Protein 7S5O (pdb70)

Nearest PDB structures (foldseek):
  7s5o-assembly2_B  TM=9.992E-01  e=2.955E-33  Nitrosomonas europaea ATCC 19718
  6hiu-assembly1_A  TM=7.368E-01  e=1.254E-07  Methylococcus capsulatus str. Bath
  2je2-assembly1_A  TM=6.734E-01  e=4.954E-07  Nitrosomonas europaea
  8gar-assembly1_A  TM=6.824E-01  e=4.691E-06  Nitrosomonas europaea
  6e0z-assembly1_A  TM=6.246E-01  e=1.356E-05  Nitrosomonas sp. AL212

Foldseek 3Di:
DQFDCVQFAQDPPQVVAWAFQDWAQDPVNFWIKIKTKHPQQLVQLLVHQAGDAFIKMKIFIFGADADPVGHFDADPVRGTHGPGTFKMKMWHFHPCGDPVPDPQSAQRRIGIFMAGPVRHGDDDDDSQNVVQNVVVVRNSDPCSVSSSVRSNVDDD/DQFDCVQFADPPPQVPAWDFQDWAQDPVNFWIKIKTKHPQQLVQLLVHQEGDAFIKMKIFIFGADADPVRHFDADPVGHTHGDGTFKMKMWGFHPCGDPVPDCQLAQHRIGIFMAGPVRHGDDDDDSQNVQQNVVVVRHSDPCSVSSSVRSNVDPD/DAFDCVQVAQPPPCVVAWDFQDWAQDPVNFWIKTKTKAPQQLVQLLVPHQRDAFIKMKIFIFGADAPPVRHFDDDPVGTTHGDGTFKIKMWGFHPPSDVVQPCQLAQVRIGIFMGGPVRHGDDDDDSQNVVQNVVVVLSSDPCSVSSSVRSNVDPCVVND

Radius of gyration: 25.95 Å; Cα contacts (8 Å, |Δi|>4): 1020; chains: 3; bounding box: 49×55×79 Å

InterPro domains:
  IPR032033 Cytochrome P460 [PF16694] (31-163)
  IPR038142 Cytochrome P460 superfamily [G3DSA:3.50.70.20] (24-170)

Organism: Nitrosomonas europaea (strain ATCC 19718 / CIP 103999 / KCTC 2705 / NBRC 14298) (NCBI:txid228410)

Solvent-accessible surface area: 24292 Å² total; per-residue (Å²): 112,9,16,25,34,132,46,0,121,40,19,127,132,13,58,152,121,30,50,75,9,27,40,31,37,73,60,74,77,73,48,3,0,54,28,16,0,19,150,79,0,18,43,8,6,70,181,33,90,131,5,42,70,27,0,30,9,0,38,7,13,25,31,10,98,125,83,121,97,40,57,53,93,57,28,193,112,42,58,22,44,54,80,137,41,30,5,3,23,3,16,18,23,92,104,109,28,42,123,86,4,53,73,112,61,33,0,60,66,1,0,9,3,20,11,29,48,134,19,146,40,75,122,24,143,117,58,28,2,78,47,36,53,48,0,94,63,1,11,11,4,62,16,4,56,117,0,34,75,62,20,86,77,98,106,154,121,9,17,16,43,98,53,0,127,48,16,126,112,3,111,136,120,30,48,78,9,28,40,32,40,71,58,74,76,68,49,2,0,52,28,26,0,17,86,2,0,10,30,6,5,96,23,7,51,53,0,2,0,4,0,30,11,0,38,11,14,29,32,9,111,122,60,111,158,40,50,38,75,66,29,196,114,47,58,19,52,58,77,136,47,33,6,2,22,3,19,16,0,86,52,98,29,42,121,92,4,50,69,129,59,31,0,57,44,1,0,9,3,26,11,28,67,139,22,129,55,74,136,29,128,110,74,30,8,50,50,35,62,46,0,98,69,0,12,11,4,66,17,4,57,120,0,33,74,60,9,74,79,85,105,113,107,9,10,16,43,103,57,0,123,17,14,64,82,1,22,68,106,32,21,78,11,29,40,32,44,71,107,71,109,72,48,3,0,51,28,15,0,16,63,73,0,0,26,5,2,75,155,62,98,119,6,32,70,24,0,28,10,0,39,0,13,2,28,5,106,114,56,117,168,42,148,34,75,63,28,195,110,43,58,20,52,55,77,82,10,32,6,1,23,3,17,16,18,88,110,104,19,41,119,89,0,50,72,92,43,31,0,53,65,1,0,9,4,24,10,29,12,42,2,40,57,77,105,37,138,111,69,27,7,129,82,35,67,111,35,78,104,65,8,18,5,119,16,48,99,112,0,19,79,58,0,109,77,79,178,23,70,112,36,100

Secondary structure (DSSP, 8-state):
--S-TTTS---TTHHHHSEEEEEEE-TTSS-EEEEEE-HHHHHHHHH-SSPPTT-EEEEEEEEEPB-TT-PBPB-TTSPBPEEEEEEEEEEEE-SS--TTS-GGGSBTTEEEEEE-TTSSBPP----HHHHHGGGGGGTT-TTHHHHHHHHHHS--/--S-TTTS---TTHHHHSEEEEEEE-TTSS-EEEEEE-HHHHHHHHHSSSPPTT-EEEEEEEEEPB-TTSPBPB-TTSSBPEEEEEEEEEEEE-SS--TTS-GGGSBTTEEEEEE-TTSPBPP----HHHHHGGGGGGTT-TTHHHHHHHHHHS--/----TTTS---TTHHHHSEEEEEEE-TTSS-EEEEEE-HHHHHHHHTT-SPPTT-EEEEEEEEEPB-TTSPBPB-TTSSBPEEEEEEEEEEEE-S---TTS-GGGSBTTEEEEEE-TTSPBPP----HHHHHTT-GGGTT-TTHHHHHHHHHHS--TTT-

CATH classification: 3.50.70.20

Sequence (472 aa):
MGGNPEFVKFPEKYEQIFTHYDTANRANQQTQLAKFYANEIAAESYKKGEEAAPGSIVIMEIYAPKKDAEGKIQSSGEDGLFVIDKLAAIAVMEKRNDWGSAFKADDRRSGNWGFALYDPEGKAKDNDDLTCAQCHNPLQKQDNLFSFQKLVDYVKAHKLMGGNPEFVKFPPEKYEQIFTHYDTANRANQTQLLAKFYANEIIAAESYKKGEEAAPGSIVIMEIYAPKKDAEGKIQQSGEDGLFVIDKLAAIAVMEKRNDWGSAFKADDRSGNWGFALYDPEGKAKDNDLTCAQCHNPLQKQDNLFSFQKLVDYVKAHKLMGGNPEFVKFPEKYEQIFTHYDTANRANQTQLAKFYANEIAAESYKKGEEAAPPGSIVIMEIYAPKKDAEGKIQSGEDGLFVIDKLAAIAVMEKRNDWGSAFKADDRSGNWGFALYDPEGKAKDNDLTCAQCHNPLQKQDNLFSFQKLVDYVKAHKLAAAL

Structure (mmCIF, N/CA/C/O backbone):
data_7S5O
#
_entry.id   7S5O
#
_cell.length_a   41.790
_cell.length_b   88.170
_cell.length_c   75.850
_cell.angle_alpha   90.000
_cell.angle_beta   101.620
_cell.angle_gamma   90.000
#
_symmetry.space_group_name_H-M   'P 1 21 1'
#
loop_
_entity.id
_entity.type
_entity.pdbx_description
1 polymer 'Cytochrome_P460 domain-containing protein'
2 non-polymer 'HEME C'
3 non-polymer 'SULFATE ION'
4 non-polymer 'ACETATE ION'
5 water water
#
loop_
_atom_site.group_PDB
_atom_site.id
_atom_site.type_symbol
_atom_site.label_atom_id
_atom_site.label_alt_id
_atom_site.label_comp_id
_atom_site.label_asym_id
_atom_site.label_entity_id
_atom_site.label_seq_id
_atom_site.pdbx_PDB_ins_code
_atom_site.Cartn_x
_atom_site.Cartn_y
_atom_site.Cartn_z
_atom_site.occupancy
_atom_site.B_iso_or_equiv
_atom_site.auth_seq_id
_atom_site.auth_comp_id
_atom_site.auth_asym_id
_atom_site.auth_atom_id
_atom_site.pdbx_PDB_model_num
ATOM 1 N N . MET A 1 1 ? 10.683 12.409 49.641 1.00 26.30 0 MET A N 1
ATOM 2 C CA . MET A 1 1 ? 9.421 11.706 49.861 1.00 26.05 0 MET A CA 1
ATOM 3 C C . MET A 1 1 ? 9.444 10.963 51.197 1.00 27.51 0 MET A C 1
ATOM 4 O O . MET A 1 1 ? 10.309 10.119 51.438 1.00 31.01 0 MET A O 1
ATOM 9 N N . GLY A 1 2 ? 8.508 11.301 52.080 1.00 26.39 22 GLY A N 1
ATOM 10 C CA . GLY A 1 2 ? 8.379 10.565 53.324 1.00 20.16 22 GLY A CA 1
ATOM 11 C C . GLY A 1 2 ? 7.838 9.169 53.066 1.00 21.76 22 GLY A C 1
ATOM 12 O O . GLY A 1 2 ? 7.009 8.954 52.182 1.00 18.99 22 GLY A O 1
ATOM 13 N N . GLY A 1 3 ? 8.331 8.207 53.836 1.00 14.97 23 GLY A N 1
ATOM 14 C CA . GLY A 1 3 ? 7.997 6.815 53.588 1.00 14.82 23 GLY A CA 1
ATOM 15 C C . GLY A 1 3 ? 8.874 6.208 52.506 1.00 15.28 23 GLY A C 1
ATOM 16 O O . GLY A 1 3 ? 9.734 6.862 51.917 1.00 17.26 23 GLY A O 1
ATOM 17 N N . ASN A 1 4 ? 8.634 4.922 52.225 1.00 13.31 24 ASN A N 1
ATOM 18 C CA . ASN A 1 4 ? 9.538 4.117 51.397 1.00 16.12 24 ASN A CA 1
ATOM 19 C C . ASN A 1 4 ? 8.740 3.203 50.479 1.00 14.35 24 ASN A C 1
ATOM 20 O O . ASN A 1 4 ? 8.697 1.976 50.667 1.00 14.50 24 ASN A O 1
ATOM 25 N N . PRO A 1 5 ? 8.099 3.768 49.457 1.00 14.84 25 PRO A N 1
ATOM 26 C CA . PRO A 1 5 ? 7.331 2.919 48.539 1.00 15.96 25 PRO A CA 1
ATOM 27 C C . PRO A 1 5 ? 8.196 1.953 47.744 1.00 17.40 25 PRO A C 1
ATOM 28 O O . PRO A 1 5 ? 7.649 1.023 47.139 1.00 21.68 25 PRO A O 1
ATOM 32 N N . GLU A 1 6 ? 9.523 2.117 47.729 1.00 18.35 26 GLU A N 1
ATOM 33 C CA . GLU A 1 6 ? 10.367 1.123 47.069 1.00 20.50 26 GLU A CA 1
ATOM 34 C C . GLU A 1 6 ? 10.289 -0.223 47.777 1.00 20.35 26 GLU A C 1
ATOM 35 O O . GLU A 1 6 ? 10.486 -1.271 47.151 1.00 22.37 26 GLU A O 1
ATOM 41 N N . PHE A 1 7 ? 9.988 -0.215 49.066 1.00 18.46 27 PHE A N 1
ATOM 42 C CA . PHE A 1 7 ? 9.951 -1.428 49.872 1.00 18.81 27 PHE A CA 1
ATOM 43 C C . PHE A 1 7 ? 8.564 -1.791 50.357 1.00 17.38 27 PHE A C 1
ATOM 44 O O . PHE A 1 7 ? 8.258 -2.982 50.478 1.00 18.87 27 PHE A O 1
ATOM 52 N N . VAL A 1 8 ? 7.726 -0.800 50.616 1.00 15.59 28 VAL A N 1
ATOM 53 C CA . VAL A 1 8 ? 6.381 -0.981 51.145 1.00 14.51 28 VAL A CA 1
ATOM 54 C C . VAL A 1 8 ? 5.429 -0.712 49.991 1.00 14.85 28 VAL A C 1
ATOM 55 O O . VAL A 1 8 ? 5.138 0.445 49.665 1.00 14.27 28 VAL A O 1
ATOM 59 N N . LYS A 1 9 ? 4.961 -1.785 49.354 1.00 16.28 29 LYS A N 1
ATOM 60 C CA . LYS A 1 9 ? 4.210 -1.631 48.125 1.00 17.38 29 LYS A CA 1
ATOM 61 C C . LYS A 1 9 ? 2.747 -1.319 48.423 1.00 16.51 29 LYS A C 1
ATOM 62 O O . LYS A 1 9 ? 2.257 -1.490 49.544 1.00 17.68 29 LYS A O 1
ATOM 68 N N . PHE A 1 10 ? 2.052 -0.869 47.397 1.00 17.43 30 PHE A N 1
ATOM 69 C CA . PHE A 1 10 ? 0.637 -0.582 47.535 1.00 17.14 30 PHE A CA 1
ATOM 70 C C . PHE A 1 10 ? -0.115 -1.899 47.647 1.00 18.45 30 PHE A C 1
ATOM 71 O O . PHE A 1 10 ? 0.030 -2.757 46.769 1.00 20.59 30 PHE A O 1
ATOM 79 N N . PRO A 1 11 ? -0.889 -2.113 48.697 1.00 18.20 31 PRO A N 1
ATOM 80 C CA . PRO A 1 11 ? -1.611 -3.378 48.850 1.00 19.21 31 PRO A CA 1
ATOM 81 C C . PRO A 1 11 ? -2.898 -3.372 48.046 1.00 21.92 31 PRO A C 1
ATOM 82 O O . PRO A 1 11 ? -3.914 -2.815 48.464 1.00 20.31 31 PRO A O 1
ATOM 86 N N . GLU A 1 12 ? -2.847 -3.969 46.862 1.00 22.51 32 GLU A N 1
ATOM 87 C CA . GLU A 1 12 ? -3.984 -3.922 45.960 1.00 25.69 32 GLU A CA 1
ATOM 88 C C . GLU A 1 12 ? -5.210 -4.582 46.577 1.00 27.34 32 GLU A C 1
ATOM 89 O O . GLU A 1 12 ? -5.125 -5.660 47.172 1.00 28.26 32 GLU A O 1
ATOM 95 N N . LYS A 1 13 ? -6.360 -3.922 46.412 1.00 25.68 33 LYS A N 1
ATOM 96 C CA . LYS A 1 13 ? -7.669 -4.419 46.845 1.00 26.86 33 LYS A CA 1
ATOM 97 C C . LYS A 1 13 ? -7.777 -4.586 48.364 1.00 25.40 33 LYS A C 1
ATOM 98 O O . LYS A 1 13 ? -8.604 -5.374 48.845 1.00 26.30 33 LYS A O 1
ATOM 104 N N . TYR A 1 14 ? -6.976 -3.849 49.137 1.00 25.15 34 TYR A N 1
ATOM 105 C CA . TYR A 1 14 ? -7.055 -3.952 50.595 1.00 24.82 34 TYR A CA 1
ATOM 106 C C . TYR A 1 14 ? -8.473 -3.696 51.099 1.00 25.29 34 TYR A C 1
ATOM 107 O O . TYR A 1 14 ? -8.928 -4.340 52.050 1.00 24.04 34 TYR A O 1
ATOM 116 N N . GLU A 1 15 ? -9.187 -2.746 50.483 1.00 26.75 35 GLU A N 1
ATOM 117 C CA . GLU A 1 15 ? -10.484 -2.363 51.031 1.00 28.72 35 GLU A CA 1
ATOM 118 C C . GLU A 1 15 ? -11.506 -3.476 50.879 1.00 29.76 35 GLU A C 1
ATOM 119 O O . GLU A 1 15 ? -12.475 -3.521 51.644 1.00 35.06 35 GLU A O 1
ATOM 121 N N . GLN A 1 16 ? -11.296 -4.390 49.935 1.00 31.78 36 GLN A N 1
ATOM 122 C CA . GLN A 1 16 ? -12.177 -5.532 49.768 1.00 32.17 36 GLN A CA 1
ATOM 123 C C . GLN A 1 16 ? -11.709 -6.758 50.543 1.00 31.53 36 GLN A C 1
ATOM 124 O O . GLN A 1 16 ? -12.493 -7.698 50.707 1.00 42.74 36 GLN A O 1
ATOM 130 N N . ILE A 1 17 ? -10.469 -6.769 51.030 1.00 30.67 37 ILE A N 1
ATOM 131 C CA . ILE A 1 17 ? -9.858 -7.948 51.638 1.00 26.13 37 ILE A CA 1
ATOM 132 C C . ILE A 1 17 ? -9.607 -7.751 53.133 1.00 31.32 37 ILE A C 1
ATOM 133 O O . ILE A 1 17 ? -9.934 -8.618 53.946 1.00 24.93 37 ILE A O 1
ATOM 138 N N . PHE A 1 18 ? -8.993 -6.631 53.505 1.00 23.00 38 PHE A N 1
ATOM 139 C CA . PHE A 1 18 ? -8.590 -6.403 54.885 1.00 21.37 38 PHE A CA 1
ATOM 140 C C . PHE A 1 18 ? -9.803 -6.224 55.794 1.00 22.47 38 PHE A C 1
ATOM 141 O O . PHE A 1 18 ? -10.920 -5.943 55.348 1.00 22.88 38 PHE A O 1
ATOM 149 N N . THR A 1 19 ? -9.563 -6.367 57.092 1.00 18.97 39 THR A N 1
ATOM 150 C CA . THR A 1 19 ? -10.587 -6.088 58.089 1.00 20.93 39 THR A CA 1
ATOM 151 C C . THR A 1 19 ? -10.624 -4.600 58.408 1.00 18.54 39 THR A C 1
ATOM 152 O O . THR A 1 19 ? -9.602 -4.008 58.760 1.00 15.88 39 THR A O 1
ATOM 156 N N . HIS A 1 20 ? -11.809 -4.000 58.307 1.00 17.98 40 HIS A N 1
ATOM 157 C CA . HIS A 1 20 ? -12.008 -2.587 58.644 1.00 18.76 40 HIS A CA 1
ATOM 158 C C . HIS A 1 20 ? -12.339 -2.510 60.128 1.00 18.21 40 HIS A C 1
ATOM 159 O O . HIS A 1 20 ? -13.459 -2.822 60.536 1.00 21.26 40 HIS A O 1
ATOM 166 N N . TYR A 1 21 ? -11.376 -2.085 60.949 1.00 17.07 41 TYR A N 1
ATOM 167 C CA . TYR A 1 21 ? -11.562 -2.193 62.391 1.00 18.38 41 TYR A CA 1
ATOM 168 C C . TYR A 1 21 ? -11.933 -0.884 63.081 1.00 17.97 41 TYR A C 1
ATOM 169 O O . TYR A 1 21 ? -12.324 -0.922 64.252 1.00 14.77 41 TYR A O 1
ATOM 178 N N . ASP A 1 22 ? -11.859 0.256 62.400 1.00 16.33 42 ASP A N 1
ATOM 179 C CA . ASP A 1 22 ? -12.271 1.484 63.065 1.00 16.69 42 ASP A CA 1
ATOM 180 C C . ASP A 1 22 ? -12.462 2.592 62.041 1.00 16.48 42 ASP A C 1
ATOM 181 O O . ASP A 1 22 ? -11.912 2.549 60.941 1.00 15.70 42 ASP A O 1
ATOM 186 N N . THR A 1 23 ? -13.271 3.577 62.428 1.00 17.25 43 THR A N 1
ATOM 187 C CA . THR A 1 23 ? -13.448 4.837 61.722 1.00 16.03 43 THR A CA 1
ATOM 188 C C . THR A 1 23 ? -13.424 5.927 62.778 1.00 15.41 43 THR A C 1
ATOM 189 O O . THR A 1 23 ? -14.112 5.799 63.790 1.00 16.87 43 THR A O 1
ATOM 193 N N . ALA A 1 24 ? -12.635 6.977 62.561 1.00 14.69 44 ALA A N 1
ATOM 194 C CA . ALA A 1 24 ? -12.520 8.036 63.558 1.00 15.52 44 ALA A CA 1
ATOM 195 C C . ALA A 1 24 ? -11.993 9.309 62.909 1.00 13.19 44 ALA A C 1
ATOM 196 O O . ALA A 1 24 ? -11.249 9.255 61.927 1.00 13.91 44 ALA A O 1
ATOM 198 N N . ASN A 1 25 ? -12.377 10.458 63.466 1.00 13.89 45 ASN A N 1
ATOM 199 C CA . ASN A 1 25 ? -11.684 11.685 63.095 1.00 14.28 45 ASN A CA 1
ATOM 200 C C . ASN A 1 25 ? -10.216 11.547 63.471 1.00 15.75 45 ASN A C 1
ATOM 201 O O . ASN A 1 25 ? -9.886 10.983 64.514 1.00 12.82 45 ASN A O 1
ATOM 206 N N . ARG A 1 26 ? -9.330 12.056 62.624 1.00 11.82 46 ARG A N 1
ATOM 207 C CA . ARG A 1 26 ? -7.926 12.081 63.010 1.00 11.89 46 ARG A CA 1
ATOM 208 C C . ARG A 1 26 ? -7.721 13.105 64.123 1.00 13.93 46 ARG A C 1
ATOM 209 O O . ARG A 1 26 ? -8.483 14.063 64.265 1.00 14.58 46 ARG A O 1
ATOM 217 N N . ALA A 1 27 ? -6.658 12.898 64.902 1.00 12.55 47 ALA A N 1
ATOM 218 C CA . ALA A 1 27 ? -6.344 13.785 66.012 1.00 13.39 47 ALA A CA 1
ATOM 219 C C . ALA A 1 27 ? -6.040 15.208 65.555 1.00 17.50 47 ALA A C 1
ATOM 220 O O . ALA A 1 27 ? -6.183 16.142 66.352 1.00 18.54 47 ALA A O 1
ATOM 222 N N . ASN A 1 28 ? -5.629 15.396 64.299 1.00 16.58 48 ASN A N 1
ATOM 223 C CA . ASN A 1 28 ? -5.414 16.739 63.764 1.00 18.85 48 ASN A CA 1
ATOM 224 C C . ASN A 1 28 ? -6.712 17.525 63.619 1.00 16.90 48 ASN A C 1
ATOM 225 O O . ASN A 1 28 ? -6.660 18.742 63.389 1.00 16.70 48 ASN A O 1
ATOM 230 N N . GLN A 1 29 ? -7.856 16.866 63.778 1.00 12.25 49 GLN A N 1
ATOM 231 C CA A GLN A 1 29 ? -9.173 17.498 63.720 0.33 17.74 49 GLN A CA 1
ATOM 232 C CA B GLN A 1 29 ? -9.181 17.481 63.717 0.67 17.69 49 GLN A CA 1
ATOM 233 C C . GLN A 1 29 ? -9.462 18.131 62.363 1.00 17.01 49 GLN A C 1
ATOM 234 O O . GLN A 1 29 ? -10.294 19.035 62.264 1.00 18.54 49 GLN A O 1
ATOM 245 N N . THR A 1 30 ? -8.791 17.683 61.302 1.00 17.31 50 THR A N 1
ATOM 246 C CA . THR A 1 30 ? -9.073 18.185 59.961 1.00 18.54 50 THR A CA 1
ATOM 247 C C . THR A 1 30 ? -9.350 17.081 58.954 1.00 17.30 50 THR A C 1
ATOM 248 O O . THR A 1 30 ? -9.688 17.386 57.801 1.00 18.57 50 THR A O 1
ATOM 252 N N . GLN A 1 31 ? -9.230 15.818 59.346 1.00 14.55 51 GLN A N 1
ATOM 253 C CA . GLN A 1 31 ? -9.384 14.698 58.428 1.00 13.57 51 GLN A CA 1
ATOM 254 C C . GLN A 1 31 ? -10.133 13.575 59.133 1.00 13.70 51 GLN A C 1
ATOM 255 O O . GLN A 1 31 ? -10.158 13.491 60.359 1.00 13.59 51 GLN A O 1
ATOM 261 N N . LEU A 1 32 ? -10.746 12.701 58.339 1.00 15.52 52 LEU A N 1
ATOM 262 C CA . LEU A 1 32 ? -11.384 11.492 58.841 1.00 15.45 52 LEU A CA 1
ATOM 263 C C . LEU A 1 32 ? -10.540 10.298 58.424 1.00 15.99 52 LEU A C 1
ATOM 264 O O . LEU A 1 32 ? -10.002 10.272 57.313 1.00 13.44 52 LEU A O 1
ATOM 269 N N . ALA A 1 33 ? -10.419 9.305 59.306 1.00 12.14 53 ALA A N 1
ATOM 270 C CA . ALA A 1 33 ? -9.619 8.128 59.003 1.00 14.68 53 ALA A CA 1
ATOM 271 C C . ALA A 1 33 ? -10.465 6.867 59.108 1.00 13.57 53 ALA A C 1
ATOM 272 O O . ALA A 1 33 ? -11.355 6.775 59.958 1.00 14.28 53 ALA A O 1
ATOM 274 N N . LYS A 1 34 ? -10.190 5.903 58.228 1.00 12.18 54 LYS A N 1
ATOM 275 C CA . LYS A 1 34 ? -10.685 4.540 58.354 1.00 13.03 54 LYS A CA 1
ATOM 276 C C . LYS A 1 34 ? -9.493 3.595 58.387 1.00 14.18 54 LYS A C 1
ATOM 277 O O . LYS A 1 34 ? -8.545 3.748 57.614 1.00 12.64 54 LYS A O 1
ATOM 283 N N . PHE A 1 35 ? -9.537 2.624 59.293 1.00 13.65 55 PHE A N 1
ATOM 284 C CA . PHE A 1 35 ? -8.384 1.803 59.629 1.00 12.17 55 PHE A CA 1
ATOM 285 C C . PHE A 1 35 ? -8.642 0.356 59.237 1.00 12.71 55 PHE A C 1
ATOM 286 O O . PHE A 1 35 ? -9.729 -0.176 59.489 1.00 15.01 55 PHE A O 1
ATOM 294 N N . TYR A 1 36 ? -7.631 -0.281 58.640 1.00 10.79 56 TYR A N 1
ATOM 295 C CA . TYR A 1 36 ? -7.744 -1.634 58.108 1.00 12.28 56 TYR A CA 1
ATOM 296 C C . TYR A 1 36 ? -6.553 -2.462 58.556 1.00 14.40 56 TYR A C 1
ATOM 297 O O . TYR A 1 36 ? -5.443 -1.944 58.699 1.00 13.04 56 TYR A O 1
ATOM 306 N N . ALA A 1 37 ? -6.781 -3.766 58.731 1.00 15.91 57 ALA A N 1
ATOM 307 C CA . ALA A 1 37 ? -5.723 -4.689 59.120 1.00 14.87 57 ALA A CA 1
ATOM 308 C C . ALA A 1 37 ? -5.836 -5.971 58.309 1.00 16.00 57 ALA A C 1
ATOM 309 O O . ALA A 1 37 ? -6.932 -6.512 58.155 1.00 16.38 57 ALA A O 1
ATOM 311 N N . ASN A 1 38 ? -4.708 -6.474 57.813 1.00 15.69 58 ASN A N 1
ATOM 312 C CA . ASN A 1 38 ? -4.759 -7.734 57.088 1.00 15.40 58 ASN A CA 1
ATOM 313 C C . ASN A 1 38 ? -4.845 -8.906 58.072 1.00 17.08 58 ASN A C 1
ATOM 314 O O . ASN A 1 38 ? -4.829 -8.724 59.290 1.00 16.68 58 ASN A O 1
ATOM 319 N N . GLU A 1 39 ? -4.969 -10.132 57.538 1.00 17.37 59 GLU A N 1
ATOM 320 C CA . GLU A 1 39 ? -5.261 -11.277 58.399 1.00 19.65 59 GLU A CA 1
ATOM 321 C C . GLU A 1 39 ? -4.132 -11.535 59.391 1.00 20.22 59 GLU A C 1
ATOM 322 O O . GLU A 1 39 ? -4.388 -11.851 60.558 1.00 21.26 59 GLU A O 1
ATOM 328 N N . ILE A 1 40 ? -2.876 -11.408 58.953 1.00 17.69 60 ILE A N 1
ATOM 329 C CA . ILE A 1 40 ? -1.761 -11.660 59.862 1.00 16.44 60 ILE A CA 1
ATOM 330 C C . ILE A 1 40 ? -1.779 -10.657 61.008 1.00 15.92 60 ILE A C 1
ATOM 331 O O . ILE A 1 40 ? -1.589 -11.015 62.177 1.00 15.14 60 ILE A O 1
ATOM 336 N N . ALA A 1 41 ? -2.030 -9.390 60.690 1.00 14.37 61 ALA A N 1
ATOM 337 C CA . ALA A 1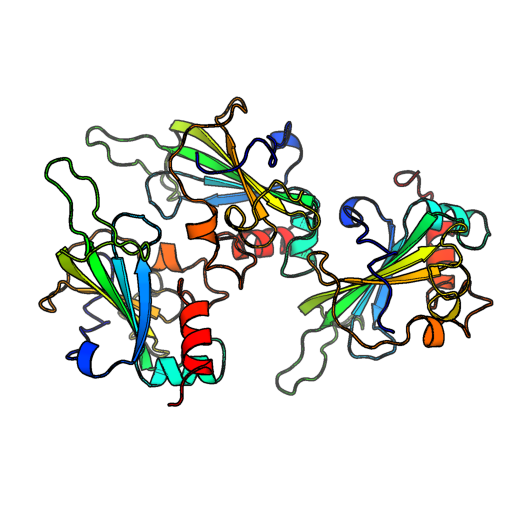 41 ? -2.115 -8.362 61.719 1.00 16.14 61 ALA A CA 1
ATOM 338 C C . ALA A 1 41 ? -3.242 -8.666 62.696 1.00 15.33 61 ALA A C 1
ATOM 339 O O . ALA A 1 41 ? -3.061 -8.589 63.914 1.00 17.00 61 ALA A O 1
ATOM 341 N N . ALA A 1 42 ? -4.418 -9.020 62.174 1.00 15.16 62 ALA A N 1
ATOM 342 C CA . ALA A 1 42 ? -5.561 -9.304 63.033 1.00 17.17 62 ALA A CA 1
ATOM 343 C C . ALA A 1 42 ? -5.291 -10.499 63.939 1.00 20.06 62 ALA A C 1
ATOM 344 O O . ALA A 1 42 ? -5.563 -10.444 65.145 1.00 17.66 62 ALA A O 1
ATOM 346 N N . GLU A 1 43 ? -4.766 -11.596 63.372 1.00 18.30 63 GLU A N 1
ATOM 347 C CA . GLU A 1 43 ? -4.436 -12.766 64.187 1.00 20.32 63 GLU A CA 1
ATOM 348 C C . GLU A 1 43 ? -3.369 -12.434 65.228 1.00 19.43 63 GLU A C 1
ATOM 349 O O . GLU A 1 43 ? -3.436 -12.916 66.366 1.00 19.35 63 GLU A O 1
ATOM 351 N N . SER A 1 44 ? -2.380 -11.611 64.856 1.00 16.91 64 SER A N 1
ATOM 352 C CA . SER A 1 44 ? -1.323 -11.220 65.790 1.00 17.01 64 SER A CA 1
ATOM 353 C C . SER A 1 44 ? -1.894 -10.534 67.020 1.00 18.79 64 SER A C 1
ATOM 354 O O . SER A 1 44 ? -1.472 -10.803 68.153 1.00 21.19 64 SER A O 1
ATOM 357 N N . TYR A 1 45 ? -2.800 -9.585 66.814 1.00 17.70 65 TYR A N 1
ATOM 358 C CA . TYR A 1 45 ? -3.348 -8.834 67.936 1.00 17.29 65 TYR A CA 1
ATOM 359 C C . TYR A 1 45 ? -4.463 -9.587 68.652 1.00 19.65 65 TYR A C 1
ATOM 360 O O . TYR A 1 45 ? -4.847 -9.191 69.756 1.00 22.28 65 TYR A O 1
ATOM 369 N N . LYS A 1 46 ? -4.976 -10.673 68.073 1.00 19.22 66 LYS A N 1
ATOM 370 C CA . LYS A 1 46 ? -5.815 -11.575 68.852 1.00 21.32 66 LYS A CA 1
ATOM 371 C C . LYS A 1 46 ? -4.982 -12.395 69.832 1.00 22.85 66 LYS A C 1
ATOM 372 O O . LYS A 1 46 ? -5.458 -12.725 70.927 1.00 23.59 66 LYS A O 1
ATOM 374 N N . LYS A 1 47 ? -3.739 -12.723 69.463 1.00 16.87 67 LYS A N 1
ATOM 375 C CA . LYS A 1 47 ? -2.860 -13.542 70.289 1.00 19.57 67 LYS A CA 1
ATOM 376 C C . LYS A 1 47 ? -2.053 -12.721 71.286 1.00 19.84 67 LYS A C 1
ATOM 377 O O . LYS A 1 47 ? -1.778 -13.198 72.393 1.00 19.77 67 LYS A O 1
ATOM 383 N N . GLY A 1 48 ? -1.644 -11.515 70.920 1.00 21.75 68 GLY A N 1
ATOM 384 C CA . GLY A 1 48 ? -0.732 -10.750 71.749 1.00 20.76 68 GLY A CA 1
ATOM 385 C C . GLY A 1 48 ? -0.757 -9.280 71.392 1.00 21.93 68 GLY A C 1
ATOM 386 O O . GLY A 1 48 ? -1.746 -8.762 70.880 1.00 19.86 68 GLY A O 1
ATOM 387 N N . GLU A 1 49 ? 0.354 -8.601 71.684 1.00 20.02 69 GLU A N 1
ATOM 388 C CA . GLU A 1 49 ? 0.388 -7.141 71.612 1.00 19.64 69 GLU A CA 1
ATOM 389 C C . GLU A 1 49 ? 1.430 -6.627 70.629 1.00 18.61 69 GLU A C 1
ATOM 390 O O . GLU A 1 49 ? 1.771 -5.440 70.666 1.00 19.79 69 GLU A O 1
ATOM 396 N N . GLU A 1 50 ? 1.917 -7.492 69.745 1.00 18.37 70 GLU A N 1
ATOM 397 C CA . GLU A 1 50 ? 2.884 -7.151 68.710 1.00 20.30 70 GLU A CA 1
ATOM 398 C C . GLU A 1 50 ? 2.455 -7.810 67.411 1.00 16.94 70 GLU A C 1
ATOM 399 O O . GLU A 1 50 ? 2.120 -9.001 67.393 1.00 17.31 70 GLU A O 1
ATOM 405 N N . ALA A 1 51 ? 2.500 -7.049 66.326 1.00 13.14 71 ALA A N 1
ATOM 406 C CA . ALA A 1 51 ? 2.201 -7.601 65.011 1.00 15.83 71 ALA A CA 1
ATOM 407 C C . ALA A 1 51 ? 3.313 -8.544 64.549 1.00 16.31 71 ALA A C 1
ATOM 408 O O . ALA A 1 51 ? 4.502 -8.234 64.669 1.00 13.94 71 ALA A O 1
ATOM 410 N N . ALA A 1 52 ? 2.922 -9.706 64.009 1.00 13.37 72 ALA A N 1
ATOM 411 C CA . ALA A 1 52 ? 3.882 -10.666 63.488 1.00 17.21 72 ALA A CA 1
ATOM 412 C C . ALA A 1 52 ? 4.344 -10.249 62.093 1.00 15.43 72 ALA A C 1
ATOM 413 O O . ALA A 1 52 ? 3.703 -9.417 61.441 1.00 16.75 72 ALA A O 1
ATOM 415 N N . PRO A 1 53 ? 5.469 -10.791 61.621 1.00 15.27 73 PRO A N 1
ATOM 416 C CA . PRO A 1 53 ? 5.904 -10.503 60.246 1.00 16.07 73 PRO A CA 1
ATOM 417 C C . PRO A 1 53 ? 4.821 -10.843 59.230 1.00 16.54 73 PRO A C 1
ATOM 418 O O . PRO A 1 53 ? 4.116 -11.851 59.354 1.00 16.40 73 PRO A O 1
ATOM 422 N N . GLY A 1 54 ? 4.709 -9.992 58.209 1.00 15.58 74 GLY A N 1
ATOM 423 C CA . GLY A 1 54 ? 3.626 -10.059 57.244 1.00 17.97 74 GLY A CA 1
ATOM 424 C C . GLY A 1 54 ? 2.427 -9.183 57.570 1.00 16.80 74 GLY A C 1
ATOM 425 O O . GLY A 1 54 ? 1.552 -9.011 56.710 1.00 14.20 74 GLY A O 1
ATOM 426 N N . SER A 1 55 ? 2.352 -8.639 58.787 1.00 13.58 75 SER A N 1
ATOM 427 C CA . SER A 1 55 ? 1.253 -7.753 59.166 1.00 13.41 75 SER A CA 1
ATOM 428 C C . SER A 1 55 ? 1.276 -6.465 58.356 1.00 12.15 75 SER A C 1
ATOM 429 O O . SER A 1 55 ? 2.333 -5.863 58.152 1.00 11.86 75 SER A O 1
ATOM 432 N N . ILE A 1 56 ? 0.096 -6.036 57.913 1.00 10.00 76 ILE A N 1
ATOM 433 C CA . ILE A 1 56 ? -0.082 -4.767 57.213 1.00 11.56 76 ILE A CA 1
ATOM 434 C C . ILE A 1 56 ? -1.282 -4.064 57.824 1.00 12.89 76 ILE A C 1
ATOM 435 O O . ILE A 1 56 ? -2.349 -4.670 57.982 1.00 13.08 76 ILE A O 1
ATOM 440 N N . VAL A 1 57 ? -1.096 -2.793 58.189 1.00 10.62 77 VAL A N 1
ATOM 441 C CA . VAL A 1 57 ? -2.151 -1.946 58.720 1.00 12.03 77 VAL A CA 1
ATOM 442 C C . VAL A 1 57 ? -2.246 -0.728 57.814 1.00 11.39 77 VAL A C 1
ATOM 443 O O . VAL A 1 57 ? -1.222 -0.172 57.402 1.00 11.66 77 VAL A O 1
ATOM 447 N N . ILE A 1 58 ? -3.469 -0.334 57.482 1.00 10.43 78 ILE A N 1
ATOM 448 C CA . ILE A 1 58 ? -3.714 0.749 56.536 1.00 11.16 78 ILE A CA 1
ATOM 449 C C . ILE A 1 58 ? -4.618 1.793 57.176 1.00 12.39 78 ILE A C 1
ATOM 450 O O . ILE A 1 58 ? -5.590 1.456 57.861 1.00 16.30 78 ILE A O 1
ATOM 455 N N . MET A 1 59 ? -4.297 3.060 56.957 1.00 11.32 79 MET A N 1
ATOM 456 C CA . MET A 1 59 ? -5.187 4.155 57.309 1.00 10.78 79 MET A CA 1
ATOM 457 C C . MET A 1 59 ? -5.555 4.895 56.029 1.00 11.83 79 MET A C 1
ATOM 458 O O . MET A 1 59 ? -4.696 5.523 55.402 1.00 11.87 79 MET A O 1
ATOM 463 N N . GLU A 1 60 ? -6.827 4.816 55.648 1.00 10.64 80 GLU A N 1
ATOM 464 C CA . GLU A 1 60 ? -7.371 5.716 54.641 1.00 12.52 80 GLU A CA 1
ATOM 465 C C . GLU A 1 60 ? -7.589 7.084 55.265 1.00 13.13 80 GLU A C 1
ATOM 466 O O . GLU A 1 60 ? -8.166 7.197 56.353 1.00 13.29 80 GLU A O 1
ATOM 472 N N . ILE A 1 61 ? -7.149 8.123 54.565 1.00 11.22 81 ILE A N 1
ATOM 473 C CA . ILE A 1 61 ? -7.224 9.494 55.044 1.00 11.71 81 ILE A CA 1
ATOM 474 C C . ILE A 1 61 ? -8.197 10.234 54.142 1.00 15.41 81 ILE A C 1
ATOM 475 O O . ILE A 1 61 ? -7.947 10.366 52.938 1.00 15.00 81 ILE A O 1
ATOM 480 N N . TYR A 1 62 ? -9.301 10.702 54.713 1.00 13.99 82 TYR A N 1
ATOM 481 C CA . TYR A 1 62 ? -10.362 11.355 53.957 1.00 17.07 82 TYR A CA 1
ATOM 482 C C . TYR A 1 62 ? -10.359 12.851 54.206 1.00 19.59 82 TYR A C 1
ATOM 483 O O . TYR A 1 62 ? -10.301 13.298 55.361 1.00 16.78 82 TYR A O 1
ATOM 492 N N . ALA A 1 63 ? -10.462 13.613 53.126 1.00 15.80 83 ALA A N 1
ATOM 493 C CA . ALA A 1 63 ? -10.757 15.031 53.225 1.00 15.19 83 ALA A CA 1
ATOM 494 C C . ALA A 1 63 ? -12.236 15.212 53.541 1.00 17.43 83 ALA A C 1
ATOM 495 O O . ALA A 1 63 ? -13.084 14.612 52.874 1.00 20.87 83 ALA A O 1
ATOM 497 N N . PRO A 1 64 ? -12.587 16.007 54.547 1.00 16.82 84 PRO A N 1
ATOM 498 C CA . PRO A 1 64 ? -13.996 16.172 54.903 1.00 19.34 84 PRO A CA 1
ATOM 499 C C . PRO A 1 64 ? -14.670 17.248 54.060 1.00 19.90 84 PRO A C 1
ATOM 500 O O . PRO A 1 64 ? -14.027 18.084 53.424 1.00 19.32 84 PRO A O 1
ATOM 504 N N . LYS A 1 65 ? -15.996 17.195 54.050 1.00 19.79 85 LYS A N 1
ATOM 505 C CA . LYS A 1 65 ? -16.753 18.269 53.428 1.00 22.49 85 LYS A CA 1
ATOM 506 C C . LYS A 1 65 ? -16.590 19.547 54.243 1.00 23.93 85 LYS A C 1
ATOM 507 O O . LYS A 1 65 ? -16.565 19.516 55.478 1.00 23.29 85 LYS A O 1
ATOM 513 N N . LYS A 1 66 ? -16.423 20.663 53.534 1.00 29.38 86 LYS A N 1
ATOM 514 C CA . LYS A 1 66 ? -16.267 21.982 54.126 1.00 28.20 86 LYS A CA 1
ATOM 515 C C . LYS A 1 66 ? -17.133 22.964 53.356 1.00 37.53 86 LYS A C 1
ATOM 516 O O . LYS A 1 66 ? -17.306 22.837 52.142 1.00 35.66 86 LYS A O 1
ATOM 522 N N . ASP A 1 67 ? -17.663 23.958 54.058 1.00 33.16 87 ASP A N 1
ATOM 523 C CA . ASP A 1 67 ? -18.430 24.971 53.354 1.00 35.90 87 ASP A CA 1
ATOM 524 C C . ASP A 1 67 ? -17.474 25.968 52.701 1.00 38.03 87 ASP A C 1
ATOM 525 O O . ASP A 1 67 ? -16.248 25.823 52.758 1.00 37.58 87 ASP A O 1
ATOM 530 N N . ALA A 1 68 ? -18.041 27.007 52.083 1.00 42.74 88 ALA A N 1
ATOM 531 C CA . ALA A 1 68 ? -17.225 27.975 51.360 1.00 46.56 88 ALA A CA 1
ATOM 532 C C . ALA A 1 68 ? -16.344 28.807 52.284 1.00 50.39 88 ALA A C 1
ATOM 533 O O . ALA A 1 68 ? -15.380 29.418 51.810 1.00 52.56 88 ALA A O 1
ATOM 535 N N . GLU A 1 69 ? -16.651 28.850 53.581 1.00 44.88 89 GLU A N 1
ATOM 536 C CA . GLU A 1 69 ? -15.830 29.547 54.560 1.00 43.74 89 GLU A CA 1
ATOM 537 C C . GLU A 1 69 ? -14.866 28.612 55.279 1.00 41.91 89 GLU A C 1
ATOM 538 O O . GLU A 1 69 ? -14.278 29.002 56.291 1.00 43.49 89 GLU A O 1
ATOM 540 N N . GLY A 1 70 ? -14.701 27.387 54.784 1.00 40.11 90 GLY A N 1
ATOM 541 C CA . GLY A 1 70 ? -13.735 26.461 55.337 1.00 41.82 90 GLY A CA 1
ATOM 542 C C . GLY A 1 70 ? -14.151 25.743 56.602 1.00 36.38 90 GLY A C 1
ATOM 543 O O . GLY A 1 70 ? -13.302 25.096 57.226 1.00 33.56 90 GLY A O 1
ATOM 544 N N . LYS A 1 71 ? -15.421 25.823 57.002 1.00 29.48 91 LYS A N 1
ATOM 545 C CA . LYS A 1 71 ? -15.875 25.124 58.199 1.00 29.48 91 LYS A CA 1
ATOM 546 C C . LYS A 1 71 ? -16.176 23.663 57.876 1.00 28.96 91 LYS A C 1
ATOM 547 O O . LYS A 1 71 ? -16.913 23.362 56.934 1.00 25.75 91 LYS A O 1
ATOM 549 N N . ILE A 1 72 ? -15.599 22.752 58.662 1.00 24.88 92 ILE A N 1
ATOM 550 C CA . ILE A 1 72 ? -15.772 21.327 58.416 1.00 24.41 92 ILE A CA 1
ATOM 551 C C . ILE A 1 72 ? -17.185 20.898 58.791 1.00 25.94 92 ILE A C 1
ATOM 552 O O . ILE A 1 72 ? -17.733 21.312 59.822 1.00 23.68 92 ILE A O 1
ATOM 557 N N . GLN A 1 73 ? -17.782 20.064 57.950 1.00 22.56 93 GLN A N 1
ATOM 558 C CA . GLN A 1 73 ? -19.124 19.549 58.179 1.00 24.89 93 GLN A CA 1
ATOM 559 C C . GLN A 1 73 ? -19.026 18.234 58.949 1.00 26.30 93 GLN A C 1
ATOM 560 O O . GLN A 1 73 ? -18.274 17.334 58.560 1.00 24.44 93 GLN A O 1
ATOM 566 N N . SER A 1 74 ? -19.775 18.129 60.044 1.00 22.00 94 SER A N 1
ATOM 567 C CA A SER A 1 74 ? -19.781 16.940 60.880 0.66 23.24 94 SER A CA 1
ATOM 568 C CA B SER A 1 74 ? -19.781 16.931 60.868 0.34 23.26 94 SER A CA 1
ATOM 569 C C . SER A 1 74 ? -21.197 16.398 61.020 1.00 26.93 94 SER A C 1
ATOM 570 O O . SER A 1 74 ? -22.173 17.155 61.004 1.00 24.78 94 SER A O 1
ATOM 575 N N . GLY A 1 75 ? -21.299 15.073 61.170 1.00 25.51 95 GLY A N 1
ATOM 576 C CA . GLY A 1 75 ? -22.574 14.467 61.466 1.00 27.39 95 GLY A CA 1
ATOM 577 C C . GLY A 1 75 ? -22.921 14.606 62.933 1.00 28.72 95 GLY A C 1
ATOM 578 O O . GLY A 1 75 ? -22.088 14.956 63.772 1.00 28.50 95 GLY A O 1
ATOM 579 N N . GLU A 1 76 ? -24.188 14.344 63.248 1.00 31.40 96 GLU A N 1
ATOM 580 C CA . GLU A 1 76 ? -24.580 14.332 64.650 1.00 31.83 96 GLU A CA 1
ATOM 581 C C . GLU A 1 76 ? -23.922 13.189 65.411 1.00 34.89 96 GLU A C 1
ATOM 582 O O . GLU A 1 76 ? -23.898 13.227 66.645 1.00 33.51 96 GLU A O 1
ATOM 588 N N . ASP A 1 77 ? -23.359 12.199 64.705 1.00 33.00 97 ASP A N 1
ATOM 589 C CA . ASP A 1 77 ? -22.497 11.197 65.323 1.00 33.26 97 ASP A CA 1
ATOM 590 C C . ASP A 1 77 ? -21.099 11.725 65.628 1.00 31.24 97 ASP A C 1
ATOM 591 O O . ASP A 1 77 ? -20.256 10.955 66.100 1.00 30.93 97 ASP A O 1
ATOM 596 N N . GLY A 1 78 ? -20.828 13.008 65.362 1.00 31.63 98 GLY A N 1
ATOM 597 C CA . GLY A 1 78 ? -19.551 13.621 65.673 1.00 28.31 98 GLY A CA 1
ATOM 598 C C . GLY A 1 78 ? -18.448 13.380 64.662 1.00 25.87 98 GLY A C 1
ATOM 599 O O . GLY A 1 78 ? -17.382 14.005 64.767 1.00 24.26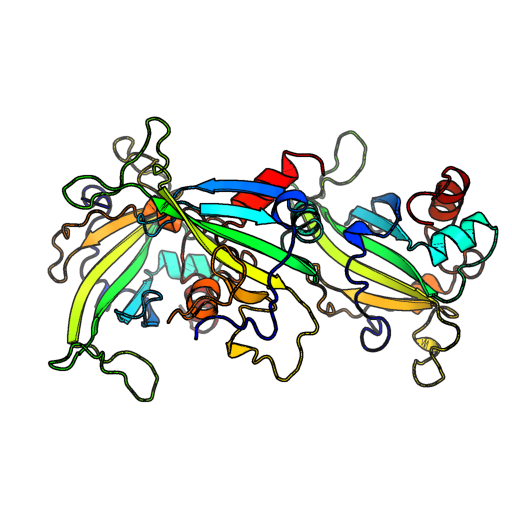 98 GLY A O 1
ATOM 600 N N . LEU A 1 79 ? -18.656 12.497 63.694 1.00 22.16 99 LEU A N 1
ATOM 601 C CA . LEU A 1 79 ? -17.643 12.191 62.698 1.00 19.59 99 LEU A CA 1
ATOM 602 C C . LEU A 1 79 ? -17.751 13.158 61.538 1.00 19.35 99 LEU A C 1
ATOM 603 O O . LEU A 1 79 ? -18.853 13.514 61.116 1.00 20.42 99 LEU A O 1
ATOM 608 N N . PHE A 1 80 ? -16.604 13.557 61.006 1.00 18.77 100 PHE A N 1
ATOM 609 C CA . PHE A 1 80 ? -16.609 14.433 59.846 1.00 19.03 100 PHE A CA 1
ATOM 610 C C . PHE A 1 80 ? -17.297 13.738 58.679 1.00 19.92 100 PHE A C 1
ATOM 611 O O . PHE A 1 80 ? -17.167 12.526 58.492 1.00 18.82 100 PHE A O 1
ATOM 619 N N . VAL A 1 81 ? -18.043 14.513 57.902 1.00 20.30 101 VAL A N 1
ATOM 620 C CA . VAL A 1 81 ? -18.662 14.002 56.684 1.00 20.34 101 VAL A CA 1
ATOM 621 C C . VAL A 1 81 ? -17.610 13.953 55.587 1.00 19.22 101 VAL A C 1
ATOM 622 O O . VAL A 1 81 ? -16.899 14.935 55.349 1.00 19.34 101 VAL A O 1
ATOM 626 N N . ILE A 1 82 ? -17.523 12.813 54.904 1.00 20.25 102 ILE A N 1
ATOM 627 C CA . ILE A 1 82 ? -16.469 12.584 53.920 1.00 22.29 102 ILE A CA 1
ATOM 628 C C . ILE A 1 82 ? -16.743 13.382 52.652 1.00 22.58 102 ILE A C 1
ATOM 629 O O . ILE A 1 82 ? -17.851 13.350 52.105 1.00 24.43 102 ILE A O 1
ATOM 634 N N . ASP A 1 83 ? -15.724 14.096 52.169 1.00 19.61 103 ASP A N 1
ATOM 635 C CA . ASP A 1 83 ? -15.747 14.639 50.804 1.00 25.85 103 ASP A CA 1
ATOM 636 C C . ASP A 1 83 ? -15.173 13.570 49.876 1.00 23.21 103 ASP A C 1
ATOM 637 O O . ASP A 1 83 ? -15.897 12.988 49.066 1.00 24.49 103 ASP A O 1
ATOM 642 N N . LYS A 1 84 ? -13.884 13.266 50.019 1.00 21.91 104 LYS A N 1
ATOM 643 C CA . LYS A 1 84 ? -13.288 12.231 49.184 1.00 22.04 104 LYS A CA 1
ATOM 644 C C . LYS A 1 84 ? -12.026 11.699 49.841 1.00 18.71 104 LYS A C 1
ATOM 645 O O . LYS A 1 84 ? -11.435 12.341 50.714 1.00 19.81 104 LYS A O 1
ATOM 651 N N . LEU A 1 85 ? -11.627 10.508 49.401 1.00 16.65 105 LEU A N 1
ATOM 652 C CA . LEU A 1 85 ? -10.381 9.904 49.860 1.00 15.62 105 LEU A CA 1
ATOM 653 C C . LEU A 1 85 ? -9.206 10.741 49.379 1.00 17.06 105 LEU A C 1
ATOM 654 O O . LEU A 1 85 ? -9.146 11.122 48.207 1.00 17.45 105 LEU A O 1
ATOM 659 N N . ALA A 1 86 ? -8.281 11.041 50.286 1.00 15.08 106 ALA A N 1
ATOM 660 C CA . ALA A 1 86 ? -7.115 11.862 49.977 1.00 19.88 106 ALA A CA 1
ATOM 661 C C . ALA A 1 86 ? -5.821 11.071 49.912 1.00 18.48 106 ALA A C 1
ATOM 662 O O . ALA A 1 86 ? -4.964 11.364 49.071 1.00 15.45 106 ALA A O 1
ATOM 664 N N . ALA A 1 87 ? -5.647 10.092 50.797 1.00 14.33 107 ALA A N 1
ATOM 665 C CA . ALA A 1 87 ? -4.408 9.334 50.832 1.00 12.71 107 ALA A CA 1
ATOM 666 C C . ALA A 1 87 ? -4.660 7.994 51.497 1.00 13.00 107 ALA A C 1
ATOM 667 O O . ALA A 1 87 ? -5.654 7.801 52.204 1.00 13.66 107 ALA A O 1
ATOM 669 N N . ILE A 1 88 ? -3.746 7.066 51.229 1.00 12.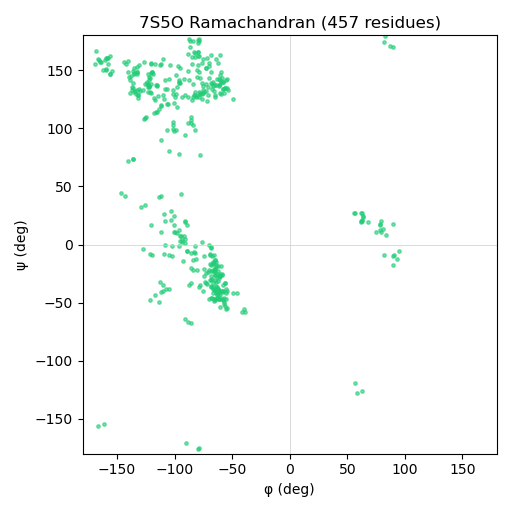06 108 ILE A N 1
ATOM 670 C CA . ILE A 1 88 ? -3.766 5.718 51.776 1.00 10.95 108 ILE A CA 1
ATOM 671 C C . ILE A 1 88 ? -2.400 5.493 52.412 1.00 10.39 108 ILE A C 1
ATOM 672 O O . ILE A 1 88 ? -1.399 5.353 51.704 1.00 10.11 108 ILE A O 1
ATOM 677 N N . ALA A 1 89 ? -2.354 5.474 53.739 1.00 9.87 109 ALA A N 1
ATOM 678 C CA . ALA A 1 89 ? -1.110 5.279 54.471 1.00 9.86 109 ALA A CA 1
ATOM 679 C C . ALA A 1 89 ? -0.957 3.810 54.856 1.00 9.93 109 ALA A C 1
ATOM 680 O O . ALA A 1 89 ? -1.922 3.166 55.273 1.00 10.74 109 ALA A O 1
ATOM 682 N N . VAL A 1 90 ? 0.263 3.287 54.728 1.00 8.40 110 VAL A N 1
ATOM 683 C CA . VAL A 1 90 ? 0.528 1.858 54.846 1.00 11.31 110 VAL A CA 1
ATOM 684 C C . VAL A 1 90 ? 1.685 1.637 55.816 1.00 12.62 110 VAL A C 1
ATOM 685 O O . VAL A 1 90 ? 2.734 2.280 55.700 1.00 10.13 110 VAL A O 1
ATOM 689 N N . MET A 1 91 ? 1.498 0.715 56.752 1.00 9.86 111 MET A N 1
ATOM 690 C CA . MET A 1 91 ? 2.560 0.205 57.608 1.00 10.94 111 MET A CA 1
ATOM 691 C C . MET A 1 91 ? 2.651 -1.291 57.377 1.00 10.25 111 MET A C 1
ATOM 692 O O . MET A 1 91 ? 1.627 -1.977 57.402 1.00 11.81 111 MET A O 1
ATOM 697 N N . GLU A 1 92 ? 3.864 -1.791 57.133 1.00 8.96 112 GLU A N 1
ATOM 698 C CA . GLU A 1 92 ? 4.078 -3.205 56.862 1.00 9.11 112 GLU A CA 1
ATOM 699 C C . GLU A 1 92 ? 5.224 -3.691 57.737 1.00 11.78 112 GLU A C 1
ATOM 700 O O . GLU A 1 92 ? 6.291 -3.069 57.766 1.00 11.89 112 GLU A O 1
ATOM 706 N N . LYS A 1 93 ? 5.006 -4.787 58.459 1.00 12.74 113 LYS A N 1
ATOM 707 C CA . LYS A 1 93 ? 6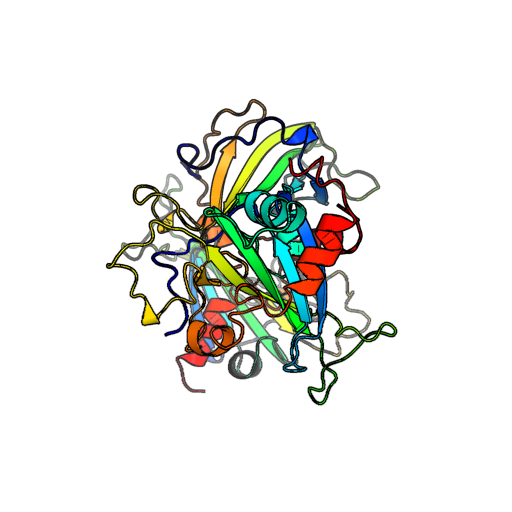.037 -5.335 59.329 1.00 13.94 113 LYS A CA 1
ATOM 708 C C . LYS A 1 93 ? 6.725 -6.537 58.688 1.00 14.62 113 LYS A C 1
ATOM 709 O O . LYS A 1 93 ? 6.062 -7.470 58.224 1.00 15.63 113 LYS A O 1
ATOM 715 N N . ARG A 1 94 ? 8.056 -6.510 58.664 1.00 13.70 114 ARG A N 1
ATOM 716 C CA . ARG A 1 94 ? 8.856 -7.658 58.266 1.00 14.74 114 ARG A CA 1
ATOM 717 C C . ARG A 1 94 ? 10.011 -7.803 59.236 1.00 19.23 114 ARG A C 1
ATOM 718 O O . ARG A 1 94 ? 10.515 -6.816 59.772 1.00 19.60 114 ARG A O 1
ATOM 726 N N . ASN A 1 95 ? 10.445 -9.041 59.449 1.00 20.12 115 ASN A N 1
ATOM 727 C CA . ASN A 1 95 ? 11.620 -9.280 60.268 1.00 20.27 115 ASN A CA 1
ATOM 728 C C . ASN A 1 95 ? 12.885 -9.413 59.438 1.00 20.85 115 ASN A C 1
ATOM 729 O O . ASN A 1 95 ? 13.955 -9.688 60.001 1.00 25.01 115 ASN A O 1
ATOM 734 N N . ASP A 1 96 ? 12.786 -9.234 58.118 1.00 21.18 116 ASP A N 1
ATOM 735 C CA . ASP A 1 96 ? 13.892 -9.479 57.192 1.00 24.62 116 ASP A CA 1
ATOM 736 C C . ASP A 1 96 ? 13.897 -8.450 56.069 1.00 24.82 116 ASP A C 1
ATOM 737 O O . ASP A 1 96 ? 14.111 -8.784 54.899 1.00 28.50 116 ASP A O 1
ATOM 742 N N . TRP A 1 97 ? 13.648 -7.187 56.404 1.00 22.59 117 TRP A N 1
ATOM 743 C CA . TRP A 1 97 ? 13.777 -6.125 55.416 1.00 24.38 117 TRP A CA 1
ATOM 744 C C . TRP A 1 97 ? 15.191 -6.103 54.844 1.00 30.18 117 TRP A C 1
ATOM 745 O O . TRP A 1 97 ? 16.175 -6.262 55.574 1.00 31.36 117 TRP A O 1
ATOM 756 N N . GLY A 1 98 ? 15.289 -5.883 53.534 1.00 32.79 118 GLY A N 1
ATOM 757 C CA . GLY A 1 98 ? 16.586 -5.870 52.883 1.00 37.24 118 GLY A CA 1
ATOM 758 C C . GLY A 1 98 ? 17.489 -4.772 53.410 1.00 36.57 118 GLY A C 1
ATOM 759 O O . GLY A 1 98 ? 17.040 -3.752 53.937 1.00 34.57 118 GLY A O 1
ATOM 760 N N . SER A 1 99 ? 18.799 -4.995 53.252 1.00 36.71 119 SER A N 1
ATOM 761 C CA . SER A 1 99 ? 19.786 -4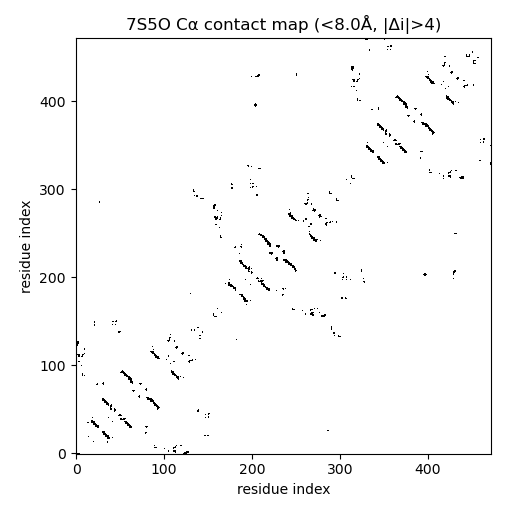.058 53.785 1.00 37.92 119 SER A CA 1
ATOM 762 C C . SER A 1 99 ? 19.655 -2.673 53.161 1.00 34.40 119 SER A C 1
ATOM 763 O O . SER A 1 99 ? 20.006 -1.674 53.797 1.00 34.01 119 SER A O 1
ATOM 766 N N . ALA A 1 100 ? 19.145 -2.585 51.929 1.00 31.67 120 ALA A N 1
ATOM 767 C CA . ALA A 1 100 ? 18.963 -1.279 51.308 1.00 31.31 120 ALA A CA 1
ATOM 768 C C . ALA A 1 100 ? 17.936 -0.429 52.045 1.00 30.38 120 ALA A C 1
ATOM 769 O O . ALA A 1 100 ? 17.951 0.798 51.899 1.00 35.40 120 ALA A O 1
ATOM 771 N N . PHE A 1 101 ? 17.053 -1.048 52.835 1.00 31.97 121 PHE A N 1
ATOM 772 C CA . PHE A 1 101 ? 15.996 -0.347 53.569 1.00 28.10 121 PHE A CA 1
ATOM 773 C C . PHE A 1 101 ? 16.581 0.134 54.896 1.00 26.42 121 PHE A C 1
ATOM 774 O O . PHE A 1 101 ? 16.761 -0.652 55.827 1.00 31.64 121 PHE A O 1
ATOM 782 N N . LYS A 1 102 ? 16.864 1.435 54.986 1.00 27.98 122 LYS A N 1
ATOM 783 C CA . LYS A 1 102 ? 17.567 1.990 56.139 1.00 29.77 122 LYS A CA 1
ATOM 784 C C . LYS A 1 102 ? 16.730 1.894 57.412 1.00 28.04 122 LYS A C 1
ATOM 785 O O . LYS A 1 102 ? 15.530 2.190 57.418 1.00 24.10 122 LYS A O 1
ATOM 787 N N . ALA A 1 103 ? 17.385 1.492 58.507 1.00 29.77 123 ALA A N 1
ATOM 788 C CA . ALA A 1 103 ? 16.676 1.289 59.765 1.00 25.91 123 ALA A CA 1
ATOM 789 C C . ALA A 1 103 ? 16.083 2.588 60.302 1.00 27.29 123 ALA A C 1
ATOM 790 O O . ALA A 1 103 ? 15.019 2.563 60.935 1.00 25.92 123 ALA A O 1
ATOM 792 N N . ASP A 1 104 ? 16.744 3.725 60.056 1.00 24.62 124 ASP A N 1
ATOM 793 C CA . ASP A 1 104 ? 16.248 5.001 60.562 1.00 26.75 124 ASP A CA 1
ATOM 794 C C . ASP A 1 104 ? 14.933 5.410 59.909 1.00 25.87 124 ASP A C 1
ATOM 795 O O . ASP A 1 104 ? 14.244 6.294 60.434 1.00 22.08 124 ASP A O 1
ATOM 800 N N . ASP A 1 105 ? 14.577 4.793 58.778 1.00 22.54 125 ASP A N 1
ATOM 801 C CA . ASP A 1 105 ? 13.313 5.058 58.102 1.00 19.15 125 ASP A CA 1
ATOM 802 C C . ASP A 1 105 ? 12.171 4.219 58.648 1.00 17.03 125 ASP A C 1
ATOM 803 O O . ASP A 1 105 ? 11.021 4.426 58.247 1.00 14.03 125 ASP A O 1
ATOM 808 N N . ARG A 1 106 ? 12.470 3.270 59.526 1.00 17.30 126 ARG A N 1
ATOM 809 C CA A ARG A 1 106 ? 11.495 2.331 60.049 0.67 14.47 126 ARG A CA 1
ATOM 810 C CA B ARG A 1 106 ? 11.492 2.333 60.047 0.33 14.55 126 ARG A CA 1
ATOM 811 C C . ARG A 1 106 ? 11.240 2.605 61.523 1.00 14.74 126 ARG A C 1
ATOM 812 O O . ARG A 1 106 ? 12.100 3.139 62.228 1.00 18.25 126 ARG A O 1
ATOM 827 N N . SER A 1 107 ? 10.052 2.223 61.984 1.00 13.54 127 SER A N 1
ATOM 828 C CA . SER A 1 107 ? 9.748 2.207 63.419 1.00 15.81 127 SER A CA 1
ATOM 829 C C . SER A 1 107 ? 9.871 0.751 63.836 1.00 16.55 127 SER A C 1
ATOM 830 O O . SER A 1 107 ? 8.984 -0.054 63.551 1.00 17.13 127 SER A O 1
ATOM 833 N N . GLY A 1 108 ? 10.976 0.417 64.490 1.00 16.94 128 GLY A N 1
ATOM 834 C CA . GLY A 1 108 ? 11.321 -0.980 64.684 1.00 18.50 128 GLY A CA 1
ATOM 835 C C . GLY A 1 108 ? 11.393 -1.676 63.337 1.00 20.76 128 GLY A C 1
ATOM 836 O O . GLY A 1 108 ? 12.180 -1.302 62.453 1.00 19.45 128 GLY A O 1
ATOM 837 N N . ASN A 1 109 ? 10.543 -2.687 63.158 1.00 15.94 129 ASN A N 1
ATOM 838 C CA . ASN A 1 109 ? 10.462 -3.438 61.910 1.00 15.42 129 ASN A CA 1
ATOM 839 C C . ASN A 1 109 ? 9.285 -3.016 61.034 1.00 15.45 129 ASN A C 1
ATOM 840 O O . ASN A 1 109 ? 9.012 -3.673 60.018 1.00 14.57 129 ASN A O 1
ATOM 845 N N . TRP A 1 110 ? 8.616 -1.917 61.371 1.00 13.35 130 TRP A N 1
ATOM 846 C CA . TRP A 1 110 ? 7.548 -1.385 60.532 1.00 12.84 130 TRP A CA 1
ATOM 847 C C . TRP A 1 110 ? 8.139 -0.495 59.441 1.00 13.74 130 TRP A C 1
ATOM 848 O O . TRP A 1 110 ? 8.822 0.489 59.742 1.00 12.21 130 TRP A O 1
ATOM 859 N N . GLY A 1 111 ? 7.839 -0.797 58.188 1.00 12.58 131 GLY A N 1
ATOM 860 C CA . GLY A 1 111 ? 8.081 0.135 57.101 1.00 11.69 131 GLY A CA 1
ATOM 861 C C . GLY A 1 111 ? 6.823 0.930 56.796 1.00 11.39 131 GLY A C 1
ATOM 862 O O . GLY A 1 111 ? 5.709 0.452 56.996 1.00 12.05 131 GLY A O 1
ATOM 863 N N . PHE A 1 112 ? 7.014 2.147 56.288 1.00 10.83 132 PHE A N 1
ATOM 864 C CA . PHE A 1 112 ? 5.937 3.086 56.002 1.00 13.00 132 PHE A CA 1
ATOM 865 C C . PHE A 1 112 ? 5.913 3.428 54.519 1.00 12.77 132 PHE A C 1
ATOM 866 O O . PHE A 1 112 ? 6.964 3.486 53.886 1.00 12.36 132 PHE A O 1
ATOM 874 N N . ALA A 1 113 ? 4.717 3.698 53.981 1.00 9.74 133 ALA A N 1
ATOM 875 C CA . ALA A 1 113 ? 4.605 4.349 52.676 1.00 10.39 133 ALA A CA 1
ATOM 876 C C . ALA A 1 113 ? 3.256 5.047 52.581 1.00 10.90 133 ALA A C 1
ATOM 877 O O . ALA A 1 113 ? 2.258 4.579 53.144 1.00 11.40 133 ALA A O 1
ATOM 879 N N . LEU A 1 114 ? 3.238 6.172 51.870 1.00 11.18 134 LEU A N 1
ATOM 880 C CA . LEU A 1 114 ? 2.025 6.951 51.651 1.00 9.95 134 LEU A CA 1
ATOM 881 C C . LEU A 1 114 ? 1.671 6.922 50.172 1.00 10.92 134 LEU A C 1
ATOM 882 O O . LEU A 1 114 ? 2.509 7.243 49.326 1.00 12.29 134 LEU A O 1
ATOM 887 N N . TYR A 1 115 ? 0.433 6.553 49.869 1.00 12.51 135 TYR A N 1
ATOM 888 C CA . TYR A 1 115 ? -0.040 6.466 48.499 1.00 11.96 135 TYR A CA 1
ATOM 889 C C . TYR A 1 115 ? -1.230 7.387 48.284 1.00 12.36 135 TYR A C 1
ATOM 890 O O . TYR A 1 115 ? -1.948 7.729 49.224 1.00 13.72 135 TYR A O 1
ATOM 899 N N . ASP A 1 116 ? -1.435 7.792 47.027 1.00 13.00 136 ASP A N 1
ATOM 900 C CA . ASP A 1 116 ? -2.624 8.580 46.733 1.00 14.22 136 ASP A CA 1
ATOM 901 C C . ASP A 1 116 ? -3.771 7.615 46.432 1.00 13.75 136 ASP A C 1
ATOM 902 O O . ASP A 1 116 ? -3.551 6.397 46.438 1.00 14.29 136 ASP A O 1
ATOM 907 N N . PRO A 1 117 ? -4.999 8.094 46.191 1.00 15.89 137 PRO A N 1
ATOM 908 C CA . PRO A 1 117 ? -6.119 7.156 46.028 1.00 16.41 137 PRO A CA 1
ATOM 909 C C . PRO A 1 117 ? -5.993 6.257 44.823 1.00 21.17 137 PRO A C 1
ATOM 910 O O . PRO A 1 117 ? -6.710 5.253 44.746 1.00 23.00 137 PRO A O 1
ATOM 914 N N . GLU A 1 118 ? -5.101 6.569 43.886 1.00 16.63 138 GLU A N 1
ATOM 915 C CA . GLU A 1 118 ? -4.919 5.750 42.699 1.00 17.24 138 GLU A CA 1
ATOM 916 C C . GLU A 1 118 ? -3.738 4.793 42.835 1.00 17.45 138 GLU A C 1
ATOM 917 O O . GLU A 1 118 ? -3.341 4.160 41.851 1.00 18.36 138 GLU A O 1
ATOM 923 N N . GLY A 1 119 ? -3.175 4.668 44.032 1.00 16.81 139 GLY A N 1
ATOM 924 C CA . GLY A 1 119 ? -2.082 3.744 44.243 1.00 17.20 139 GLY A CA 1
ATOM 925 C C . GLY A 1 119 ? -0.719 4.232 43.815 1.00 17.33 139 GLY A C 1
ATOM 926 O O . GLY A 1 119 ? 0.204 3.419 43.718 1.00 17.68 139 GLY A O 1
ATOM 927 N N . LYS A 1 120 ? -0.558 5.521 43.543 1.00 15.78 140 LYS A N 1
ATOM 928 C CA . LYS A 1 120 ? 0.742 6.096 43.218 1.00 15.22 140 LYS A CA 1
ATOM 929 C C . LYS A 1 120 ? 1.315 6.693 44.490 1.00 14.77 140 LYS A C 1
ATOM 930 O O . LYS A 1 120 ? 0.570 7.259 45.282 1.00 13.22 140 LYS A O 1
ATOM 936 N N . ALA A 1 121 ? 2.623 6.551 44.694 1.00 16.50 141 ALA A N 1
ATOM 937 C CA . ALA A 1 121 ? 3.241 7.150 45.872 1.00 16.13 141 ALA A CA 1
ATOM 938 C C . ALA A 1 121 ? 2.910 8.638 45.920 1.00 15.80 141 ALA A C 1
ATOM 939 O O . ALA A 1 121 ? 2.974 9.333 44.909 1.00 15.69 141 ALA A O 1
ATOM 941 N N . LYS A 1 122 ? 2.522 9.121 47.092 1.00 13.06 142 LYS A N 1
ATOM 942 C CA . LYS A 1 122 ? 2.051 10.489 47.232 1.00 14.51 142 LYS A CA 1
ATOM 943 C C . LYS A 1 122 ? 3.174 11.359 47.775 1.00 20.91 142 LYS A C 1
ATOM 944 O O . LYS A 1 122 ? 3.762 11.034 48.809 1.00 16.37 142 LYS A O 1
ATOM 950 N N . ASP A 1 123 ? 3.470 12.458 47.077 1.00 20.74 143 ASP A N 1
ATOM 951 C CA . ASP A 1 123 ? 4.505 13.378 47.544 1.00 20.84 143 ASP A CA 1
ATOM 952 C C . ASP A 1 123 ? 4.189 13.859 48.953 1.00 19.87 143 ASP A C 1
ATOM 953 O O . ASP A 1 123 ? 3.055 14.244 49.251 1.00 20.91 143 ASP A O 1
ATOM 958 N N . ASN A 1 124 ? 5.200 13.852 49.816 1.00 20.78 144 ASN A N 1
ATOM 959 C CA . ASN A 1 124 ? 5.023 14.329 51.181 1.00 19.16 144 ASN A CA 1
ATOM 960 C C . ASN A 1 124 ? 6.402 14.500 51.800 1.00 18.24 144 ASN A C 1
ATOM 961 O O . ASN A 1 124 ? 7.385 13.930 51.323 1.00 20.74 144 ASN A O 1
ATOM 966 N N . ASP A 1 125 ? 6.469 15.306 52.859 1.00 19.31 145 ASP A N 1
ATOM 967 C CA A ASP A 1 125 ? 7.715 15.519 53.588 0.58 21.58 145 ASP A CA 1
ATOM 968 C CA B ASP A 1 125 ? 7.705 15.537 53.596 0.42 21.61 145 ASP A CA 1
ATOM 969 C C . ASP A 1 125 ? 7.583 15.058 55.040 1.00 22.40 145 ASP A C 1
ATOM 970 O O . ASP A 1 125 ? 8.234 15.598 55.932 1.00 22.09 145 ASP A O 1
ATOM 979 N N . LEU A 1 126 ? 6.744 14.055 55.285 1.00 17.42 146 LEU A N 1
ATOM 980 C CA . LEU A 1 126 ? 6.521 13.566 56.638 1.00 17.88 146 LEU A CA 1
ATOM 981 C C . LEU A 1 126 ? 7.661 12.663 57.096 1.00 20.62 146 LEU A C 1
ATOM 982 O O . LEU A 1 126 ? 8.284 11.963 56.299 1.00 21.56 146 LEU A O 1
ATOM 987 N N . THR A 1 127 ? 7.931 12.687 58.402 1.00 17.46 147 THR A N 1
ATOM 988 C CA . THR A 1 127 ? 8.928 11.808 59.012 1.00 18.94 147 THR A CA 1
ATOM 989 C C . THR A 1 127 ? 8.159 10.715 59.754 1.00 16.65 147 THR A C 1
ATOM 990 O O . THR A 1 127 ? 7.968 10.768 60.970 1.00 18.31 147 THR A O 1
ATOM 994 N N . CYS A 1 128 ? 7.698 9.715 58.987 1.00 13.52 148 CYS A N 1
ATOM 995 C CA . CYS A 1 128 ? 6.744 8.735 59.511 1.00 11.79 148 CYS A CA 1
ATOM 996 C C . CYS A 1 128 ? 7.280 8.063 60.766 1.00 14.87 148 CYS A C 1
ATOM 997 O O . CYS A 1 128 ? 6.633 8.065 61.820 1.00 12.93 148 CYS A O 1
ATOM 1000 N N . ALA A 1 129 ? 8.468 7.465 60.657 1.00 14.78 149 ALA A N 1
ATOM 1001 C CA . ALA A 1 129 ? 8.994 6.678 61.771 1.00 17.32 149 ALA A CA 1
ATOM 1002 C C . ALA A 1 129 ? 9.231 7.550 62.993 1.00 17.29 149 ALA A C 1
ATOM 1003 O O . ALA A 1 129 ? 9.003 7.119 64.133 1.00 16.34 149 ALA A O 1
ATOM 1005 N N . GLN A 1 130 ? 9.676 8.789 62.777 1.00 14.17 150 GLN A N 1
ATOM 1006 C CA . GLN A 1 130 ? 10.022 9.637 63.912 1.00 17.11 150 GLN A CA 1
ATOM 1007 C C . GLN A 1 130 ? 8.794 9.930 64.764 1.00 16.00 150 GLN A C 1
ATOM 1008 O O . GLN A 1 130 ? 8.884 9.985 65.993 1.00 15.30 150 GLN A O 1
ATOM 1014 N N . CYS A 1 131 ? 7.626 10.077 64.137 1.00 13.73 151 CYS A N 1
ATOM 1015 C CA . CYS A 1 131 ? 6.414 10.337 64.910 1.00 12.75 151 CYS A CA 1
ATOM 1016 C C . CYS A 1 131 ? 5.861 9.071 65.563 1.00 12.22 151 CYS A C 1
ATOM 1017 O O . CYS A 1 131 ? 5.298 9.131 66.665 1.00 12.39 151 CYS A O 1
ATOM 1020 N N . HIS A 1 132 ? 5.988 7.928 64.890 1.00 10.86 152 HIS A N 1
ATOM 1021 C CA . HIS A 1 132 ? 5.533 6.658 65.451 1.00 11.49 152 HIS A CA 1
ATOM 1022 C C . HIS A 1 132 ? 6.508 6.043 66.446 1.00 10.14 152 HIS A C 1
ATOM 1023 O O . HIS A 1 132 ? 6.083 5.226 67.270 1.00 9.37 152 HIS A O 1
ATOM 1030 N N . ASN A 1 133 ? 7.791 6.412 66.393 1.00 11.08 153 ASN A N 1
ATOM 1031 C CA . ASN A 1 133 ? 8.786 5.777 67.251 1.00 13.69 153 ASN A CA 1
ATOM 1032 C C . ASN A 1 133 ? 8.463 5.832 68.741 1.00 13.50 153 ASN A C 1
ATOM 1033 O O . ASN A 1 133 ? 8.706 4.823 69.423 1.00 13.11 153 ASN A O 1
ATOM 1038 N N . PRO A 1 134 ? 7.959 6.930 69.316 1.00 13.41 154 PRO A N 1
ATOM 1039 C CA . PRO A 1 134 ? 7.735 6.944 70.772 1.00 14.17 154 PRO A CA 1
ATOM 1040 C C . PRO A 1 134 ? 6.621 6.027 71.249 1.00 13.07 154 PRO A C 1
ATOM 1041 O O . PRO A 1 134 ? 6.383 5.968 72.463 1.00 13.44 154 PRO A O 1
ATOM 1045 N N . LEU A 1 135 ? 5.920 5.332 70.352 1.00 12.20 155 LEU A N 1
ATOM 1046 C CA . LEU A 1 135 ? 4.838 4.433 70.735 1.00 13.20 155 LEU A CA 1
ATOM 1047 C C . LEU A 1 135 ? 5.267 2.966 70.738 1.00 11.37 155 LEU A C 1
ATOM 1048 O O . LEU A 1 135 ? 4.414 2.082 70.609 1.00 10.21 155 LEU A O 1
ATOM 1053 N N . GLN A 1 136 ? 6.570 2.707 70.910 1.00 13.09 156 GLN A N 1
ATOM 1054 C CA . GLN A 1 136 ? 7.112 1.345 70.977 1.00 16.91 156 GLN A CA 1
ATOM 1055 C C . GLN A 1 136 ? 6.292 0.426 71.878 1.00 15.26 156 GLN A C 1
ATOM 1056 O O . GLN A 1 136 ? 6.100 -0.760 71.567 1.00 13.90 156 GLN A O 1
ATOM 1062 N N . LYS A 1 137 ? 5.862 0.931 73.035 1.00 14.60 157 LYS A N 1
ATOM 1063 C CA . LYS A 1 137 ? 5.194 0.066 74.000 1.00 16.64 157 LYS A CA 1
ATOM 1064 C C . LYS A 1 137 ? 3.895 -0.496 73.444 1.00 15.82 157 LYS A C 1
ATOM 1065 O O . LYS A 1 137 ? 3.471 -1.586 73.846 1.00 16.80 157 LYS A O 1
ATOM 1071 N N . GLN A 1 138 ? 3.247 0.224 72.533 1.00 11.83 158 GLN A N 1
ATOM 1072 C CA . GLN A 1 138 ? 2.059 -0.281 71.851 1.00 13.44 158 GLN A CA 1
ATOM 1073 C C . GLN A 1 138 ? 2.349 -0.526 70.373 1.00 12.00 158 GLN A C 1
ATOM 1074 O O . GLN A 1 138 ? 1.535 -0.222 69.503 1.00 11.08 158 GLN A O 1
ATOM 1080 N N . ASP A 1 139 ? 3.523 -1.089 70.093 1.00 12.45 159 ASP A N 1
ATOM 1081 C CA . ASP A 1 139 ? 3.861 -1.609 68.765 1.00 12.05 159 ASP A CA 1
ATOM 1082 C C . ASP A 1 139 ? 3.839 -0.510 67.705 1.00 9.57 159 ASP A C 1
ATOM 1083 O O . ASP A 1 139 ? 3.615 -0.777 66.519 1.00 10.74 159 ASP A O 1
ATOM 1088 N N . ASN A 1 140 ? 4.082 0.736 68.122 1.00 10.25 160 ASN A N 1
ATOM 1089 C CA . ASN A 1 140 ? 4.175 1.886 67.221 1.00 11.52 160 ASN A CA 1
ATOM 1090 C C . ASN A 1 140 ? 2.875 2.161 66.478 1.00 10.04 160 ASN A C 1
ATOM 1091 O O . ASN A 1 140 ? 2.885 2.838 65.442 1.00 9.57 160 ASN A O 1
ATOM 1096 N N . LEU A 1 141 ? 1.742 1.670 66.979 1.00 10.83 161 LEU A N 1
ATOM 1097 C CA . LEU A 1 141 ? 0.434 1.925 66.377 1.00 11.01 161 LEU A CA 1
ATOM 1098 C C . LEU A 1 141 ? -0.335 2.900 67.250 1.00 12.26 161 LEU A C 1
ATOM 1099 O O . LEU A 1 141 ? -0.588 2.605 68.417 1.00 11.21 161 LEU A O 1
ATOM 1104 N N . PHE A 1 142 ? -0.719 4.056 66.690 1.00 10.49 162 PHE A N 1
ATOM 1105 C CA . PHE A 1 142 ? -1.587 4.955 67.452 1.00 11.65 162 PHE A CA 1
ATOM 1106 C C . PHE A 1 142 ? -2.927 4.298 67.767 1.00 13.25 162 PHE A C 1
ATOM 1107 O O . PHE A 1 142 ? -3.463 4.462 68.873 1.00 13.32 162 PHE A O 1
ATOM 1115 N N . SER A 1 143 ? -3.485 3.548 66.810 1.00 12.59 163 SER A N 1
ATOM 1116 C CA . SER A 1 143 ? -4.804 2.941 66.952 1.00 12.90 163 SER A CA 1
ATOM 1117 C C . SER A 1 143 ? -4.754 1.552 67.591 1.00 13.25 163 SER A C 1
ATOM 1118 O O . SER A 1 143 ? -5.729 0.798 67.482 1.00 12.76 163 SER A O 1
ATOM 1121 N N . PHE A 1 144 ? -3.642 1.216 68.244 1.00 10.96 164 PHE A N 1
ATOM 1122 C CA . PHE A 1 144 ? -3.430 -0.055 68.932 1.00 14.39 164 PHE A CA 1
ATOM 1123 C C . PHE A 1 144 ? -4.652 -0.578 69.691 1.00 14.83 164 PHE A C 1
ATOM 1124 O O . PHE A 1 144 ? -5.087 -1.716 69.470 1.00 14.54 164 PHE A O 1
ATOM 1132 N N . GLN A 1 145 ? -5.213 0.222 70.608 1.00 14.72 165 GLN A N 1
ATOM 1133 C CA . GLN A 1 145 ? -6.279 -0.299 71.463 1.00 17.72 165 GLN A CA 1
ATOM 1134 C C . GLN A 1 145 ? -7.549 -0.575 70.663 1.00 20.27 165 GLN A C 1
ATOM 1135 O O . GLN A 1 145 ? -8.255 -1.556 70.930 1.00 18.20 165 GLN A O 1
ATOM 1141 N N . LYS A 1 146 ? -7.845 0.263 69.667 1.00 15.53 166 LYS A N 1
ATOM 1142 C CA . LYS A 1 146 ? -9.000 0.005 68.810 1.00 15.02 166 LYS A CA 1
ATOM 1143 C C . LYS A 1 146 ? -8.839 -1.306 68.044 1.00 17.59 166 LYS A C 1
ATOM 1144 O O . LYS A 1 146 ? -9.809 -2.058 67.878 1.00 16.29 166 LYS A O 1
ATOM 1150 N N . LEU A 1 147 ? -7.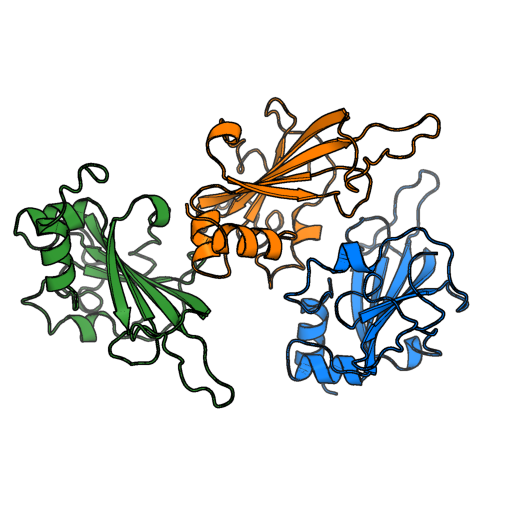620 -1.612 67.590 1.00 14.21 167 LEU A N 1
ATOM 1151 C CA . LEU A 1 147 ? -7.402 -2.869 66.879 1.00 15.30 167 LEU A CA 1
ATOM 1152 C C . LEU A 1 147 ? -7.516 -4.057 67.831 1.00 18.51 167 LEU A C 1
ATOM 1153 O O . LEU A 1 147 ? -8.206 -5.038 67.533 1.00 15.88 167 LEU A O 1
ATOM 1158 N N . VAL A 1 148 ? -6.869 -3.969 68.996 1.00 14.93 168 VAL A N 1
ATOM 1159 C CA . VAL A 1 148 ? -6.956 -5.039 69.988 1.00 18.01 168 VAL A CA 1
ATOM 1160 C C . VAL A 1 148 ? -8.410 -5.292 70.367 1.00 21.73 168 VAL A C 1
ATOM 1161 O O . VAL A 1 148 ? -8.874 -6.442 70.412 1.00 21.43 168 VAL A O 1
ATOM 1165 N N . ASP A 1 149 ? -9.156 -4.215 70.622 1.00 20.62 169 ASP A N 1
ATOM 1166 C CA . ASP A 1 149 ? -10.551 -4.346 71.029 1.00 21.99 169 ASP A CA 1
ATOM 1167 C C . ASP A 1 149 ? -11.398 -4.954 69.924 1.00 21.16 169 ASP A C 1
ATOM 1168 O O . ASP A 1 149 ? -12.306 -5.749 70.198 1.00 25.21 169 ASP A O 1
ATOM 1173 N N . TYR A 1 150 ? -11.126 -4.590 68.670 1.00 17.89 170 TYR A N 1
ATOM 1174 C CA . TYR A 1 150 ? -11.952 -5.090 67.575 1.00 21.13 170 TYR A CA 1
ATOM 1175 C C . TYR A 1 150 ? -11.771 -6.593 67.389 1.00 20.49 170 TYR A C 1
ATOM 1176 O O . TYR A 1 150 ? -12.751 -7.334 67.243 1.00 22.52 170 TYR A O 1
ATOM 1185 N N . VAL A 1 151 ? -10.523 -7.069 67.389 1.00 20.44 171 VAL A N 1
ATOM 1186 C CA . VAL A 1 151 ? -10.301 -8.487 67.122 1.00 24.47 171 VAL A CA 1
ATOM 1187 C C . VAL A 1 151 ? -10.686 -9.350 68.315 1.00 27.88 171 VAL A C 1
ATOM 1188 O O . VAL A 1 151 ? -10.947 -10.549 68.150 1.00 27.90 171 VAL A O 1
ATOM 1192 N N . LYS A 1 152 ? -10.745 -8.780 69.521 1.00 27.74 172 LYS A N 1
ATOM 1193 C CA . LYS A 1 152 ? -11.285 -9.541 70.641 1.00 29.92 172 LYS A CA 1
ATOM 1194 C C . LYS A 1 152 ? -12.795 -9.692 70.523 1.00 34.27 172 LYS A C 1
ATOM 1195 O O . LYS A 1 152 ? -13.348 -10.724 70.918 1.00 36.67 172 LYS A O 1
ATOM 1197 N N . ALA A 1 153 ? -13.473 -8.694 69.956 1.00 31.97 173 ALA A N 1
ATOM 1198 C CA . ALA A 1 153 ? -14.928 -8.700 69.894 1.00 34.71 173 ALA A CA 1
ATOM 1199 C C . ALA A 1 153 ? -15.486 -9.375 68.648 1.00 38.57 173 ALA A C 1
ATOM 1200 O O . ALA A 1 153 ? -16.707 -9.528 68.548 1.00 43.09 173 ALA A O 1
ATOM 1202 N N . HIS A 1 154 ? -14.647 -9.783 67.700 1.00 38.02 174 HIS A N 1
ATOM 1203 C CA . HIS A 1 154 ? -15.133 -10.389 66.469 1.00 41.35 174 HIS A CA 1
ATOM 1204 C C . HIS A 1 154 ? -14.381 -11.679 66.180 1.00 46.07 174 HIS A C 1
ATOM 1205 O O . HIS A 1 154 ? -13.247 -11.873 66.623 1.00 48.48 174 HIS A O 1
ATOM 1212 N N . LYS A 1 155 ? -15.033 -12.570 65.439 1.00 48.79 175 LYS A N 1
ATOM 1213 C CA . LYS A 1 155 ? -14.425 -13.843 65.090 1.00 51.29 175 LYS A CA 1
ATOM 1214 C C . LYS A 1 155 ? -13.553 -13.693 63.849 1.00 54.74 175 LYS A C 1
ATOM 1215 O O . LYS A 1 155 ? -13.753 -12.794 63.027 1.00 55.64 175 LYS A O 1
ATOM 1217 N N . LEU A 1 156 ? -12.576 -14.585 63.727 1.00 63.50 176 LEU A N 1
ATOM 1218 C CA . LEU A 1 156 ? -11.686 -14.605 62.572 1.00 69.09 176 LEU A CA 1
ATOM 1219 C C . LEU A 1 156 ? -12.464 -14.852 61.283 1.00 64.37 176 LEU A C 1
ATOM 1220 O O . LEU A 1 156 ? -11.874 -15.034 60.218 1.00 73.98 176 LEU A O 1
ATOM 1222 N N . MET B 1 1 ? -9.687 27.314 75.610 1.00 42.06 0 MET B N 1
ATOM 1223 C CA . MET B 1 1 ? -10.736 26.298 75.535 1.00 47.33 0 MET B CA 1
ATOM 1224 C C . MET B 1 1 ? -10.190 24.899 75.821 1.00 46.00 0 MET B C 1
ATOM 1225 O O . MET B 1 1 ? -10.795 24.128 76.572 1.00 46.53 0 MET B O 1
ATOM 1227 N N . GLY B 1 2 ? -9.058 24.562 75.204 1.00 32.60 22 GLY B N 1
ATOM 1228 C CA . GLY B 1 2 ? -8.405 23.301 75.504 1.00 24.10 22 GLY B CA 1
ATOM 1229 C C . GLY B 1 2 ? -7.689 23.361 76.844 1.00 22.32 22 GLY B C 1
ATOM 1230 O O . GLY B 1 2 ? -7.000 24.328 77.166 1.00 21.15 22 GLY B O 1
ATOM 1231 N N . GLY B 1 3 ? -7.850 22.302 77.621 1.00 19.68 23 GLY B N 1
ATOM 1232 C CA . GLY B 1 3 ? -7.304 22.253 78.959 1.00 17.77 23 GLY B CA 1
ATOM 1233 C C . GLY B 1 3 ? -8.239 22.854 79.992 1.00 19.94 23 GLY B C 1
ATOM 1234 O O . GLY B 1 3 ? -9.259 23.483 79.686 1.00 17.12 23 GLY B O 1
ATOM 1235 N N . ASN B 1 4 ? -7.870 22.656 81.254 1.00 16.08 24 ASN B N 1
ATOM 1236 C CA . ASN B 1 4 ? -8.721 23.021 82.384 1.00 19.62 24 ASN B CA 1
ATOM 1237 C C . ASN B 1 4 ? -7.865 23.700 83.442 1.00 19.62 24 ASN B C 1
ATOM 1238 O O . ASN B 1 4 ? -7.554 23.113 84.487 1.00 18.91 24 ASN B O 1
ATOM 1243 N N . PRO B 1 5 ? -7.457 24.950 83.197 1.00 21.66 25 PRO B N 1
ATOM 1244 C CA . PRO B 1 5 ? -6.637 25.664 84.191 1.00 18.71 25 PRO B CA 1
ATOM 1245 C C . PRO B 1 5 ? -7.357 25.919 85.504 1.00 21.69 25 PRO B C 1
ATOM 1246 O O . PRO B 1 5 ? -6.689 26.182 86.512 1.00 22.74 25 PRO B O 1
ATOM 1250 N N . GLU B 1 6 ? -8.688 25.834 85.539 1.00 20.61 26 GLU B N 1
ATOM 1251 C CA . GLU B 1 6 ? -9.398 25.980 86.803 1.00 26.33 26 GLU B CA 1
ATOM 1252 C C . GLU B 1 6 ? -9.089 24.840 87.771 1.00 23.68 26 GLU B C 1
ATOM 1253 O O . GLU B 1 6 ? -9.241 25.017 88.985 1.00 27.67 26 GLU B O 1
ATOM 1259 N N . PHE B 1 7 ? -8.647 23.690 87.267 1.00 22.26 27 PHE B N 1
ATOM 1260 C CA . PHE B 1 7 ? -8.279 22.537 88.081 1.00 23.16 27 PHE B CA 1
ATOM 1261 C C . PHE B 1 7 ? -6.790 22.235 88.064 1.00 22.59 27 PHE B C 1
ATOM 1262 O O . PHE B 1 7 ? -6.223 21.889 89.108 1.00 20.53 27 PHE B O 1
ATOM 1270 N N . VAL B 1 8 ? -6.153 22.337 86.899 1.00 17.12 28 VAL B N 1
ATOM 1271 C CA . VAL B 1 8 ? -4.737 22.023 86.722 1.00 16.83 28 VAL B CA 1
ATOM 1272 C C . VAL B 1 8 ? -3.980 23.345 86.767 1.00 16.79 28 VAL B C 1
ATOM 1273 O O . VAL B 1 8 ? -3.896 24.064 85.765 1.00 18.00 28 VAL B O 1
ATOM 1277 N N . LYS B 1 9 ? -3.419 23.662 87.930 1.00 16.88 29 LYS B N 1
ATOM 1278 C CA . LYS B 1 9 ? -2.829 24.970 88.164 1.00 21.07 29 LYS B CA 1
ATOM 1279 C C . LYS B 1 9 ? -1.413 25.035 87.599 1.00 19.59 29 LYS B C 1
ATOM 1280 O O . LYS B 1 9 ? -0.774 24.017 87.342 1.00 19.31 29 LYS B O 1
ATOM 1286 N N . PHE B 1 10 ? -0.932 26.252 87.402 1.00 20.73 30 PHE B N 1
ATOM 1287 C CA . PHE B 1 10 ? 0.445 26.443 86.964 1.00 17.14 30 PHE B CA 1
ATOM 1288 C C . PHE B 1 10 ? 1.395 25.962 88.054 1.00 19.44 30 PHE B C 1
ATOM 1289 O O . PHE B 1 10 ? 1.270 26.383 89.212 1.00 18.52 30 PHE B O 1
ATOM 1297 N N . PRO B 1 11 ? 2.336 25.092 87.732 1.00 19.93 31 PRO B N 1
ATOM 1298 C CA A PRO B 1 11 ? 3.260 24.588 88.758 0.51 20.15 31 PRO B CA 1
ATOM 1299 C CA B PRO B 1 11 ? 3.258 24.587 88.758 0.49 20.15 31 PRO B CA 1
ATOM 1300 C C . PRO B 1 11 ? 4.387 25.570 89.019 1.00 19.97 31 PRO B C 1
ATOM 1301 O O . PRO B 1 11 ? 5.457 25.496 88.407 1.00 19.21 31 PRO B O 1
ATOM 1308 N N . GLU B 1 12 ? 4.153 26.505 89.930 1.00 19.63 32 GLU B N 1
ATOM 1309 C CA . GLU B 1 12 ? 5.110 27.578 90.129 1.00 21.73 32 GLU B CA 1
ATOM 1310 C C . GLU B 1 12 ? 6.436 27.023 90.625 1.00 24.70 32 GLU B C 1
ATOM 1311 O O . GLU B 1 12 ? 6.478 26.059 91.394 1.00 25.44 32 GLU B O 1
ATOM 1317 N N . LYS B 1 13 ? 7.522 27.624 90.149 1.00 22.79 33 LYS B N 1
ATOM 1318 C CA . LYS B 1 13 ? 8.891 27.272 90.517 1.00 27.44 33 LYS B CA 1
ATOM 1319 C C . LYS B 1 13 ? 9.299 25.894 90.013 1.00 26.01 33 LYS B C 1
ATOM 1320 O O . LYS B 1 13 ? 10.269 25.319 90.508 1.00 27.34 33 LYS B O 1
ATOM 1326 N N . TYR B 1 14 ? 8.592 25.351 89.017 1.00 23.02 34 TYR B N 1
ATOM 1327 C CA . TYR B 1 14 ? 9.000 24.068 88.454 1.00 21.46 34 TYR B CA 1
ATOM 1328 C C . TYR B 1 14 ? 10.395 24.147 87.856 1.00 25.09 34 TYR B C 1
ATOM 1329 O O . TYR B 1 14 ? 11.082 23.125 87.754 1.00 28.10 34 TYR B O 1
ATOM 1338 N N . GLU B 1 15 ? 10.801 25.345 87.422 1.00 27.81 35 GLU B N 1
ATOM 1339 C CA . GLU B 1 15 ? 12.100 25.539 86.783 1.00 30.29 35 GLU B CA 1
ATOM 1340 C C . GLU B 1 15 ? 13.244 25.069 87.675 1.00 36.94 35 GLU B C 1
ATOM 1341 O O . GLU B 1 15 ? 14.253 24.560 87.175 1.00 41.24 35 GLU B O 1
ATOM 1347 N N . GLN B 1 16 ? 13.100 25.211 88.990 1.00 37.27 36 GLN B N 1
ATOM 1348 C CA . GLN B 1 16 ? 14.156 24.873 89.931 1.00 41.65 36 GLN B CA 1
ATOM 1349 C C . GLN B 1 16 ? 13.874 23.609 90.735 1.00 41.51 36 GLN B C 1
ATOM 1350 O O . GLN B 1 16 ? 14.712 23.219 91.554 1.00 51.43 36 GLN B O 1
ATOM 1356 N N . ILE B 1 17 ? 12.732 22.950 90.519 1.00 28.66 37 ILE B N 1
ATOM 1357 C CA . ILE B 1 17 ? 12.318 21.806 91.321 1.00 30.60 37 ILE B CA 1
ATOM 1358 C C . ILE B 1 17 ? 12.208 20.533 90.489 1.00 27.97 37 ILE B C 1
ATOM 1359 O O . ILE B 1 17 ? 12.636 19.459 90.929 1.00 29.72 37 ILE B O 1
ATOM 1364 N N . PHE B 1 18 ? 11.632 20.626 89.295 1.00 22.85 38 PHE B N 1
ATOM 1365 C CA . PHE B 1 18 ? 11.370 19.463 88.453 1.00 20.70 38 PHE B CA 1
ATOM 1366 C C . PHE B 1 18 ? 12.648 18.969 87.780 1.00 21.80 38 PHE B C 1
ATOM 1367 O O . PHE B 1 18 ? 13.602 19.719 87.560 1.00 21.75 38 PHE B O 1
ATOM 1375 N N . THR B 1 19 ? 12.633 17.693 87.409 1.00 19.39 39 THR B N 1
ATOM 1376 C CA . THR B 1 19 ? 13.731 17.084 86.678 1.00 17.50 39 THR B CA 1
ATOM 1377 C C . THR B 1 19 ? 13.509 17.264 85.182 1.00 16.73 39 THR B C 1
ATOM 1378 O O . THR B 1 19 ? 12.445 16.919 84.664 1.00 15.80 39 THR B O 1
ATOM 1382 N N . HIS B 1 20 ? 14.508 17.813 84.499 1.00 15.42 40 HIS B N 1
ATOM 1383 C CA . HIS B 1 20 ? 14.475 17.990 83.050 1.00 15.06 40 HIS B CA 1
ATOM 1384 C C . HIS B 1 20 ? 14.966 16.696 82.416 1.00 15.68 40 HIS B C 1
ATOM 1385 O O . HIS B 1 20 ? 16.162 16.396 82.474 1.00 16.01 40 HIS B O 1
ATOM 1392 N N . TYR B 1 21 ? 14.058 15.912 81.824 1.00 14.55 41 TYR B N 1
ATOM 1393 C CA . TYR B 1 21 ? 14.442 14.574 81.385 1.00 16.76 41 TYR B CA 1
ATOM 1394 C C . TYR B 1 21 ? 14.627 14.421 79.883 1.00 14.65 41 TYR B C 1
ATOM 1395 O O . TYR B 1 21 ? 15.116 13.368 79.451 1.00 14.37 41 TYR B O 1
ATOM 1404 N N . ASP B 1 22 ? 14.269 15.418 79.078 1.00 13.71 42 ASP B N 1
ATOM 1405 C CA . ASP B 1 22 ? 14.511 15.277 77.652 1.00 16.09 42 ASP B CA 1
ATOM 1406 C C . ASP B 1 22 ? 14.359 16.624 76.970 1.00 15.35 42 ASP B C 1
ATOM 1407 O O . ASP B 1 22 ? 13.722 17.540 77.493 1.00 12.35 42 ASP B O 1
ATOM 1412 N N . THR B 1 23 ? 14.968 16.718 75.789 1.00 12.37 43 THR B N 1
ATOM 1413 C CA . THR B 1 23 ? 14.801 17.837 74.869 1.00 14.36 43 THR B CA 1
ATOM 1414 C C . THR B 1 23 ? 14.705 17.240 73.476 1.00 16.80 43 THR B C 1
ATOM 1415 O O . THR B 1 23 ? 15.540 16.410 73.113 1.00 15.25 43 THR B O 1
ATOM 1419 N N . ALA B 1 24 ? 13.692 17.635 72.710 1.00 12.91 44 ALA B N 1
ATOM 1420 C CA . ALA B 1 24 ? 13.487 17.019 71.403 1.00 12.34 44 ALA B CA 1
ATOM 1421 C C . ALA B 1 24 ? 12.645 17.941 70.541 1.00 12.48 44 ALA B C 1
ATOM 1422 O O . ALA B 1 24 ? 11.810 18.691 71.052 1.00 11.65 44 ALA B O 1
ATOM 1424 N N . ASN B 1 25 ? 12.859 17.866 69.223 1.00 11.80 45 ASN B N 1
ATOM 1425 C CA . ASN B 1 25 ? 11.911 18.479 68.305 1.00 11.73 45 ASN B CA 1
ATOM 1426 C C . ASN B 1 25 ? 10.554 17.818 68.485 1.00 13.49 45 ASN B C 1
ATOM 1427 O O . ASN B 1 25 ? 10.460 16.593 68.650 1.00 14.11 45 ASN B O 1
ATOM 1432 N N . ARG B 1 26 ? 9.497 18.627 68.492 1.00 11.54 46 ARG B N 1
ATOM 1433 C CA . ARG B 1 26 ? 8.153 18.068 68.518 1.00 12.16 46 ARG B CA 1
ATOM 1434 C C . ARG B 1 26 ? 7.846 17.362 67.200 1.00 13.81 46 ARG B C 1
ATOM 1435 O O . ARG B 1 26 ? 8.325 17.757 66.132 1.00 13.75 46 ARG B O 1
ATOM 1443 N N . ALA B 1 27 ? 7.024 16.307 67.283 1.00 14.06 47 ALA B N 1
ATOM 1444 C CA . ALA B 1 27 ? 6.697 15.531 66.093 1.00 15.60 47 ALA B CA 1
ATOM 1445 C C . ALA B 1 27 ? 6.011 16.377 65.024 1.00 14.29 47 ALA B C 1
ATOM 1446 O O . ALA B 1 27 ? 6.127 16.075 63.832 1.00 13.80 47 ALA B O 1
ATOM 1448 N N . ASN B 1 28 ? 5.319 17.447 65.418 1.00 14.50 48 ASN B N 1
ATOM 1449 C CA . ASN B 1 28 ? 4.717 18.346 64.434 1.00 14.48 48 ASN B CA 1
ATOM 1450 C C . ASN B 1 28 ? 5.751 19.067 63.577 1.00 15.65 48 ASN B C 1
ATOM 1451 O O . ASN B 1 28 ? 5.380 19.650 62.543 1.00 14.80 48 ASN B O 1
ATOM 1456 N N . GLN B 1 29 ? 7.028 19.032 63.964 1.00 15.09 49 GLN B N 1
ATOM 1457 C CA . GLN B 1 29 ? 8.133 19.612 63.200 1.00 15.15 49 GLN B CA 1
ATOM 1458 C C . GLN B 1 29 ? 8.021 21.131 63.061 1.00 15.79 49 GLN B C 1
ATOM 1459 O O . GLN B 1 29 ? 8.579 21.715 62.120 1.00 15.08 49 GLN B O 1
ATOM 1465 N N . THR B 1 30 ? 7.303 21.784 63.968 1.00 14.43 50 THR B N 1
ATOM 1466 C CA . THR B 1 30 ? 7.243 23.242 64.009 1.00 14.53 50 THR B CA 1
ATOM 1467 C C . THR B 1 30 ? 7.755 23.824 65.312 1.00 17.00 50 THR B C 1
ATOM 1468 O O . THR B 1 30 ? 7.873 25.051 65.413 1.00 15.92 50 THR B O 1
ATOM 1472 N N . GLN B 1 31 ? 8.024 22.998 66.314 1.00 14.92 51 GLN B N 1
ATOM 1473 C CA . GLN B 1 31 ? 8.357 23.490 67.644 1.00 13.57 51 GLN B CA 1
ATOM 1474 C C . GLN B 1 31 ? 9.406 22.585 68.274 1.00 14.81 51 GLN B C 1
ATOM 1475 O O . GLN B 1 31 ? 9.570 21.419 67.898 1.00 12.58 51 GLN B O 1
ATOM 1481 N N . LEU B 1 32 ? 10.136 23.149 69.228 1.00 12.56 52 LEU B N 1
ATOM 1482 C CA A LEU B 1 32 ? 11.069 22.401 70.059 0.39 13.56 52 LEU B CA 1
ATOM 1483 C CA B LEU B 1 32 ? 11.052 22.379 70.051 0.61 13.56 52 LEU B CA 1
ATOM 1484 C C . LEU B 1 32 ? 10.453 22.231 71.444 1.00 12.45 52 LEU B C 1
ATOM 1485 O O . LEU B 1 32 ? 9.792 23.146 71.948 1.00 13.14 52 LEU B O 1
ATOM 1494 N N . ALA B 1 33 ? 10.654 21.062 72.056 1.00 10.53 53 ALA B N 1
ATOM 1495 C CA . ALA B 1 33 ? 10.104 20.784 73.382 1.00 13.12 53 ALA B CA 1
ATOM 1496 C C . ALA B 1 33 ? 11.194 20.434 74.385 1.00 14.72 53 ALA B C 1
ATOM 1497 O O . ALA B 1 33 ? 12.164 19.750 74.052 1.00 12.83 53 ALA B O 1
ATOM 1499 N N . LYS B 1 34 ? 11.013 20.878 75.631 1.00 13.46 54 LYS B N 1
ATOM 1500 C CA . LYS B 1 34 ? 11.809 20.418 76.764 1.00 12.35 54 LYS B CA 1
ATOM 1501 C C . LYS B 1 34 ? 10.858 19.849 77.809 1.00 12.83 54 LYS B C 1
ATOM 1502 O O . LYS B 1 34 ? 9.823 20.454 78.095 1.00 13.07 54 LYS B O 1
ATOM 1508 N N . PHE B 1 35 ? 11.198 18.688 78.374 1.00 10.34 55 PHE B N 1
ATOM 1509 C CA . PHE B 1 35 ? 10.266 17.900 79.173 1.00 11.38 55 PHE B CA 1
ATOM 1510 C C . PHE B 1 35 ? 10.743 17.817 80.618 1.00 12.21 55 PHE B C 1
ATOM 1511 O O . PHE B 1 35 ? 11.931 17.596 80.870 1.00 12.95 55 PHE B O 1
ATOM 1519 N N . TYR B 1 36 ? 9.810 17.978 81.558 1.00 11.15 56 TYR B N 1
ATOM 1520 C CA . TYR B 1 36 ? 10.134 18.052 82.977 1.00 10.67 56 TYR B CA 1
ATOM 1521 C C . TYR B 1 36 ? 9.159 17.193 83.763 1.00 13.29 56 TYR B C 1
ATOM 1522 O O . TYR B 1 36 ? 7.984 17.079 83.406 1.00 14.09 56 TYR B O 1
ATOM 1531 N N . ALA B 1 37 ? 9.644 16.614 84.861 1.00 12.47 57 ALA B N 1
ATOM 1532 C CA . ALA B 1 37 ? 8.806 15.764 85.686 1.00 10.13 57 ALA B CA 1
ATOM 1533 C C . ALA B 1 37 ? 9.045 16.110 87.146 1.00 11.68 57 ALA B C 1
ATOM 1534 O O . ALA B 1 37 ? 10.193 16.318 87.550 1.00 14.35 57 ALA B O 1
ATOM 1536 N N . ASN B 1 38 ? 7.973 16.153 87.936 1.00 11.83 58 ASN B N 1
ATOM 1537 C CA . ASN B 1 38 ? 8.161 16.412 89.360 1.00 13.00 58 ASN B CA 1
ATOM 1538 C C . ASN B 1 38 ? 8.628 15.138 90.059 1.00 14.78 58 ASN B C 1
ATOM 1539 O O . ASN B 1 38 ? 8.749 14.076 89.448 1.00 13.62 58 ASN B O 1
ATOM 1544 N N . GLU B 1 39 ? 8.941 15.256 91.355 1.00 16.09 59 GLU B N 1
ATOM 1545 C CA . GLU B 1 39 ? 9.544 14.135 92.073 1.00 16.23 59 GLU B CA 1
ATOM 1546 C C . GLU B 1 39 ? 8.622 12.921 92.088 1.00 14.59 59 GLU B C 1
ATOM 1547 O O . GLU B 1 39 ? 9.081 11.783 91.933 1.00 14.80 59 GLU B O 1
ATOM 1553 N N . ILE B 1 40 ? 7.321 13.136 92.285 1.00 14.29 60 ILE B N 1
ATOM 1554 C CA A ILE B 1 40 ? 6.398 12.005 92.323 0.58 15.75 60 ILE B CA 1
ATOM 1555 C CA B ILE B 1 40 ? 6.385 12.014 92.318 0.42 15.75 60 ILE B CA 1
ATOM 1556 C C . ILE B 1 40 ? 6.372 11.293 90.977 1.00 16.89 60 ILE B C 1
ATOM 1557 O O . ILE B 1 40 ? 6.407 10.057 90.918 1.00 13.59 60 ILE B O 1
ATOM 1566 N N . ALA B 1 41 ? 6.326 12.052 89.875 1.00 14.02 61 ALA B N 1
ATOM 1567 C CA . ALA B 1 41 ? 6.348 11.421 88.556 1.00 14.29 61 ALA B CA 1
ATOM 1568 C C . ALA B 1 41 ? 7.652 10.661 88.332 1.00 13.44 61 ALA B C 1
ATOM 1569 O O . ALA B 1 41 ? 7.643 9.511 87.876 1.00 14.08 61 ALA B O 1
ATOM 1571 N N . ALA B 1 42 ? 8.784 11.290 88.656 1.00 13.17 62 ALA B N 1
ATOM 1572 C CA . ALA B 1 42 ? 10.084 10.656 88.469 1.00 13.56 62 ALA B CA 1
ATOM 1573 C C . ALA B 1 42 ? 10.192 9.382 89.291 1.00 16.58 62 ALA B C 1
ATOM 1574 O O . ALA B 1 42 ? 10.654 8.345 88.796 1.00 18.08 62 ALA B O 1
ATOM 1576 N N . GLU B 1 43 ? 9.793 9.450 90.566 1.00 15.11 63 GLU B N 1
ATOM 1577 C CA . GLU B 1 43 ? 9.826 8.254 91.405 1.00 14.99 63 GLU B CA 1
ATOM 1578 C C . GLU B 1 43 ? 8.885 7.175 90.873 1.00 16.45 63 GLU B C 1
ATOM 1579 O O . GLU B 1 43 ? 9.239 5.990 90.858 1.00 15.57 63 GLU B O 1
ATOM 1585 N N . SER B 1 44 ? 7.690 7.571 90.419 1.00 12.43 64 SER B N 1
ATOM 1586 C CA . SER B 1 44 ? 6.720 6.624 89.877 1.00 15.67 64 SER B CA 1
ATOM 1587 C C . SER B 1 44 ? 7.321 5.806 88.744 1.00 15.83 64 SER B C 1
ATOM 1588 O O . SER B 1 44 ? 7.163 4.579 88.701 1.00 14.55 64 SER B O 1
ATOM 1591 N N . TYR B 1 45 ? 7.998 6.472 87.803 1.00 16.01 65 TYR B N 1
ATOM 1592 C CA . TYR B 1 45 ? 8.505 5.765 86.629 1.00 15.37 65 TYR B CA 1
ATOM 1593 C C . TYR B 1 45 ? 9.841 5.098 86.885 1.00 18.93 65 TYR B C 1
ATOM 1594 O O . TYR B 1 45 ? 10.260 4.258 86.081 1.00 22.96 65 TYR B O 1
ATOM 1603 N N . LYS B 1 46 ? 10.512 5.431 87.987 1.00 16.77 66 LYS B N 1
ATOM 1604 C CA . LYS B 1 46 ? 11.638 4.619 88.411 1.00 16.96 66 LYS B CA 1
ATOM 1605 C C . LYS B 1 46 ? 11.164 3.275 88.961 1.00 16.17 66 LYS B C 1
ATOM 1606 O O . LYS B 1 46 ? 11.844 2.261 88.783 1.00 17.49 66 LYS B O 1
ATOM 1612 N N . LYS B 1 47 ? 10.001 3.256 89.612 1.00 14.95 67 LYS B N 1
ATOM 1613 C CA . LYS B 1 47 ? 9.445 2.062 90.247 1.00 16.39 67 LYS B CA 1
ATOM 1614 C C . LYS B 1 47 ? 8.640 1.200 89.280 1.00 16.46 67 LYS B C 1
ATOM 1615 O O . LYS B 1 47 ? 8.623 -0.030 89.419 1.00 16.74 67 LYS B O 1
ATOM 1621 N N . GLY B 1 48 ? 7.966 1.813 88.317 1.00 18.96 68 GLY B N 1
ATOM 1622 C CA . GLY B 1 48 ? 7.059 1.061 87.479 1.00 19.81 68 GLY B CA 1
ATOM 1623 C C . GLY B 1 48 ? 6.647 1.846 86.252 1.00 20.84 68 GLY B C 1
ATOM 1624 O O . GLY B 1 48 ? 7.347 2.761 85.812 1.00 18.07 68 GLY B O 1
ATOM 1625 N N . GLU B 1 49 ? 5.487 1.479 85.703 1.00 18.99 69 GLU B N 1
ATOM 1626 C CA . GLU B 1 49 ? 5.092 1.951 84.376 1.00 22.81 69 GLU B CA 1
ATOM 1627 C C . GLU B 1 49 ? 3.907 2.906 84.386 1.00 22.45 69 GLU B C 1
ATOM 1628 O O . GLU B 1 49 ? 3.363 3.207 83.321 1.00 19.96 69 GLU B O 1
ATOM 1634 N N . GLU B 1 50 ? 3.493 3.396 85.548 1.00 20.02 70 GLU B N 1
ATOM 1635 C CA . GLU B 1 50 ? 2.394 4.343 85.624 1.00 18.58 70 GLU B CA 1
ATOM 1636 C C . GLU B 1 50 ? 2.731 5.404 86.655 1.00 16.90 70 GLU B C 1
ATOM 1637 O O . GLU B 1 50 ? 3.311 5.097 87.699 1.00 18.67 70 GLU B O 1
ATOM 1643 N N . ALA B 1 51 ? 2.314 6.633 86.387 1.00 17.40 71 ALA B N 1
ATOM 1644 C CA . ALA B 1 51 ? 2.530 7.716 87.332 1.00 14.39 71 ALA B CA 1
ATOM 1645 C C . ALA B 1 51 ? 1.547 7.620 88.488 1.00 15.64 71 ALA B C 1
ATOM 1646 O O . ALA B 1 51 ? 0.365 7.340 88.292 1.00 15.29 71 ALA B O 1
ATOM 1648 N N . ALA B 1 52 ? 2.041 7.876 89.693 1.00 15.29 72 ALA B N 1
ATOM 1649 C CA . ALA B 1 52 ? 1.197 7.893 90.881 1.00 14.02 72 ALA B CA 1
ATOM 1650 C C . ALA B 1 52 ? 0.414 9.206 90.981 1.00 15.18 72 ALA B C 1
ATOM 1651 O O . ALA B 1 52 ? 0.750 10.194 90.321 1.00 15.82 72 ALA B O 1
ATOM 1653 N N . PRO B 1 53 ? -0.648 9.234 91.787 1.00 17.40 73 PRO B N 1
ATOM 1654 C CA . PRO B 1 53 ? -1.331 10.504 92.067 1.00 22.25 73 PRO B CA 1
ATOM 1655 C C . PRO B 1 53 ? -0.351 11.548 92.586 1.00 18.36 73 PRO B C 1
ATOM 1656 O O . PRO B 1 53 ? 0.560 11.240 93.359 1.00 18.84 73 PRO B O 1
ATOM 1660 N N . GLY B 1 54 ? -0.555 12.789 92.165 1.00 17.32 74 GLY B N 1
ATOM 1661 C CA . GLY B 1 54 ? 0.361 13.877 92.446 1.00 17.62 74 GLY B CA 1
ATOM 1662 C C . GLY B 1 54 ? 1.443 14.079 91.401 1.00 16.28 74 GLY B C 1
ATOM 1663 O O . GLY B 1 54 ? 2.178 15.073 91.479 1.00 15.51 74 GLY B O 1
ATOM 1664 N N . SER B 1 55 ? 1.573 13.162 90.441 1.00 12.05 75 SER B N 1
ATOM 1665 C CA . SER B 1 55 ? 2.577 13.292 89.398 1.00 11.68 75 SER B CA 1
ATOM 1666 C C . SER B 1 55 ? 2.221 14.459 88.501 1.00 12.26 75 SER B C 1
ATOM 1667 O O . SER B 1 55 ? 1.050 14.666 88.168 1.00 13.06 75 SER B O 1
ATOM 1670 N N . ILE B 1 56 ? 3.232 15.223 88.114 1.00 12.77 76 ILE B N 1
ATOM 1671 C CA . ILE B 1 56 ? 3.052 16.341 87.191 1.00 11.66 76 ILE B CA 1
ATOM 1672 C C . ILE B 1 56 ? 4.162 16.270 86.161 1.00 12.97 76 ILE B C 1
ATOM 1673 O O . ILE B 1 56 ? 5.337 16.102 86.513 1.00 13.50 76 ILE B O 1
ATOM 1678 N N . VAL B 1 57 ? 3.792 16.384 84.890 1.00 11.38 77 VAL B N 1
ATOM 1679 C CA . VAL B 1 57 ? 4.748 16.418 83.798 1.00 10.98 77 VAL B CA 1
ATOM 1680 C C . VAL B 1 57 ? 4.502 17.702 83.021 1.00 12.58 77 VAL B C 1
ATOM 1681 O O . VAL B 1 57 ? 3.356 18.128 82.857 1.00 10.89 77 VAL B O 1
ATOM 1685 N N . ILE B 1 58 ? 5.577 18.349 82.608 1.00 11.39 78 ILE B N 1
ATOM 1686 C CA . ILE B 1 58 ? 5.495 19.626 81.909 1.00 11.17 78 ILE B CA 1
ATOM 1687 C C . ILE B 1 58 ? 6.218 19.502 80.587 1.00 12.48 78 ILE B C 1
ATOM 1688 O O . ILE B 1 58 ? 7.324 18.953 80.522 1.00 13.37 78 ILE B O 1
ATOM 1693 N N . MET B 1 59 ? 5.624 20.070 79.543 1.00 12.12 79 MET B N 1
ATOM 1694 C CA . MET B 1 59 ? 6.332 20.255 78.290 1.00 10.56 79 MET B CA 1
ATOM 1695 C C . MET B 1 59 ? 6.454 21.747 78.019 1.00 11.62 79 MET B C 1
ATOM 1696 O O . MET B 1 59 ? 5.444 22.424 77.801 1.00 10.57 79 MET B O 1
ATOM 1701 N N . GLU B 1 60 ? 7.682 22.262 78.042 1.00 9.86 80 GLU B N 1
ATOM 1702 C CA . GLU B 1 60 ? 7.940 23.596 77.511 1.00 12.69 80 GLU B CA 1
ATOM 1703 C C . GLU B 1 60 ? 7.938 23.525 75.996 1.00 12.85 80 GLU B C 1
ATOM 1704 O O . GLU B 1 60 ? 8.631 22.691 75.418 1.00 12.65 80 GLU B O 1
ATOM 1710 N N . ILE B 1 61 ? 7.193 24.423 75.359 1.00 11.80 81 ILE B N 1
ATOM 1711 C CA . ILE B 1 61 ? 7.061 24.466 73.907 1.00 12.19 81 ILE B CA 1
ATOM 1712 C C . ILE B 1 61 ? 7.746 25.734 73.416 1.00 14.56 81 ILE B C 1
ATOM 1713 O O . ILE B 1 61 ? 7.354 26.838 73.805 1.00 12.50 81 ILE B O 1
ATOM 1718 N N . TYR B 1 62 ? 8.758 25.582 72.560 1.00 15.30 82 TYR B N 1
ATOM 1719 C CA . TYR B 1 62 ? 9.588 26.694 72.102 1.00 15.01 82 TYR B CA 1
ATOM 1720 C C . TYR B 1 62 ? 9.318 26.998 70.638 1.00 15.36 82 TYR B C 1
ATOM 1721 O O . TYR B 1 62 ? 9.361 26.097 69.795 1.00 14.59 82 TYR B O 1
ATOM 1730 N N . ALA B 1 63 ? 9.055 28.268 70.338 1.00 15.30 83 ALA B N 1
ATOM 1731 C CA . ALA B 1 63 ? 9.024 28.711 68.949 1.00 14.97 83 ALA B CA 1
ATOM 1732 C C . ALA B 1 63 ? 10.439 28.722 68.380 1.00 16.52 83 ALA B C 1
ATOM 1733 O O . ALA B 1 63 ? 11.348 29.264 69.012 1.00 17.64 83 ALA B O 1
ATOM 1735 N N . PRO B 1 64 ? 10.683 28.106 67.224 1.00 16.80 84 PRO B N 1
ATOM 1736 C CA . PRO B 1 64 ? 12.030 28.104 66.651 1.00 16.03 84 PRO B CA 1
ATOM 1737 C C . PRO B 1 64 ? 12.280 29.317 65.770 1.00 16.84 84 PRO B C 1
ATOM 1738 O O . PRO B 1 64 ? 11.357 30.009 65.334 1.00 15.51 84 PRO B O 1
ATOM 1742 N N . LYS B 1 65 ? 13.560 29.553 65.495 1.00 16.52 85 LYS B N 1
ATOM 1743 C CA . LYS B 1 65 ? 13.901 30.550 64.488 1.00 21.34 85 LYS B CA 1
ATOM 1744 C C . LYS B 1 65 ? 13.576 30.018 63.099 1.00 20.94 85 LYS B C 1
ATOM 1745 O O . LYS B 1 65 ? 13.596 28.810 62.854 1.00 18.00 85 LYS B O 1
ATOM 1751 N N . LYS B 1 66 ? 13.270 30.944 62.187 1.00 22.23 86 LYS B N 1
ATOM 1752 C CA . LYS B 1 66 ? 12.895 30.623 60.819 1.00 23.76 86 LYS B CA 1
ATOM 1753 C C . LYS B 1 66 ? 13.774 31.407 59.860 1.00 23.95 86 LYS B C 1
ATOM 1754 O O . LYS B 1 66 ? 14.309 32.463 60.205 1.00 23.75 86 LYS B O 1
ATOM 1760 N N . ASP B 1 67 ? 13.895 30.893 58.636 1.00 23.40 87 ASP B N 1
ATOM 1761 C CA . ASP B 1 67 ? 14.622 31.601 57.594 1.00 23.72 87 ASP B CA 1
ATOM 1762 C C . ASP B 1 67 ? 13.663 32.514 56.828 1.00 28.19 87 ASP B C 1
ATOM 1763 O O . ASP B 1 67 ? 12.498 32.686 57.200 1.00 24.08 87 ASP B O 1
ATOM 1768 N N . ALA B 1 68 ? 14.147 33.085 55.722 1.00 27.08 88 ALA B N 1
ATOM 1769 C CA . ALA B 1 68 ? 13.371 34.062 54.968 1.00 29.39 88 ALA B CA 1
ATOM 1770 C C . ALA B 1 68 ? 12.136 33.454 54.315 1.00 29.26 88 ALA B C 1
ATOM 1771 O O . ALA B 1 68 ? 11.194 34.189 53.991 1.00 30.79 88 ALA B O 1
ATOM 1773 N N . GLU B 1 69 ? 12.136 32.147 54.082 1.00 27.70 89 GLU B N 1
ATOM 1774 C CA . GLU B 1 69 ? 10.995 31.447 53.515 1.00 27.91 89 GLU B CA 1
ATOM 1775 C C . GLU B 1 69 ? 10.056 30.908 54.581 1.00 25.71 89 GLU B C 1
ATOM 1776 O O . GLU B 1 69 ? 9.100 30.203 54.244 1.00 26.81 89 GLU B O 1
ATOM 1782 N N . GLY B 1 70 ? 10.309 31.205 55.851 1.00 23.87 90 GLY B N 1
ATOM 1783 C CA . GLY B 1 70 ? 9.503 30.647 56.912 1.00 22.03 90 GLY B CA 1
ATOM 1784 C C . GLY B 1 70 ? 9.829 29.216 57.268 1.00 22.41 90 GLY B C 1
ATOM 1785 O O . GLY B 1 70 ? 9.048 28.581 57.984 1.00 22.28 90 GLY B O 1
ATOM 1786 N N . LYS B 1 71 ? 10.953 28.685 56.795 1.00 20.04 91 LYS B N 1
ATOM 1787 C CA . LYS B 1 71 ? 11.349 27.326 57.151 1.00 20.45 91 LYS B CA 1
ATOM 1788 C C . LYS B 1 71 ? 12.077 27.306 58.494 1.00 19.24 91 LYS B C 1
ATOM 1789 O O . LYS B 1 71 ? 12.922 28.159 58.777 1.00 21.53 91 LYS B O 1
ATOM 1791 N N . ILE B 1 72 ? 11.753 26.302 59.308 1.00 19.72 92 ILE B N 1
ATOM 1792 C CA . ILE B 1 72 ? 12.373 26.156 60.618 1.00 18.65 92 ILE B CA 1
ATOM 1793 C C . ILE B 1 72 ? 13.868 25.904 60.476 1.00 21.12 92 ILE B C 1
ATOM 1794 O O . ILE B 1 72 ? 14.311 25.109 59.635 1.00 21.39 92 ILE B O 1
ATOM 1799 N N . GLN B 1 73 ? 14.660 26.566 61.320 1.00 17.74 93 GLN B N 1
ATOM 1800 C CA A GLN B 1 73 ? 16.101 26.378 61.311 0.56 19.62 93 GLN B CA 1
ATOM 1801 C CA B GLN B 1 73 ? 16.106 26.396 61.329 0.44 19.64 93 GLN B CA 1
ATOM 1802 C C . GLN B 1 73 ? 16.520 25.322 62.326 1.00 19.73 93 GLN B C 1
ATOM 1803 O O . GLN B 1 73 ? 15.970 25.241 63.429 1.00 17.52 93 GLN B O 1
ATOM 1814 N N . SER B 1 74 ? 17.502 24.510 61.935 1.00 21.18 94 SER B N 1
ATOM 1815 C CA . SER B 1 74 ? 18.071 23.474 62.785 1.00 22.64 94 SER B CA 1
ATOM 1816 C C . SER B 1 74 ? 19.557 23.729 62.981 1.00 21.77 94 SER B C 1
ATOM 1817 O O . SER B 1 74 ? 20.240 24.228 62.082 1.00 23.06 94 SER B O 1
ATOM 1820 N N . GLY B 1 75 ? 20.060 23.362 64.163 1.00 21.22 95 GLY B N 1
ATOM 1821 C CA . GLY B 1 75 ? 21.478 23.423 64.432 1.00 24.07 95 GLY B CA 1
ATOM 1822 C C . GLY B 1 75 ? 22.183 22.160 63.985 1.00 23.93 95 GLY B C 1
ATOM 1823 O O . GLY B 1 75 ? 21.568 21.192 63.537 1.00 22.16 95 GLY B O 1
ATOM 1824 N N . GLU B 1 76 ? 23.513 22.178 64.114 1.00 23.06 96 GLU B N 1
ATOM 1825 C CA . GLU B 1 76 ? 24.302 21.026 63.699 1.00 24.04 96 GLU B CA 1
ATOM 1826 C C . GLU B 1 76 ? 24.104 19.814 64.605 1.00 25.83 96 GLU B C 1
ATOM 1827 O O . GLU B 1 76 ? 24.581 18.729 64.259 1.00 25.27 96 GLU B O 1
ATOM 1833 N N . ASP B 1 77 ? 23.400 19.954 65.730 1.00 22.81 97 ASP B N 1
ATOM 1834 C CA . ASP B 1 77 ? 23.025 18.802 66.543 1.00 24.39 97 ASP B CA 1
ATOM 1835 C C . ASP B 1 77 ? 21.671 18.211 66.159 1.00 22.53 97 ASP B C 1
ATOM 1836 O O . ASP B 1 77 ? 21.229 17.252 66.796 1.00 22.26 97 ASP B O 1
ATOM 1841 N N . GLY B 1 78 ? 21.003 18.754 65.144 1.00 18.75 98 GLY B N 1
ATOM 1842 C CA . GLY B 1 78 ? 19.723 18.244 64.703 1.00 20.55 98 GLY B CA 1
ATOM 1843 C C . GLY B 1 78 ? 18.507 18.846 65.379 1.00 19.05 98 GLY B C 1
ATOM 1844 O O . GLY B 1 78 ? 17.383 18.593 64.931 1.00 19.58 98 GLY B O 1
ATOM 1845 N N . LEU B 1 79 ? 18.683 19.625 66.440 1.00 14.96 99 LEU B N 1
ATOM 1846 C CA . LEU B 1 79 ? 17.552 20.242 67.114 1.00 14.55 99 LEU B CA 1
ATOM 1847 C C . LEU B 1 79 ? 17.223 21.585 66.476 1.00 14.51 99 LEU B C 1
ATOM 1848 O O . LEU B 1 79 ? 18.104 22.286 65.972 1.00 15.91 99 LEU B O 1
ATOM 1853 N N . PHE B 1 80 ? 15.942 21.945 66.519 1.00 15.80 100 PHE B N 1
ATOM 1854 C CA . PHE B 1 80 ? 15.540 23.261 66.050 1.00 13.07 100 PHE B CA 1
ATOM 1855 C C . PHE B 1 80 ? 16.233 24.329 66.881 1.00 17.93 100 PHE B C 1
ATOM 1856 O O . PHE B 1 80 ? 16.456 24.156 68.080 1.00 16.56 100 PHE B O 1
ATOM 1864 N N . VAL B 1 81 ? 16.559 25.442 66.237 1.00 15.46 101 VAL B N 1
ATOM 1865 C CA . VAL B 1 81 ? 17.166 26.572 66.935 1.00 18.05 101 VAL B CA 1
ATOM 1866 C C . VAL B 1 81 ? 16.070 27.363 67.638 1.00 17.73 101 VAL B C 1
ATOM 1867 O O . VAL B 1 81 ? 15.082 27.765 67.015 1.00 17.46 101 VAL B O 1
ATOM 1871 N N . ILE B 1 82 ? 16.251 27.613 68.928 1.00 17.87 102 ILE B N 1
ATOM 1872 C CA . ILE B 1 82 ? 15.201 28.220 69.739 1.00 17.96 102 ILE B CA 1
ATOM 1873 C C . ILE B 1 82 ? 15.144 29.713 69.464 1.00 17.40 102 ILE B C 1
ATOM 1874 O O . ILE B 1 82 ? 16.172 30.403 69.493 1.00 18.47 102 ILE B O 1
ATOM 1879 N N . ASP B 1 83 ? 13.940 30.215 69.192 1.00 17.23 103 ASP B N 1
ATOM 1880 C CA . ASP B 1 83 ? 13.679 31.658 69.259 1.00 20.78 103 ASP B CA 1
ATOM 1881 C C . ASP B 1 83 ? 13.324 32.019 70.701 1.00 21.55 103 ASP B C 1
ATOM 1882 O O . ASP B 1 83 ? 14.088 32.712 71.379 1.00 20.41 103 ASP B O 1
ATOM 1887 N N . LYS B 1 84 ? 12.176 31.542 71.185 1.00 16.03 104 LYS B N 1
ATOM 1888 C CA . LYS B 1 84 ? 11.788 31.826 72.563 1.00 16.99 104 LYS B CA 1
ATOM 1889 C C . LYS B 1 84 ? 10.745 30.829 73.039 1.00 15.44 104 LYS B C 1
ATOM 1890 O O . LYS B 1 84 ? 10.045 30.190 72.244 1.00 16.05 104 LYS B O 1
ATOM 1896 N N . LEU B 1 85 ? 10.651 30.709 74.364 1.00 14.97 105 LEU B N 1
ATOM 1897 C CA . LEU B 1 85 ? 9.588 29.917 74.966 1.00 14.34 105 LEU B CA 1
ATOM 1898 C C . LEU B 1 85 ? 8.241 30.496 74.566 1.00 15.23 105 LEU B C 1
ATOM 1899 O O . LEU B 1 85 ? 8.022 31.709 74.660 1.00 17.09 105 LEU B O 1
ATOM 1904 N N . ALA B 1 86 ? 7.343 29.630 74.094 1.00 12.75 106 ALA B N 1
ATOM 1905 C CA . ALA B 1 86 ? 6.022 30.051 73.657 1.00 16.47 106 ALA B CA 1
ATOM 1906 C C . ALA B 1 86 ? 4.895 29.601 74.574 1.00 13.70 106 ALA B C 1
ATOM 1907 O O . ALA B 1 86 ? 3.915 30.331 74.712 1.00 14.45 106 ALA B O 1
ATOM 1909 N N . ALA B 1 87 ? 4.995 28.421 75.188 1.00 13.17 107 ALA B N 1
ATOM 1910 C CA . ALA B 1 87 ? 3.915 27.932 76.039 1.00 15.58 107 ALA B CA 1
ATOM 1911 C C . ALA B 1 87 ? 4.462 26.876 76.983 1.00 12.99 107 ALA B C 1
ATOM 1912 O O . ALA B 1 87 ? 5.526 26.305 76.751 1.00 13.13 107 ALA B O 1
ATOM 1914 N N . ILE B 1 88 ? 3.718 26.646 78.064 1.00 11.09 108 ILE B N 1
ATOM 1915 C CA . ILE B 1 88 ? 4.050 25.653 79.085 1.00 10.60 108 ILE B CA 1
ATOM 1916 C C . ILE B 1 88 ? 2.828 24.758 79.226 1.00 11.12 108 ILE B C 1
ATOM 1917 O O . ILE B 1 88 ? 1.801 25.184 79.766 1.00 11.58 108 ILE B O 1
ATOM 1922 N N . ALA B 1 89 ? 2.942 23.518 78.749 1.00 12.76 109 ALA B N 1
ATOM 1923 C CA . ALA B 1 89 ? 1.874 22.532 78.812 1.00 12.76 109 ALA B CA 1
ATOM 1924 C C . ALA B 1 89 ? 2.070 21.666 80.043 1.00 11.90 109 ALA B C 1
ATOM 1925 O O . ALA B 1 89 ? 3.196 21.269 80.359 1.00 11.77 109 ALA B O 1
ATOM 1927 N N . VAL B 1 90 ? 0.966 21.368 80.728 1.00 11.97 110 VAL B N 1
ATOM 1928 C CA . VAL B 1 90 ? 0.994 20.710 82.030 1.00 11.63 110 VAL B CA 1
ATOM 1929 C C . VAL B 1 90 ? 0.028 19.536 82.017 1.00 15.01 110 VAL B C 1
ATOM 1930 O O . VAL B 1 90 ? -1.120 19.672 81.572 1.00 12.57 110 VAL B O 1
ATOM 1934 N N . MET B 1 91 ? 0.486 18.394 82.530 1.00 10.97 111 MET B N 1
ATOM 1935 C CA . MET B 1 91 ? -0.368 17.260 82.832 1.00 10.82 111 MET B CA 1
ATOM 1936 C C . MET B 1 91 ? -0.180 16.917 84.303 1.00 12.10 111 MET B C 1
ATOM 1937 O O . MET B 1 91 ? 0.956 16.825 84.783 1.00 12.36 111 MET B O 1
ATOM 1942 N N . GLU B 1 92 ? -1.292 16.752 85.013 1.00 12.20 112 GLU B N 1
ATOM 1943 C CA . GLU B 1 92 ? -1.275 16.443 86.439 1.00 13.69 112 GLU B CA 1
ATOM 1944 C C . GLU B 1 92 ? -2.212 15.277 86.702 1.00 15.02 112 GLU B C 1
ATOM 1945 O O . GLU B 1 92 ? -3.375 15.305 86.288 1.00 14.50 112 GLU B O 1
ATOM 1951 N N . LYS B 1 93 ? -1.718 14.254 87.393 1.00 14.74 113 LYS B N 1
ATOM 1952 C CA . LYS B 1 93 ? -2.537 13.089 87.690 1.00 15.18 113 LYS B CA 1
ATOM 1953 C C . LYS B 1 93 ? -3.039 13.137 89.126 1.00 17.77 113 LYS B C 1
ATOM 1954 O O . LYS B 1 93 ? -2.268 13.391 90.055 1.00 19.02 113 LYS B O 1
ATOM 1960 N N . ARG B 1 94 ? -4.333 12.885 89.300 1.00 20.09 114 ARG B N 1
ATOM 1961 C CA . ARG B 1 94 ? -4.928 12.718 90.617 1.00 22.81 114 ARG B CA 1
ATOM 1962 C C . ARG B 1 94 ? -5.895 11.551 90.570 1.00 23.15 114 ARG B C 1
ATOM 1963 O O . ARG B 1 94 ? -6.566 11.335 89.562 1.00 24.77 114 ARG B O 1
ATOM 1971 N N . ASN B 1 95 ? -5.982 10.806 91.671 1.00 28.20 115 ASN B N 1
ATOM 1972 C CA . ASN B 1 95 ? -6.969 9.743 91.750 1.00 29.76 115 ASN B CA 1
ATOM 1973 C C . ASN B 1 95 ? -8.276 10.223 92.368 1.00 31.89 115 ASN B C 1
ATOM 1974 O O . ASN B 1 95 ? -9.177 9.411 92.594 1.00 33.01 115 ASN B O 1
ATOM 1979 N N . ASP B 1 96 ? -8.408 11.530 92.613 1.00 29.13 116 ASP B N 1
ATOM 1980 C CA . ASP B 1 96 ? -9.579 12.065 93.296 1.00 32.23 116 ASP B CA 1
ATOM 1981 C C . ASP B 1 96 ? -9.933 13.456 92.776 1.00 30.84 116 ASP B C 1
ATOM 1982 O O . ASP B 1 96 ? -10.221 14.367 93.560 1.00 32.75 116 ASP B O 1
ATOM 1987 N N . TRP B 1 97 ? -9.903 13.642 91.456 1.00 30.49 117 TRP B N 1
ATOM 1988 C CA . TRP B 1 97 ? -10.363 14.900 90.884 1.00 26.94 117 TRP B CA 1
ATOM 1989 C C . TRP B 1 97 ? -11.823 15.136 91.260 1.00 33.59 117 TRP B C 1
ATOM 1990 O O . TRP B 1 97 ? -12.609 14.195 91.404 1.00 36.37 117 TRP B O 1
ATOM 2001 N N . GLY B 1 98 ? -12.186 16.408 91.411 1.00 30.69 118 GLY B N 1
ATOM 2002 C CA . GLY B 1 98 ? -13.547 16.741 91.789 1.00 36.16 118 GLY B CA 1
ATOM 2003 C C . GLY B 1 98 ? -14.557 16.339 90.732 1.00 37.29 118 GLY B C 1
ATOM 2004 O O . GLY B 1 98 ? -14.234 16.136 89.561 1.00 34.57 118 GLY B O 1
ATOM 2005 N N . SER B 1 99 ? -15.818 16.225 91.169 1.00 37.59 119 SER B N 1
ATOM 2006 C CA . SER B 1 99 ? -16.886 15.822 90.257 1.00 42.27 119 SER B CA 1
ATOM 2007 C C . SER B 1 99 ? -17.123 16.857 89.160 1.00 36.66 119 SER B C 1
ATOM 2008 O O . SER B 1 99 ? -17.524 16.497 88.046 1.00 41.34 119 SER B O 1
ATOM 2011 N N . ALA B 1 100 ? -16.880 18.138 89.449 1.00 35.05 120 ALA B N 1
ATOM 2012 C CA . ALA B 1 100 ? -17.056 19.181 88.443 1.00 35.36 120 ALA B CA 1
ATOM 2013 C C . ALA B 1 100 ? -16.009 19.107 87.335 1.00 35.18 120 ALA B C 1
ATOM 2014 O O . ALA B 1 100 ? -16.208 19.702 86.270 1.00 34.13 120 ALA B O 1
ATOM 2016 N N . PHE B 1 101 ? -14.905 18.398 87.557 1.00 31.99 121 PHE B N 1
ATOM 2017 C CA . PHE B 1 101 ? -13.896 18.159 86.525 1.00 32.82 121 PHE B CA 1
ATOM 2018 C C . PHE B 1 101 ? -14.368 16.957 85.711 1.00 31.55 121 PHE B C 1
ATOM 2019 O O . PHE B 1 101 ? -14.260 15.813 86.156 1.00 31.51 121 PHE B O 1
ATOM 2027 N N . LYS B 1 102 ? -14.900 17.213 84.516 1.00 26.97 122 LYS B N 1
ATOM 2028 C CA . LYS B 1 102 ? -15.491 16.142 83.721 1.00 32.04 122 LYS B CA 1
ATOM 2029 C C . LYS B 1 102 ? -14.421 15.154 83.253 1.00 28.17 122 LYS B C 1
ATOM 2030 O O . LYS B 1 102 ? -13.354 15.550 82.771 1.00 24.78 122 LYS B O 1
ATOM 2032 N N . ALA B 1 103 ? -14.708 13.857 83.408 1.00 27.53 123 ALA B N 1
ATOM 2033 C CA . ALA B 1 103 ? -13.750 12.833 82.992 1.00 25.94 123 ALA B CA 1
ATOM 2034 C C . ALA B 1 103 ? -13.464 12.911 81.498 1.00 26.85 123 ALA B C 1
ATOM 2035 O O . ALA B 1 103 ? -12.360 12.568 81.056 1.00 24.38 123 ALA B O 1
ATOM 2037 N N . ASP B 1 104 ? -14.440 13.377 80.714 1.00 26.49 124 ASP B N 1
ATOM 2038 C CA . ASP B 1 104 ? -14.258 13.520 79.272 1.00 27.35 124 ASP B CA 1
ATOM 2039 C C . ASP B 1 104 ? -13.124 14.484 78.929 1.00 26.37 124 ASP B C 1
ATOM 2040 O O . ASP B 1 104 ? -12.526 14.374 77.853 1.00 24.60 124 ASP B O 1
ATOM 2045 N N . ASP B 1 105 ? -12.808 15.423 79.826 1.00 21.04 125 ASP B N 1
ATOM 2046 C CA . ASP B 1 105 ? -11.724 16.376 79.614 1.00 20.03 125 ASP B CA 1
ATOM 2047 C C . ASP B 1 105 ? -10.361 15.808 79.980 1.00 18.37 125 ASP B C 1
ATOM 2048 O O . ASP B 1 105 ? -9.342 16.464 79.736 1.00 17.59 125 ASP B O 1
ATOM 2053 N N . ARG B 1 106 ? -10.319 14.614 80.552 1.00 19.10 126 ARG B N 1
ATOM 2054 C CA . ARG B 1 106 ? -9.099 14.007 81.053 1.00 18.40 126 ARG B CA 1
ATOM 2055 C C . ARG B 1 106 ? -8.716 12.796 80.212 1.00 16.95 126 ARG B C 1
ATOM 2056 O O . ARG B 1 106 ? -9.567 12.166 79.581 1.00 18.13 126 ARG B O 1
ATOM 2064 N N . SER B 1 107 ? -7.422 12.471 80.218 1.00 15.68 127 SER B N 1
ATOM 2065 C CA . SER B 1 107 ? -6.931 11.193 79.707 1.00 16.54 127 SER B CA 1
ATOM 2066 C C . SER B 1 107 ? -6.655 10.309 80.914 1.00 18.26 127 SER B C 1
ATOM 2067 O O . SER B 1 107 ? -5.666 10.517 81.628 1.00 17.72 127 SER B O 1
ATOM 2070 N N . GLY B 1 108 ? -7.527 9.336 81.140 1.00 18.00 128 GLY B N 1
ATOM 2071 C CA . GLY B 1 108 ? -7.467 8.608 82.394 1.00 21.78 128 GLY B CA 1
ATOM 2072 C C . GLY B 1 108 ? -7.638 9.591 83.538 1.00 22.43 128 GLY B C 1
ATOM 2073 O O . GLY B 1 108 ? -8.571 10.401 83.557 1.00 21.23 128 GLY B O 1
ATOM 2074 N N . ASN B 1 109 ? -6.714 9.549 84.495 1.00 19.07 129 ASN B N 1
ATOM 2075 C CA . ASN B 1 109 ? -6.716 10.486 85.609 1.00 18.08 129 ASN B CA 1
ATOM 2076 C C . ASN B 1 109 ? -5.823 11.704 85.375 1.00 18.15 129 ASN B C 1
ATOM 2077 O O . ASN B 1 109 ? -5.632 12.505 86.299 1.00 16.09 129 ASN B O 1
ATOM 2082 N N . TRP B 1 110 ? -5.278 11.869 84.176 1.00 15.63 130 TRP B N 1
ATOM 2083 C CA . TRP B 1 110 ? -4.491 13.057 83.868 1.00 14.71 130 TRP B CA 1
ATOM 2084 C C . TRP B 1 110 ? -5.406 14.218 83.512 1.00 15.51 130 TRP B C 1
ATOM 2085 O O . TRP B 1 110 ? -6.229 14.108 82.598 1.00 15.36 130 TRP B O 1
ATOM 2096 N N . GLY B 1 111 ? -5.227 15.343 84.190 1.00 14.35 131 GLY B N 1
ATOM 2097 C CA . GLY B 1 111 ? -5.788 16.604 83.750 1.00 16.14 131 GLY B CA 1
ATOM 2098 C C . GLY B 1 111 ? -4.761 17.422 82.985 1.00 12.42 131 GLY B C 1
ATOM 2099 O O . GLY B 1 111 ? -3.557 17.282 83.190 1.00 11.45 131 GLY B O 1
ATOM 2100 N N . PHE B 1 112 ? -5.252 18.286 82.096 1.00 12.02 132 PHE B N 1
ATOM 2101 C CA . PHE B 1 112 ? -4.417 19.065 81.192 1.00 13.65 132 PHE B CA 1
ATOM 2102 C C . PHE B 1 112 ? -4.627 20.557 81.426 1.00 13.86 132 PHE B C 1
ATOM 2103 O O . PHE B 1 112 ? -5.733 20.988 81.753 1.00 15.48 132 PHE B O 1
ATOM 2111 N N . ALA B 1 113 ? -3.574 21.346 81.205 1.00 12.57 133 ALA B N 1
ATOM 2112 C CA . ALA B 1 113 ? -3.735 22.796 81.098 1.00 12.55 133 ALA B CA 1
ATOM 2113 C C . ALA B 1 113 ? -2.577 23.381 80.299 1.00 13.21 133 ALA B C 1
ATOM 2114 O O . ALA B 1 113 ? -1.449 22.895 80.382 1.00 12.58 133 ALA B O 1
ATOM 2116 N N . LEU B 1 114 ? -2.861 24.449 79.546 1.00 12.41 134 LEU B N 1
ATOM 2117 C CA . LEU B 1 114 ? -1.855 25.141 78.742 1.00 12.66 134 LEU B CA 1
ATOM 2118 C C . LEU B 1 114 ? -1.690 26.570 79.251 1.00 12.95 134 LEU B C 1
ATOM 2119 O O . LEU B 1 114 ? -2.669 27.325 79.317 1.00 15.47 134 LEU B O 1
ATOM 2124 N N . TYR B 1 115 ? -0.454 26.941 79.594 1.00 13.82 135 TYR B N 1
ATOM 2125 C CA . TYR B 1 115 ? -0.129 28.270 80.103 1.00 14.20 135 TYR B CA 1
ATOM 2126 C C . TYR B 1 115 ? 0.817 28.983 79.144 1.00 13.95 135 TYR B C 1
ATOM 2127 O O . TYR B 1 115 ? 1.537 28.344 78.371 1.00 13.13 135 TYR B O 1
ATOM 2136 N N . ASP B 1 116 ? 0.805 30.320 79.185 1.00 13.86 136 ASP B N 1
ATOM 2137 C CA . ASP B 1 116 ? 1.827 31.092 78.488 1.00 16.57 136 ASP B CA 1
ATOM 2138 C C . ASP B 1 116 ? 3.063 31.192 79.383 1.00 15.24 136 ASP B C 1
ATOM 2139 O O . ASP B 1 116 ? 3.062 30.686 80.508 1.00 15.53 136 ASP B O 1
ATOM 2144 N N . PRO B 1 117 ? 4.166 31.775 78.897 1.00 16.91 137 PRO B N 1
ATOM 2145 C CA . PRO B 1 117 ? 5.399 31.780 79.709 1.00 17.49 137 PRO B CA 1
ATOM 2146 C C . PRO B 1 117 ? 5.288 32.519 81.029 1.00 21.02 137 PRO B C 1
ATOM 2147 O O . PRO B 1 117 ? 6.140 32.309 81.901 1.00 20.20 137 PRO B O 1
ATOM 2151 N N . GLU B 1 118 ? 4.302 33.398 81.209 1.00 20.40 138 GLU B N 1
ATOM 2152 C CA . GLU B 1 118 ? 4.128 34.054 82.498 1.00 20.85 138 GLU B CA 1
ATOM 2153 C C . GLU B 1 118 ? 3.023 33.411 83.324 1.00 17.78 138 GLU B C 1
ATOM 2154 O O . GLU B 1 118 ? 2.562 34.004 84.301 1.00 21.34 138 GLU B O 1
ATOM 2160 N N . GLY B 1 119 ? 2.614 32.196 82.969 1.00 17.23 139 GLY B N 1
ATOM 2161 C CA . GLY B 1 119 ? 1.725 31.445 83.829 1.00 17.40 139 GLY B CA 1
ATOM 2162 C C . GLY B 1 119 ? 0.273 31.847 83.765 1.00 17.10 139 GLY B C 1
ATOM 2163 O O . GLY B 1 119 ? -0.489 31.511 84.675 1.00 23.35 139 GLY B O 1
ATOM 2164 N N . LYS B 1 120 ? -0.133 32.581 82.735 1.00 17.33 140 LYS B N 1
ATOM 2165 C CA . LYS B 1 120 ? -1.542 32.852 82.493 1.00 18.87 140 LYS B CA 1
ATOM 2166 C C . LYS B 1 120 ? -2.077 31.784 81.557 1.00 19.43 140 LYS B C 1
ATOM 2167 O O . LYS B 1 120 ? -1.369 31.331 80.653 1.00 16.45 140 LYS B O 1
ATOM 2173 N N . ALA B 1 121 ? -3.318 31.364 81.790 1.00 22.06 141 ALA B N 1
ATOM 2174 C CA . ALA B 1 121 ? -3.940 30.380 80.912 1.00 21.28 141 ALA B CA 1
ATOM 2175 C C . ALA B 1 121 ? -3.872 30.852 79.463 1.00 21.35 141 ALA B C 1
ATOM 2176 O O . ALA B 1 121 ? -4.167 32.009 79.163 1.00 21.29 141 ALA B O 1
ATOM 2178 N N . LYS B 1 122 ? -3.457 29.959 78.566 1.00 20.01 142 LYS B N 1
ATOM 2179 C CA . LYS B 1 122 ? -3.212 30.308 77.171 1.00 23.00 142 LYS B CA 1
ATOM 2180 C C . LYS B 1 122 ? -4.395 29.884 76.309 1.00 24.72 142 LYS B C 1
ATOM 2181 O O . LYS B 1 122 ? -4.736 28.699 76.259 1.00 23.42 142 LYS B O 1
ATOM 2187 N N . ASP B 1 123 ? -5.005 30.846 75.616 1.00 26.04 143 ASP B N 1
ATOM 2188 C CA . ASP B 1 123 ? -6.106 30.519 74.719 1.00 23.62 143 ASP B CA 1
ATOM 2189 C C . ASP B 1 123 ? -5.650 29.555 73.630 1.00 26.63 143 ASP B C 1
ATOM 2190 O O . ASP B 1 123 ? -4.558 29.693 73.069 1.00 26.63 143 ASP B O 1
ATOM 2195 N N . ASN B 1 124 ? -6.494 28.568 73.340 1.00 25.23 144 ASN B N 1
ATOM 2196 C CA . ASN B 1 124 ? -6.174 27.529 72.370 1.00 22.40 144 ASN B CA 1
ATOM 2197 C C . ASN B 1 124 ? -7.432 26.724 72.088 1.00 28.15 144 ASN B C 1
ATOM 2198 O O . ASN B 1 124 ? -8.343 26.655 72.921 1.00 27.25 144 ASN B O 1
ATOM 2203 N N . ASP B 1 125 ? -7.465 26.102 70.903 1.00 24.20 145 ASP B N 1
ATOM 2204 C CA . ASP B 1 125 ? -8.611 25.319 70.459 1.00 28.96 145 ASP B CA 1
ATOM 2205 C C . ASP B 1 125 ? -8.329 23.815 70.459 1.00 26.42 145 ASP B C 1
ATOM 2206 O O . ASP B 1 125 ? -9.039 23.054 69.794 1.00 27.13 145 ASP B O 1
ATOM 2211 N N . LEU B 1 126 ? -7.330 23.370 71.211 1.00 22.69 146 LEU B N 1
ATOM 2212 C CA . LEU B 1 126 ? -6.939 21.969 71.179 1.00 22.00 146 LEU B CA 1
ATOM 2213 C C . LEU B 1 126 ? -7.869 21.118 72.032 1.00 26.91 146 LEU B C 1
ATOM 2214 O O . LEU B 1 126 ? -8.497 21.597 72.978 1.00 30.07 146 LEU B O 1
ATOM 2219 N N . THR B 1 127 ? -7.952 19.838 71.690 1.00 21.60 147 THR B N 1
ATOM 2220 C CA . THR B 1 127 ? -8.645 18.856 72.515 1.00 22.53 147 THR B CA 1
ATOM 2221 C C . THR B 1 127 ? -7.569 17.929 73.070 1.00 18.56 147 THR B C 1
ATOM 2222 O O . THR B 1 127 ? -7.228 16.921 72.457 1.00 19.04 147 THR B O 1
ATOM 2226 N N . CYS B 1 128 ? -7.032 18.290 74.240 1.00 16.18 148 CYS B N 1
ATOM 2227 C CA . CYS B 1 128 ? -5.852 17.614 74.768 1.00 13.90 148 CYS B CA 1
ATOM 2228 C C . CYS B 1 128 ? -6.077 16.115 74.907 1.00 15.19 148 CYS B C 1
ATOM 2229 O O . CYS B 1 128 ? -5.255 15.310 74.459 1.00 17.39 148 CYS B O 1
ATOM 2232 N N . ALA B 1 129 ? -7.187 15.719 75.536 1.00 17.27 149 ALA B N 1
ATOM 2233 C CA . ALA B 1 129 ? -7.380 14.302 75.827 1.00 17.96 149 ALA B CA 1
ATOM 2234 C C . ALA B 1 129 ? -7.581 13.498 74.553 1.00 19.26 149 ALA B C 1
ATOM 2235 O O . ALA B 1 129 ? -7.191 12.329 74.502 1.00 18.77 149 ALA B O 1
ATOM 2237 N N . GLN B 1 130 ? -8.139 14.112 73.509 1.00 19.65 150 GLN B N 1
ATOM 2238 C CA . GLN B 1 130 ? -8.364 13.394 72.255 1.00 23.07 150 GLN B CA 1
ATOM 2239 C C . GLN B 1 130 ? -7.061 12.838 71.683 1.00 22.75 150 GLN B C 1
ATOM 2240 O O . GLN B 1 130 ? -7.029 11.708 71.182 1.00 23.47 150 GLN B O 1
ATOM 2242 N N . CYS B 1 131 ? -5.974 13.611 71.759 1.00 16.72 151 CYS B N 1
ATOM 2243 C CA . CYS B 1 131 ? -4.685 13.159 71.252 1.00 17.07 151 CYS B CA 1
ATOM 2244 C C . CYS B 1 131 ? -4.018 12.140 72.164 1.00 13.81 151 CYS B C 1
ATOM 2245 O O . CYS B 1 131 ? -3.368 11.214 71.675 1.00 15.64 151 CYS B O 1
ATOM 2248 N N . HIS B 1 132 ? -4.104 12.339 73.483 1.00 12.04 152 HIS B N 1
ATOM 2249 C CA . HIS B 1 132 ? -3.416 11.476 74.435 1.00 11.06 152 HIS B CA 1
ATOM 2250 C C . HIS B 1 132 ? -4.190 10.214 74.781 1.00 13.00 152 HIS B C 1
ATOM 2251 O O . HIS B 1 132 ? -3.577 9.240 75.236 1.00 11.58 152 HIS B O 1
ATOM 2258 N N . ASN B 1 133 ? -5.508 10.208 74.589 1.00 13.22 153 ASN B N 1
ATOM 2259 C CA . ASN B 1 133 ? -6.301 9.030 74.936 1.00 14.96 153 ASN B CA 1
ATOM 2260 C C . ASN B 1 133 ? -5.826 7.732 74.294 1.00 14.79 153 ASN B C 1
ATOM 2261 O O . ASN B 1 133 ? -5.864 6.698 74.983 1.00 15.57 153 ASN B O 1
ATOM 2266 N N . PRO B 1 134 ? -5.403 7.688 73.025 1.00 13.28 154 PRO B N 1
ATOM 2267 C CA . PRO B 1 134 ? -4.997 6.403 72.432 1.00 13.79 154 PRO B CA 1
ATOM 2268 C C . PRO B 1 134 ? -3.699 5.842 72.988 1.00 13.78 154 PRO B C 1
ATOM 2269 O O . PRO B 1 134 ? -3.286 4.764 72.554 1.00 14.21 154 PRO B O 1
ATOM 2273 N N . LEU B 1 135 ? -3.043 6.529 73.925 1.00 13.12 155 LEU B N 1
ATOM 2274 C CA . LEU B 1 135 ? -1.782 6.067 74.483 1.00 11.17 155 LEU B CA 1
ATOM 2275 C C . LEU B 1 135 ? -1.961 5.467 75.875 1.00 11.77 155 LEU B C 1
ATOM 2276 O O . LEU B 1 135 ? -1.032 5.501 76.687 1.00 11.16 155 LEU B O 1
ATOM 2281 N N . GLN B 1 136 ? -3.142 4.898 76.147 1.00 14.16 156 GLN B N 1
ATOM 2282 C CA . GLN B 1 136 ? -3.423 4.279 77.447 1.00 16.04 156 GLN B CA 1
ATOM 2283 C C . GLN B 1 136 ? -2.321 3.313 77.873 1.00 16.72 156 GLN B C 1
ATOM 2284 O O . GLN B 1 136 ? -1.953 3.259 79.054 1.00 14.27 156 GLN B O 1
ATOM 2290 N N . LYS B 1 137 ? -1.804 2.512 76.933 1.00 16.10 157 LYS B N 1
ATOM 2291 C CA . LYS B 1 137 ? -0.852 1.471 77.310 1.00 16.64 157 LYS B CA 1
ATOM 2292 C C . LYS B 1 137 ? 0.445 2.055 77.860 1.00 17.24 157 LYS B C 1
ATOM 2293 O O . LYS B 1 137 ? 1.134 1.400 78.652 1.00 17.62 157 LYS B O 1
ATOM 2299 N N . GLN B 1 138 ? 0.798 3.273 77.475 1.00 15.21 158 GLN B N 1
ATOM 2300 C CA . GLN B 1 138 ? 1.974 3.930 78.031 1.00 12.18 158 GLN B CA 1
ATOM 2301 C C . GLN B 1 138 ? 1.574 5.144 78.862 1.00 13.66 158 GLN B C 1
ATOM 2302 O O . GLN B 1 138 ? 2.210 6.195 78.810 1.00 11.84 158 GLN B O 1
ATOM 2308 N N . ASP B 1 139 ? 0.499 4.989 79.633 1.00 10.65 159 ASP B N 1
ATOM 2309 C CA . ASP B 1 139 ? 0.082 5.953 80.654 1.00 12.30 159 ASP B CA 1
ATOM 2310 C C . ASP B 1 139 ? -0.272 7.309 80.050 1.00 12.97 159 ASP B C 1
ATOM 2311 O O . ASP B 1 139 ? -0.159 8.333 80.722 1.00 12.36 159 ASP B O 1
ATOM 2316 N N . ASN B 1 140 ? -0.702 7.312 78.785 1.00 11.14 160 ASN B N 1
ATOM 2317 C CA . ASN B 1 140 ? -1.101 8.526 78.056 1.00 11.74 160 ASN B CA 1
ATOM 2318 C C . ASN B 1 140 ? 0.033 9.537 77.900 1.00 10.81 160 ASN B C 1
ATOM 2319 O O . ASN B 1 140 ? -0.227 10.716 77.607 1.00 11.11 160 ASN B O 1
ATOM 2324 N N . LEU B 1 141 ? 1.290 9.121 78.052 1.00 11.04 161 LEU B N 1
ATOM 2325 C CA . LEU B 1 141 ? 2.442 10.000 77.843 1.00 10.74 161 LEU B CA 1
ATOM 2326 C C . LEU B 1 141 ? 3.136 9.645 76.532 1.00 12.00 161 LEU B C 1
ATOM 2327 O O . LEU B 1 141 ? 3.596 8.514 76.354 1.00 13.33 161 LEU B O 1
ATOM 2332 N N . PHE B 1 142 ? 3.225 10.616 75.620 1.00 11.26 162 PHE B N 1
ATOM 2333 C CA . PHE B 1 142 ? 3.991 10.395 74.398 1.00 10.99 162 PHE B CA 1
ATOM 2334 C C . PHE B 1 142 ? 5.462 10.162 74.700 1.00 12.66 162 PHE B C 1
ATOM 2335 O O . PHE B 1 142 ? 6.113 9.349 74.035 1.00 14.69 162 PHE B O 1
ATOM 2343 N N . SER B 1 143 ? 6.013 10.881 75.686 1.00 11.97 163 SER B N 1
ATOM 2344 C CA . SER B 1 143 ? 7.432 10.795 76.015 1.00 10.72 163 SER B CA 1
ATOM 2345 C C . SER B 1 143 ? 7.714 9.749 77.069 1.00 10.76 163 SER B C 1
ATOM 2346 O O . SER B 1 143 ? 8.787 9.780 77.682 1.00 11.98 163 SER B O 1
ATOM 2349 N N . PHE B 1 144 ? 6.786 8.807 77.261 1.00 10.69 164 PHE B N 1
ATOM 2350 C CA . PHE B 1 144 ? 6.919 7.719 78.221 1.00 11.51 164 PHE B CA 1
ATOM 2351 C C . PHE B 1 144 ? 8.321 7.105 78.264 1.00 15.19 164 PHE B C 1
ATOM 2352 O O . PHE B 1 144 ? 8.950 7.047 79.327 1.00 12.76 164 PHE B O 1
ATOM 2360 N N . GLN B 1 145 ? 8.813 6.594 77.127 1.00 13.11 165 GLN B N 1
ATOM 2361 C CA . GLN B 1 145 ? 10.068 5.846 77.175 1.00 16.09 165 GLN B CA 1
ATOM 2362 C C . GLN B 1 145 ? 11.247 6.747 77.535 1.00 16.29 165 GLN B C 1
ATOM 2363 O O . GLN B 1 145 ? 12.158 6.315 78.249 1.00 16.68 165 GLN B O 1
ATOM 2369 N N . LYS B 1 146 ? 11.255 7.999 77.058 1.00 13.07 166 LYS B N 1
ATOM 2370 C CA . LYS B 1 146 ? 12.338 8.907 77.428 1.00 14.04 166 LYS B CA 1
ATOM 2371 C C . LYS B 1 146 ? 12.356 9.150 78.932 1.00 13.12 166 LYS B C 1
ATOM 2372 O O . LYS B 1 146 ? 13.428 9.221 79.550 1.00 14.06 166 LYS B O 1
ATOM 2378 N N . LEU B 1 147 ? 11.178 9.270 79.539 1.00 13.22 167 LEU B N 1
ATOM 2379 C CA . LEU B 1 147 ? 11.115 9.487 80.983 1.00 12.50 167 LEU B CA 1
ATOM 2380 C C . LEU B 1 147 ? 11.573 8.248 81.740 1.00 15.76 167 LEU B C 1
ATOM 2381 O O . LEU B 1 147 ? 12.371 8.342 82.680 1.00 15.65 167 LEU B O 1
ATOM 2386 N N . VAL B 1 148 ? 11.089 7.073 81.337 1.00 15.13 168 VAL B N 1
ATOM 2387 C CA . VAL B 1 148 ? 11.520 5.824 81.971 1.00 15.36 168 VAL B CA 1
ATOM 2388 C C . VAL B 1 148 ? 13.034 5.660 81.870 1.00 15.26 168 VAL B C 1
ATOM 2389 O O . VAL B 1 148 ? 13.712 5.338 82.857 1.00 17.90 168 VAL B O 1
ATOM 2393 N N . ASP B 1 149 ? 13.589 5.876 80.674 1.00 16.65 169 ASP B N 1
ATOM 2394 C CA . ASP B 1 149 ? 15.025 5.691 80.477 1.00 22.12 169 ASP B CA 1
ATOM 2395 C C . ASP B 1 149 ? 15.839 6.715 81.256 1.00 20.21 169 ASP B C 1
ATOM 2396 O O . ASP B 1 149 ? 16.915 6.389 81.783 1.00 20.11 169 ASP B O 1
ATOM 2401 N N . TYR B 1 150 ? 15.360 7.956 81.325 1.00 14.91 170 TYR B N 1
ATOM 2402 C CA . TYR B 1 150 ? 16.071 8.970 82.095 1.00 20.26 170 TYR B CA 1
ATOM 2403 C C . TYR B 1 150 ? 16.174 8.585 83.570 1.00 20.71 170 TYR B C 1
ATOM 2404 O O . TYR B 1 150 ? 17.267 8.598 84.152 1.00 21.55 170 TYR B O 1
ATOM 2413 N N . VAL B 1 151 ? 15.040 8.283 84.210 1.00 20.00 171 VAL B N 1
ATOM 2414 C CA . VAL B 1 151 ? 15.088 8.072 85.658 1.00 20.08 171 VAL B CA 1
ATOM 2415 C C . VAL B 1 151 ? 15.787 6.764 86.001 1.00 26.26 171 VAL B C 1
ATOM 2416 O O . VAL B 1 151 ? 16.313 6.620 87.115 1.00 23.89 171 VAL B O 1
ATOM 2420 N N . LYS B 1 152 ? 15.821 5.806 85.067 1.00 20.09 172 LYS B N 1
ATOM 2421 C CA . LYS B 1 152 ? 16.605 4.595 85.282 1.00 27.69 172 LYS B CA 1
ATOM 2422 C C . LYS B 1 152 ? 18.098 4.899 85.269 1.00 29.85 172 LYS B C 1
ATOM 2423 O O . LYS B 1 152 ? 18.869 4.297 86.026 1.00 32.02 172 LYS B O 1
ATOM 2425 N N . ALA B 1 153 ? 18.517 5.841 84.431 1.00 27.46 173 ALA B N 1
ATOM 2426 C CA . ALA B 1 153 ? 19.926 6.141 84.226 1.00 30.40 173 ALA B CA 1
ATOM 2427 C C . ALA B 1 153 ? 20.466 7.200 85.181 1.00 36.12 173 ALA B C 1
ATOM 2428 O O . ALA B 1 153 ? 21.676 7.454 85.172 1.00 36.02 173 ALA B O 1
ATOM 2430 N N . HIS B 1 154 ? 19.616 7.816 86.005 1.00 34.16 174 HIS B N 1
ATOM 2431 C CA . HIS B 1 154 ? 20.042 8.867 86.918 1.00 39.58 174 HIS B CA 1
ATOM 2432 C C . HIS B 1 154 ? 19.484 8.627 88.314 1.00 44.06 174 HIS B C 1
ATOM 2433 O O . HIS B 1 154 ? 18.387 8.089 88.484 1.00 42.97 174 HIS B O 1
ATOM 2440 N N . LYS B 1 155 ? 20.262 9.027 89.318 1.00 52.82 175 LYS B N 1
ATOM 2441 C CA . LYS B 1 155 ? 19.788 9.026 90.693 1.00 54.61 175 LYS B CA 1
ATOM 2442 C C . LYS B 1 155 ? 18.930 10.260 90.955 1.00 63.06 175 LYS B C 1
ATOM 2443 O O . LYS B 1 155 ? 19.124 11.320 90.349 1.00 58.03 175 LYS B O 1
ATOM 2445 N N . LEU B 1 156 ? 17.972 10.112 91.866 1.00 68.75 176 LEU B N 1
ATOM 2446 C CA . LEU B 1 156 ? 17.093 11.217 92.240 1.00 69.94 176 LEU B CA 1
ATOM 2447 C C . LEU B 1 156 ? 17.583 11.898 93.513 1.00 68.87 176 LEU B C 1
ATOM 2448 O O . LEU B 1 156 ? 17.960 13.070 93.496 1.00 81.94 176 LEU B O 1
ATOM 2450 N N . MET C 1 1 ? -11.724 -9.095 103.443 1.00 41.14 0 MET C N 1
ATOM 2451 C CA . MET C 1 1 ? -12.324 -9.121 102.110 1.00 50.50 0 MET C CA 1
ATOM 2452 C C . MET C 1 1 ? -11.647 -8.136 101.160 1.00 43.63 0 MET C C 1
ATOM 2453 O O . MET C 1 1 ? -12.293 -7.243 100.609 1.00 45.64 0 MET C O 1
ATOM 2455 N N . GLY C 1 2 ? -10.340 -8.303 100.973 1.00 35.74 22 GLY C N 1
ATOM 2456 C CA . GLY C 1 2 ? -9.626 -7.531 99.982 1.00 26.45 22 GLY C CA 1
ATOM 2457 C C . GLY C 1 2 ? -9.254 -6.120 100.372 1.00 26.97 22 GLY C C 1
ATOM 2458 O O . GLY C 1 2 ? -8.979 -5.308 99.487 1.00 24.28 22 GLY C O 1
ATOM 2459 N N . GLY C 1 3 ? -9.221 -5.801 101.665 1.00 22.90 23 GLY C N 1
ATOM 2460 C CA . GLY C 1 3 ? -8.919 -4.454 102.102 1.00 21.30 23 GLY C CA 1
ATOM 2461 C C . GLY C 1 3 ? -10.134 -3.549 102.032 1.00 21.07 23 GLY C C 1
ATOM 2462 O O . GLY C 1 3 ? -11.202 -3.920 101.551 1.00 21.36 23 GLY C O 1
ATOM 2463 N N . ASN C 1 4 ? -9.967 -2.322 102.532 1.00 19.12 24 ASN C N 1
ATOM 2464 C CA . ASN C 1 4 ? -11.085 -1.389 102.677 1.00 20.50 24 ASN C CA 1
ATOM 2465 C C . ASN C 1 4 ? -10.657 -0.005 102.202 1.00 22.57 24 ASN C C 1
ATOM 2466 O O . ASN C 1 4 ? -10.453 0.915 103.003 1.00 20.27 24 ASN C O 1
ATOM 2471 N N . PRO C 1 5 ? -10.535 0.178 100.882 1.00 22.82 25 PRO C N 1
ATOM 2472 C CA . PRO C 1 5 ? -10.082 1.473 100.350 1.00 20.88 25 PRO C CA 1
ATOM 2473 C C . PRO C 1 5 ? -11.069 2.597 100.585 1.00 22.37 25 PRO C C 1
ATOM 2474 O O . PRO C 1 5 ? -10.697 3.769 100.435 1.00 23.33 25 PRO C O 1
ATOM 2478 N N . GLU C 1 6 ? -12.320 2.279 100.927 1.00 24.03 26 GLU C N 1
ATOM 2479 C CA . GLU C 1 6 ? -13.270 3.300 101.338 1.00 24.21 26 GLU C CA 1
ATOM 2480 C C . GLU C 1 6 ? -12.855 3.970 102.643 1.00 25.08 26 GLU C C 1
ATOM 2481 O O . GLU C 1 6 ? -13.283 5.097 102.913 1.00 28.91 26 GLU C O 1
ATOM 2487 N N . PHE C 1 7 ? -12.042 3.305 103.456 1.00 24.82 27 PHE C N 1
ATOM 2488 C CA . PHE C 1 7 ? -11.528 3.872 104.697 1.00 22.07 27 PHE C CA 1
ATOM 2489 C C . PHE C 1 7 ? -10.042 4.178 104.634 1.00 20.13 27 PHE C C 1
ATOM 2490 O O . PHE C 1 7 ? -9.607 5.210 105.150 1.00 21.54 27 PHE C O 1
ATOM 2498 N N . VAL C 1 8 ? -9.257 3.302 104.019 1.00 19.26 28 VAL C N 1
ATOM 2499 C CA . VAL C 1 8 ? -7.806 3.434 103.959 1.00 17.16 28 VAL C CA 1
ATOM 2500 C C . VAL C 1 8 ? -7.471 3.990 102.581 1.00 17.31 28 VAL C C 1
ATOM 2501 O O . VAL C 1 8 ? -7.395 3.246 101.592 1.00 17.78 28 VAL C O 1
ATOM 2505 N N . LYS C 1 9 ? -7.273 5.308 102.505 1.00 19.77 29 LYS C N 1
ATOM 2506 C CA . LYS C 1 9 ? -7.089 5.972 101.219 1.00 20.88 29 LYS C CA 1
ATOM 2507 C C . LYS C 1 9 ? -5.659 5.796 100.721 1.00 18.93 29 LYS C C 1
ATOM 2508 O O . LYS C 1 9 ? -4.752 5.418 101.468 1.00 18.45 29 LYS C O 1
ATOM 2514 N N . PHE C 1 10 ? -5.450 6.088 99.438 1.00 17.79 30 PHE C N 1
ATOM 2515 C CA . PHE C 1 10 ? -4.093 6.033 98.906 1.00 18.52 30 PHE C CA 1
ATOM 2516 C C . PHE C 1 10 ? -3.249 7.109 99.583 1.00 18.63 30 PHE C C 1
ATOM 2517 O O . PHE C 1 10 ? -3.650 8.276 99.605 1.00 18.12 30 PHE C O 1
ATOM 2525 N N . PRO C 1 11 ? -2.090 6.764 100.133 1.00 18.39 31 PRO C N 1
ATOM 2526 C CA . PRO C 1 11 ? -1.204 7.728 100.823 1.00 22.60 31 PRO C CA 1
ATOM 2527 C C . PRO C 1 11 ? -0.415 8.568 99.827 1.00 20.90 31 PRO C C 1
ATOM 2528 O O . PRO C 1 11 ? 0.765 8.352 99.553 1.00 18.86 31 PRO C O 1
ATOM 2532 N N . GLU C 1 12 ? -1.107 9.544 99.254 1.00 20.55 32 GLU C N 1
ATOM 2533 C CA . GLU C 1 12 ? -0.518 10.354 98.201 1.00 25.19 32 GLU C CA 1
ATOM 2534 C C . GLU C 1 12 ? 0.756 11.041 98.680 1.00 24.42 32 GLU C C 1
ATOM 2535 O O . GLU C 1 12 ? 0.840 11.515 99.819 1.00 19.28 32 GLU C O 1
ATOM 2541 N N . LYS C 1 13 ? 1.753 11.070 97.793 1.00 20.03 33 LYS C N 1
ATOM 2542 C CA . LYS C 1 13 ? 3.065 11.686 97.962 1.00 22.28 33 LYS C CA 1
ATOM 2543 C C . LYS C 1 13 ? 3.982 10.883 98.872 1.00 20.07 33 LYS C C 1
ATOM 2544 O O . LYS C 1 13 ? 5.051 11.376 99.238 1.00 20.17 33 LYS C O 1
ATOM 2550 N N . TYR C 1 14 ? 3.618 9.643 99.226 1.00 19.10 34 TYR C N 1
ATOM 2551 C CA . TYR C 1 14 ? 4.492 8.864 100.096 1.00 17.12 34 TYR C CA 1
ATOM 2552 C C . TYR C 1 14 ? 5.872 8.679 99.478 1.00 21.46 34 TYR C C 1
ATOM 2553 O O . TYR C 1 14 ? 6.851 8.478 100.200 1.00 19.99 34 TYR C O 1
ATOM 2562 N N . GLU C 1 15 ? 5.968 8.736 98.145 1.00 18.73 35 GLU C N 1
ATOM 2563 C CA . GLU C 1 15 ? 7.241 8.485 97.480 1.00 18.43 35 GLU C CA 1
ATOM 2564 C C . GLU C 1 15 ? 8.294 9.510 97.868 1.00 23.53 35 GLU C C 1
ATOM 2565 O O . GLU C 1 15 ? 9.485 9.186 97.900 1.00 31.11 35 GLU C O 1
ATOM 2571 N N . GLN C 1 16 ? 7.882 10.742 98.158 1.00 19.30 36 GLN C N 1
ATOM 2572 C CA . GLN C 1 16 ? 8.813 11.800 98.519 1.00 25.21 36 GLN C CA 1
ATOM 2573 C C . GLN C 1 16 ? 8.861 12.071 100.019 1.00 28.29 36 GLN C C 1
ATOM 2574 O O . GLN C 1 16 ? 9.645 12.919 100.450 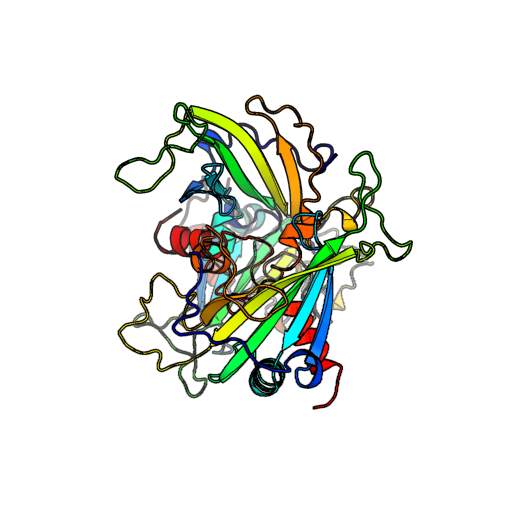1.00 33.29 36 GLN C O 1
ATOM 2580 N N . ILE C 1 17 ? 8.058 11.372 100.826 1.00 22.62 37 ILE C N 1
ATOM 2581 C CA . ILE C 1 17 ? 7.864 11.703 102.233 1.00 22.44 37 ILE C CA 1
ATOM 2582 C C . ILE C 1 17 ? 8.248 10.542 103.148 1.00 21.89 37 ILE C C 1
ATOM 2583 O O . ILE C 1 17 ? 8.947 10.730 104.148 1.00 22.47 37 ILE C O 1
ATOM 2588 N N . PHE C 1 18 ? 7.771 9.338 102.841 1.00 19.24 38 PHE C N 1
ATOM 2589 C CA . PHE C 1 18 ? 7.946 8.219 103.764 1.00 19.43 38 PHE C CA 1
ATOM 2590 C C . PHE C 1 18 ? 9.397 7.749 103.790 1.00 20.85 38 PHE C C 1
ATOM 2591 O O . PHE C 1 18 ? 10.181 7.982 102.864 1.00 16.93 38 PHE C O 1
ATOM 2599 N N . THR C 1 19 ? 9.737 7.044 104.863 1.00 16.86 39 THR C N 1
ATOM 2600 C CA . THR C 1 19 ? 11.073 6.497 105.042 1.00 14.74 39 THR C CA 1
ATOM 2601 C C . THR C 1 19 ? 11.100 5.072 104.509 1.00 17.60 39 THR C C 1
ATOM 2602 O O . THR C 1 19 ? 10.264 4.251 104.890 1.00 15.38 39 THR C O 1
ATOM 2606 N N . HIS C 1 20 ? 12.054 4.787 103.627 1.00 14.08 40 HIS C N 1
ATOM 2607 C CA . HIS C 1 20 ? 12.231 3.448 103.069 1.00 14.04 40 HIS C CA 1
ATOM 2608 C C . HIS C 1 20 ? 13.109 2.650 104.023 1.00 17.72 40 HIS C C 1
ATOM 2609 O O . HIS C 1 20 ? 14.303 2.939 104.145 1.00 16.43 40 HIS C O 1
ATOM 2616 N N . TYR C 1 21 ? 12.537 1.657 104.713 1.00 15.25 41 TYR C N 1
ATOM 2617 C CA . TYR C 1 21 ? 13.294 1.002 105.777 1.00 16.77 41 TYR C CA 1
ATOM 2618 C C . TYR C 1 21 ? 13.732 -0.425 105.462 1.00 20.51 41 TYR C C 1
ATOM 2619 O O . TYR C 1 21 ? 14.519 -0.985 106.235 1.00 15.98 41 TYR C O 1
ATOM 2628 N N . ASP C 1 22 ? 13.277 -1.023 104.358 1.00 16.35 42 ASP C N 1
ATOM 2629 C CA . ASP C 1 22 ? 13.753 -2.361 104.022 1.00 17.82 42 ASP C CA 1
ATOM 2630 C C . ASP C 1 22 ? 13.424 -2.676 102.573 1.00 17.97 42 ASP C C 1
ATOM 2631 O O . ASP C 1 22 ? 12.513 -2.089 101.978 1.00 13.50 42 ASP C O 1
ATOM 2636 N N . THR C 1 23 ? 14.190 -3.621 102.026 1.00 16.32 43 THR C N 1
ATOM 2637 C CA . THR C 1 23 ? 13.947 -4.260 100.735 1.00 15.97 43 THR C CA 1
ATOM 2638 C C . THR C 1 23 ? 14.203 -5.751 100.916 1.00 18.17 43 THR C C 1
ATOM 2639 O O . THR C 1 23 ? 15.222 -6.137 101.497 1.00 16.04 43 THR C O 1
ATOM 2643 N N . ALA C 1 24 ? 13.292 -6.589 100.431 1.00 15.48 44 ALA C N 1
ATOM 2644 C CA . ALA C 1 24 ? 13.469 -8.022 100.635 1.00 17.40 44 ALA C CA 1
ATOM 2645 C C . ALA C 1 24 ? 12.593 -8.789 99.662 1.00 15.94 44 ALA C C 1
ATOM 2646 O O . ALA C 1 24 ? 11.517 -8.321 99.286 1.00 19.20 44 ALA C O 1
ATOM 2648 N N . ASN C 1 25 ? 13.052 -9.982 99.279 1.00 16.05 45 ASN C N 1
ATOM 2649 C CA . ASN C 1 25 ? 12.161 -10.915 98.603 1.00 15.75 45 ASN C CA 1
ATOM 2650 C C . ASN C 1 25 ? 10.995 -11.232 99.532 1.00 19.68 45 ASN C C 1
ATOM 2651 O O . ASN C 1 25 ? 11.176 -11.385 100.743 1.00 17.06 45 ASN C O 1
ATOM 2656 N N . ARG C 1 26 ? 9.789 -11.312 98.974 1.00 19.63 46 ARG C N 1
ATOM 2657 C CA . ARG C 1 26 ? 8.648 -11.707 99.789 1.00 18.88 46 ARG C CA 1
ATOM 2658 C C . ARG C 1 26 ? 8.722 -13.195 100.105 1.00 19.72 46 ARG C C 1
ATOM 2659 O O . ARG C 1 26 ? 9.275 -13.986 99.338 1.00 21.99 46 ARG C O 1
ATOM 2667 N N . ALA C 1 27 ? 8.136 -13.576 101.247 1.00 17.95 47 ALA C N 1
ATOM 2668 C CA . ALA C 1 27 ? 8.145 -14.981 101.647 1.00 23.34 47 ALA C CA 1
ATOM 2669 C C . ALA C 1 27 ? 7.485 -15.878 100.604 1.00 22.81 47 ALA C C 1
ATOM 2670 O O . ALA C 1 27 ? 7.802 -17.072 100.529 1.00 22.82 47 ALA C O 1
ATOM 2672 N N . ASN C 1 28 ? 6.564 -15.335 99.799 1.00 21.91 48 ASN C N 1
ATOM 2673 C CA . ASN C 1 28 ? 5.922 -16.129 98.760 1.00 22.04 48 ASN C CA 1
ATOM 2674 C C . ASN C 1 28 ? 6.873 -16.497 97.628 1.00 23.81 48 ASN C C 1
ATOM 2675 O O . ASN C 1 28 ? 6.506 -17.311 96.773 1.00 23.97 48 ASN C O 1
ATOM 2680 N N . GLN C 1 29 ? 8.074 -15.925 97.598 1.00 21.70 49 GLN C N 1
ATOM 2681 C CA . GLN C 1 29 ? 9.105 -16.273 96.623 1.00 27.36 49 GLN C CA 1
ATOM 2682 C C . GLN C 1 29 ? 8.678 -15.988 95.185 1.00 25.42 49 GLN C C 1
ATOM 2683 O O . GLN C 1 29 ? 9.239 -16.554 94.243 1.00 22.46 49 GLN C O 1
ATOM 2689 N N . THR C 1 30 ? 7.685 -15.121 94.989 1.00 23.22 50 THR C N 1
ATOM 2690 C CA . THR C 1 30 ? 7.292 -14.712 93.650 1.00 24.48 50 THR C CA 1
ATOM 2691 C C . THR C 1 30 ? 7.391 -13.215 93.428 1.00 20.74 50 THR C C 1
ATOM 2692 O O . THR C 1 30 ? 7.239 -12.769 92.286 1.00 17.97 50 THR C O 1
ATOM 2696 N N . GLN C 1 31 ? 7.648 -12.428 94.472 1.00 18.17 51 GLN C N 1
ATOM 2697 C CA . GLN C 1 31 ? 7.628 -10.977 94.378 1.00 16.51 51 GLN C CA 1
ATOM 2698 C C . GLN C 1 31 ? 8.740 -10.397 95.238 1.00 18.94 51 GLN C C 1
ATOM 2699 O O . GLN C 1 31 ? 9.205 -11.019 96.197 1.00 17.72 51 GLN C O 1
ATOM 2705 N N . LEU C 1 32 ? 9.163 -9.190 94.879 1.00 15.18 52 LEU C N 1
ATOM 2706 C CA . LEU C 1 32 ? 10.089 -8.409 95.683 1.00 15.62 52 LEU C CA 1
ATOM 2707 C C . LEU C 1 32 ? 9.318 -7.297 96.376 1.00 16.89 52 LEU C C 1
ATOM 2708 O O . LEU C 1 32 ? 8.389 -6.731 95.794 1.00 15.72 52 LEU C O 1
ATOM 2713 N N . ALA C 1 33 ? 9.688 -6.986 97.620 1.00 14.73 53 ALA C N 1
ATOM 2714 C CA . ALA C 1 33 ? 8.990 -5.968 98.394 1.00 13.71 53 ALA C CA 1
ATOM 2715 C C . ALA C 1 33 ? 9.947 -4.869 98.845 1.00 15.08 53 ALA C C 1
ATOM 2716 O O . ALA C 1 33 ? 11.101 -5.138 99.195 1.00 15.81 53 ALA C O 1
ATOM 2718 N N . LYS C 1 34 ? 9.468 -3.626 98.824 1.00 13.72 54 LYS C N 1
ATOM 2719 C CA . LYS C 1 34 ? 10.144 -2.507 99.474 1.00 14.16 54 LYS C CA 1
ATOM 2720 C C . LYS C 1 34 ? 9.192 -1.929 100.507 1.00 14.34 54 LYS C C 1
ATOM 2721 O O . LYS C 1 34 ? 7.991 -1.823 100.250 1.00 13.39 54 LYS C O 1
ATOM 2727 N N . PHE C 1 35 ? 9.716 -1.587 101.684 1.00 12.46 55 PHE C N 1
ATOM 2728 C CA . PHE C 1 35 ? 8.883 -1.250 102.836 1.00 13.24 55 PHE C CA 1
ATOM 2729 C C . PHE C 1 35 ? 9.102 0.199 103.250 1.00 13.97 55 PHE C C 1
ATOM 2730 O O . PHE C 1 35 ? 10.239 0.667 103.300 1.00 12.92 55 PHE C O 1
ATOM 2738 N N . TYR C 1 36 ? 8.009 0.902 103.555 1.00 13.11 56 TYR C N 1
ATOM 2739 C CA . TYR C 1 36 ? 8.061 2.326 103.885 1.00 14.34 56 TYR C CA 1
ATOM 2740 C C . TYR C 1 36 ? 7.208 2.620 105.107 1.00 12.74 56 TYR C C 1
ATOM 2741 O O . TYR C 1 36 ? 6.195 1.959 105.346 1.00 13.78 56 TYR C O 1
ATOM 2750 N N . ALA C 1 37 ? 7.594 3.658 105.849 1.00 12.68 57 ALA C N 1
ATOM 2751 C CA . ALA C 1 37 ? 6.822 4.084 107.004 1.00 15.36 57 ALA C CA 1
ATOM 2752 C C . ALA C 1 37 ? 6.759 5.602 107.051 1.00 13.77 57 ALA C C 1
ATOM 2753 O O . ALA C 1 37 ? 7.752 6.279 106.763 1.00 14.02 57 ALA C O 1
ATOM 2755 N N . ASN C 1 38 ? 5.602 6.139 107.443 1.00 14.65 58 ASN C N 1
ATOM 2756 C CA . ASN C 1 38 ? 5.490 7.586 107.570 1.00 16.16 58 ASN C CA 1
ATOM 2757 C C . ASN C 1 38 ? 6.102 8.051 108.887 1.00 19.64 58 ASN C C 1
ATOM 2758 O O . ASN C 1 38 ? 6.549 7.250 109.715 1.00 16.98 58 ASN C O 1
ATOM 2763 N N . GLU C 1 39 ? 6.143 9.373 109.080 1.00 13.12 59 GLU C N 1
ATOM 2764 C CA . GLU C 1 39 ? 6.893 9.911 110.214 1.00 19.81 59 GLU C CA 1
ATOM 2765 C C . GLU C 1 39 ? 6.278 9.488 111.541 1.00 16.60 59 GLU C C 1
ATOM 2766 O O . GLU C 1 39 ? 7.004 9.204 112.501 1.00 16.24 59 GLU C O 1
ATOM 2772 N N . ILE C 1 40 ? 4.946 9.464 111.623 1.00 16.24 60 ILE C N 1
ATOM 2773 C CA . ILE C 1 40 ? 4.285 9.042 112.854 1.00 18.16 60 ILE C CA 1
ATOM 2774 C C . ILE C 1 40 ? 4.664 7.606 113.204 1.00 15.72 60 ILE C C 1
ATOM 2775 O O . ILE C 1 40 ? 4.928 7.285 114.368 1.00 17.29 60 ILE C O 1
ATOM 2780 N N . ALA C 1 41 ? 4.680 6.716 112.207 1.00 14.31 61 ALA C N 1
ATOM 2781 C CA . ALA C 1 41 ? 5.058 5.327 112.454 1.00 14.04 61 ALA C CA 1
ATOM 2782 C C . ALA C 1 41 ? 6.516 5.219 112.883 1.00 16.83 61 ALA C C 1
ATOM 2783 O O . ALA C 1 41 ? 6.835 4.535 113.864 1.00 17.08 61 ALA C O 1
ATOM 2785 N N . ALA C 1 42 ? 7.419 5.884 112.157 1.00 15.58 62 ALA C N 1
ATOM 2786 C CA . ALA C 1 42 ? 8.844 5.784 112.479 1.00 16.47 62 ALA C CA 1
ATOM 2787 C C . ALA C 1 42 ? 9.133 6.327 113.868 1.00 21.03 62 ALA C C 1
ATOM 2788 O O . ALA C 1 42 ? 9.874 5.713 114.646 1.00 19.73 62 ALA C O 1
ATOM 2790 N N . GLU C 1 43 ? 8.552 7.479 114.197 1.00 17.45 63 GLU C N 1
ATOM 2791 C CA . GLU C 1 43 ? 8.801 8.089 115.496 1.00 19.30 63 GLU C CA 1
ATOM 2792 C C . GLU C 1 43 ? 8.252 7.227 116.630 1.00 20.21 63 GLU C C 1
ATOM 2793 O O . GLU C 1 43 ? 8.875 7.129 117.698 1.00 21.26 63 GLU C O 1
ATOM 2795 N N . SER C 1 44 ? 7.076 6.615 116.424 1.00 20.09 64 SER C N 1
ATOM 2796 C CA . SER C 1 44 ? 6.513 5.676 117.399 1.00 22.33 64 SER C CA 1
ATOM 2797 C C . SER C 1 44 ? 7.482 4.543 117.693 1.00 22.41 64 SER C C 1
ATOM 2798 O O . SER C 1 44 ? 7.762 4.229 118.855 1.00 24.73 64 SER C O 1
ATOM 2801 N N . TYR C 1 45 ? 7.959 3.876 116.637 1.00 20.90 65 TYR C N 1
ATOM 2802 C CA . TYR C 1 45 ? 8.842 2.733 116.819 1.00 20.53 65 TYR C CA 1
ATOM 2803 C C . TYR C 1 45 ? 10.203 3.156 117.356 1.00 23.52 65 TYR C C 1
ATOM 2804 O O . TYR C 1 45 ? 10.834 2.392 118.094 1.00 24.90 65 TYR C O 1
ATOM 2813 N N . LYS C 1 46 ? 10.667 4.365 117.022 1.00 19.41 66 LYS C N 1
ATOM 2814 C CA . LYS C 1 46 ? 11.929 4.833 117.602 1.00 21.18 66 LYS C CA 1
ATOM 2815 C C . LYS C 1 46 ? 11.796 5.059 119.099 1.00 27.31 66 LYS C C 1
ATOM 2816 O O . LYS C 1 46 ? 12.759 4.852 119.848 1.00 25.77 66 LYS C O 1
ATOM 2822 N N . LYS C 1 47 ? 10.619 5.479 119.554 1.00 23.91 67 LYS C N 1
ATOM 2823 C CA . LYS C 1 47 ? 10.401 5.721 120.972 1.00 31.82 67 LYS C CA 1
ATOM 2824 C C . LYS C 1 47 ? 10.089 4.449 121.753 1.00 32.55 67 LYS C C 1
ATOM 2825 O O . LYS C 1 47 ? 9.919 4.516 122.972 1.00 35.37 67 LYS C O 1
ATOM 2831 N N . GLY C 1 48 ? 10.030 3.295 121.093 1.00 32.28 68 GLY C N 1
ATOM 2832 C CA . GLY C 1 48 ? 9.812 2.041 121.781 1.00 38.52 68 GLY C CA 1
ATOM 2833 C C . GLY C 1 48 ? 8.366 1.648 121.943 1.00 35.93 68 GLY C C 1
ATOM 2834 O O . GLY C 1 48 ? 8.061 0.797 122.785 1.00 42.98 68 GLY C O 1
ATOM 2835 N N . GLU C 1 49 ? 7.469 2.238 121.168 1.00 35.98 69 GLU C N 1
ATOM 2836 C CA . GLU C 1 49 ? 6.038 2.016 121.284 1.00 41.13 69 GLU C CA 1
ATOM 2837 C C . GLU C 1 49 ? 5.517 1.242 120.081 1.00 34.05 69 GLU C C 1
ATOM 2838 O O . GLU C 1 49 ? 6.150 1.191 119.024 1.00 31.46 69 GLU C O 1
ATOM 2844 N N . GLU C 1 50 ? 4.351 0.628 120.255 1.00 33.59 70 GLU C N 1
ATOM 2845 C CA . GLU C 1 50 ? 3.588 0.212 119.088 1.00 30.69 70 GLU C CA 1
ATOM 2846 C C . GLU C 1 50 ? 3.255 1.446 118.253 1.00 29.70 70 GLU C C 1
ATOM 2847 O O . GLU C 1 50 ? 3.350 2.583 118.723 1.00 28.22 70 GLU C O 1
ATOM 2853 N N . ALA C 1 51 ? 2.872 1.220 116.997 1.00 22.23 71 ALA C N 1
ATOM 2854 C CA . ALA C 1 51 ? 2.589 2.334 116.102 1.00 19.62 71 ALA C CA 1
ATOM 2855 C C . ALA C 1 51 ? 1.505 3.226 116.688 1.00 20.48 71 ALA C C 1
ATOM 2856 O O . ALA C 1 51 ? 0.463 2.739 117.124 1.00 20.71 71 ALA C O 1
ATOM 2858 N N . ALA C 1 52 ? 1.764 4.535 116.711 1.00 20.08 72 ALA C N 1
ATOM 2859 C CA . ALA C 1 52 ? 0.793 5.491 117.219 1.00 19.96 72 ALA C CA 1
ATOM 2860 C C . ALA C 1 52 ? -0.332 5.700 116.201 1.00 20.36 72 ALA C C 1
ATOM 2861 O O . ALA C 1 52 ? -0.171 5.390 115.018 1.00 18.60 72 ALA C O 1
ATOM 2863 N N . PRO C 1 53 ? -1.490 6.204 116.640 1.00 19.36 73 PRO C N 1
ATOM 2864 C CA A PRO C 1 53 ? -2.547 6.543 115.680 0.42 21.33 73 PRO C CA 1
ATOM 2865 C CA B PRO C 1 53 ? -2.545 6.538 115.677 0.58 21.34 73 PRO C CA 1
ATOM 2866 C C . PRO C 1 53 ? -2.036 7.522 114.634 1.00 17.71 73 PRO C C 1
ATOM 2867 O O . PRO C 1 53 ? -1.343 8.492 114.951 1.00 20.25 73 PRO C O 1
ATOM 2874 N N . GLY C 1 54 ? -2.395 7.260 113.378 1.00 20.30 74 GLY C N 1
ATOM 2875 C CA . GLY C 1 54 ? -1.881 8.018 112.262 1.00 19.01 74 GLY C CA 1
ATOM 2876 C C . GLY C 1 54 ? -0.676 7.397 111.595 1.00 18.09 74 GLY C C 1
ATOM 2877 O O . GLY C 1 54 ? -0.221 7.919 110.571 1.00 17.17 74 GLY C O 1
ATOM 2878 N N . SER C 1 55 ? -0.148 6.302 112.143 1.00 16.33 75 SER C N 1
ATOM 2879 C CA . SER C 1 55 ? 0.946 5.584 111.507 1.00 14.10 75 SER C CA 1
ATOM 2880 C C . SER C 1 55 ? 0.461 4.961 110.207 1.00 14.08 75 SER C C 1
ATOM 2881 O O . SER C 1 55 ? -0.651 4.433 110.134 1.00 14.03 75 SER C O 1
ATOM 2884 N N . ILE C 1 56 ? 1.296 5.017 109.176 1.00 12.66 76 ILE C N 1
ATOM 2885 C CA . ILE C 1 56 ? 1.017 4.330 107.920 1.00 12.07 76 ILE C CA 1
ATOM 2886 C C . ILE C 1 56 ? 2.272 3.578 107.504 1.00 15.25 76 ILE C C 1
ATOM 2887 O O . ILE C 1 56 ? 3.374 4.137 107.537 1.00 14.94 76 ILE C O 1
ATOM 2892 N N . VAL C 1 57 ? 2.101 2.310 107.126 1.00 12.28 77 VAL C N 1
ATOM 2893 C CA . VAL C 1 57 ? 3.178 1.461 106.638 1.00 11.83 77 VAL C CA 1
ATOM 2894 C C . VAL C 1 57 ? 2.776 1.001 105.248 1.00 15.27 77 VAL C C 1
ATOM 2895 O O . VAL C 1 57 ? 1.608 0.674 105.019 1.00 13.19 77 VAL C O 1
ATOM 2899 N N . ILE C 1 58 ? 3.717 1.038 104.310 1.00 10.32 78 ILE C N 1
ATOM 2900 C CA . ILE C 1 58 ? 3.443 0.673 102.924 1.00 11.10 78 ILE C CA 1
ATOM 2901 C C . ILE C 1 58 ? 4.389 -0.435 102.511 1.00 15.48 78 ILE C C 1
ATOM 2902 O O . ILE C 1 58 ? 5.586 -0.385 102.812 1.00 13.32 78 ILE C O 1
ATOM 2907 N N . MET C 1 59 ? 3.862 -1.423 101.793 1.00 11.87 79 MET C N 1
ATOM 2908 C CA . MET C 1 59 ? 4.710 -2.400 101.127 1.00 12.45 79 MET C CA 1
ATOM 2909 C C . MET C 1 59 ? 4.506 -2.248 99.624 1.00 13.81 79 MET C C 1
ATOM 2910 O O . MET C 1 59 ? 3.405 -2.481 99.117 1.00 13.28 79 MET C O 1
ATOM 2915 N N . GLU C 1 60 ? 5.549 -1.820 98.921 1.00 11.54 80 GLU C N 1
ATOM 2916 C CA . GLU C 1 60 ? 5.541 -1.868 97.463 1.00 13.58 80 GLU C CA 1
ATOM 2917 C C . GLU C 1 60 ? 5.826 -3.293 97.020 1.00 13.18 80 GLU C C 1
ATOM 2918 O O . GLU C 1 60 ? 6.794 -3.906 97.478 1.00 15.55 80 GLU C O 1
ATOM 2924 N N . ILE C 1 61 ? 4.984 -3.817 96.134 1.00 13.87 81 ILE C N 1
ATOM 2925 C CA . ILE C 1 61 ? 5.068 -5.197 95.673 1.00 13.51 81 ILE C CA 1
ATOM 2926 C C . ILE C 1 61 ? 5.481 -5.165 94.210 1.00 15.40 81 ILE C C 1
ATOM 2927 O O . ILE C 1 61 ? 4.759 -4.612 93.371 1.00 12.42 81 ILE C O 1
ATOM 2932 N N . TYR C 1 62 ? 6.627 -5.767 93.901 1.00 15.66 82 TYR C N 1
ATOM 2933 C CA . TYR C 1 62 ? 7.194 -5.733 92.554 1.00 13.15 82 TYR C CA 1
ATOM 2934 C C . TYR C 1 62 ? 7.073 -7.093 91.884 1.00 17.38 82 TYR C C 1
ATOM 2935 O O . TYR C 1 62 ? 7.416 -8.117 92.484 1.00 14.59 82 TYR C O 1
ATOM 2944 N N . ALA C 1 63 ? 6.618 -7.091 90.632 1.00 16.20 83 ALA C N 1
ATOM 2945 C CA . ALA C 1 63 ? 6.750 -8.269 89.785 1.00 18.26 83 ALA C CA 1
ATOM 2946 C C . ALA C 1 63 ? 8.192 -8.396 89.300 1.00 18.06 83 ALA C C 1
ATOM 2947 O O . ALA C 1 63 ? 8.738 -7.442 88.739 1.00 19.29 83 ALA C O 1
ATOM 2949 N N . PRO C 1 64 ? 8.847 -9.529 89.516 1.00 15.14 84 PRO C N 1
ATOM 2950 C CA . PRO C 1 64 ? 10.228 -9.681 89.054 1.00 15.84 84 PRO C CA 1
ATOM 2951 C C . PRO C 1 64 ? 10.305 -10.067 87.585 1.00 16.32 84 PRO C C 1
ATOM 2952 O O . PRO C 1 64 ? 9.329 -10.498 86.967 1.00 17.49 84 PRO C O 1
ATOM 2956 N N . LYS C 1 65 ? 11.507 -9.910 87.036 1.00 16.02 85 LYS C N 1
ATOM 2957 C CA . LYS C 1 65 ? 11.808 -10.467 85.724 1.00 18.64 85 LYS C CA 1
ATOM 2958 C C . LYS C 1 65 ? 11.876 -11.988 85.806 1.00 19.36 85 LYS C C 1
ATOM 2959 O O . LYS C 1 65 ? 12.174 -12.563 86.859 1.00 18.68 85 LYS C O 1
ATOM 2965 N N . LYS C 1 66 ? 11.593 -12.638 84.674 1.00 17.33 86 LYS C N 1
ATOM 2966 C CA . LYS C 1 66 ? 11.550 -14.090 84.568 1.00 22.06 86 LYS C CA 1
ATOM 2967 C C . LYS C 1 66 ? 12.328 -14.535 83.339 1.00 20.89 86 LYS C C 1
ATOM 2968 O O . LYS C 1 66 ? 12.418 -13.799 82.351 1.00 20.22 86 LYS C O 1
ATOM 2974 N N . ASP C 1 67 ? 12.864 -15.756 83.392 1.00 19.71 87 ASP C N 1
ATOM 2975 C CA . ASP C 1 67 ? 13.534 -16.320 82.228 1.00 20.14 87 ASP C CA 1
ATOM 2976 C C . ASP C 1 67 ? 12.500 -16.843 81.224 1.00 21.19 87 ASP C C 1
ATOM 2977 O O . ASP C 1 67 ? 11.286 -16.694 81.394 1.00 20.63 87 ASP C O 1
ATOM 2982 N N . ALA C 1 68 ? 12.990 -17.469 80.160 1.00 23.02 88 ALA C N 1
ATOM 2983 C CA . ALA C 1 68 ? 12.111 -17.915 79.083 1.00 23.77 88 ALA C CA 1
ATOM 2984 C C . ALA C 1 68 ? 11.122 -18.989 79.526 1.00 23.87 88 ALA C C 1
ATOM 2985 O O . ALA C 1 68 ? 10.112 -19.197 78.844 1.00 25.05 88 ALA C O 1
ATOM 2987 N N . GLU C 1 69 ? 11.385 -19.678 80.640 1.00 23.16 89 GLU C N 1
ATOM 2988 C CA . GLU C 1 69 ? 10.478 -20.698 81.159 1.00 24.18 89 GLU C CA 1
ATOM 2989 C C . GLU C 1 69 ? 9.621 -20.167 82.301 1.00 23.39 89 GLU C C 1
ATOM 2990 O O . GLU C 1 69 ? 8.957 -20.949 82.988 1.00 24.50 89 GLU C O 1
ATOM 2996 N N . GLY C 1 70 ? 9.624 -18.856 82.522 1.00 22.63 90 GLY C N 1
ATOM 2997 C CA . GLY C 1 70 ? 8.808 -18.257 83.556 1.00 21.23 90 GLY C CA 1
ATOM 2998 C C . GLY C 1 70 ? 9.406 -18.269 84.944 1.00 20.82 90 GLY C C 1
ATOM 2999 O O . GLY C 1 70 ? 8.707 -17.914 85.899 1.00 21.43 90 GLY C O 1
ATOM 3000 N N . LYS C 1 71 ? 10.673 -18.658 85.091 1.00 22.17 91 LYS C N 1
ATOM 3001 C CA . LYS C 1 71 ? 11.296 -18.739 86.409 1.00 22.13 91 LYS C CA 1
ATOM 3002 C C . LYS C 1 71 ? 11.790 -17.370 86.858 1.00 21.62 91 LYS C C 1
ATOM 3003 O O . LYS C 1 71 ? 12.483 -16.676 86.108 1.00 21.57 91 LYS C O 1
ATOM 3009 N N . ILE C 1 72 ? 11.444 -16.994 88.095 1.00 21.25 92 ILE C N 1
ATOM 3010 C CA . ILE C 1 72 ? 11.860 -15.708 88.647 1.00 21.37 92 ILE C CA 1
ATOM 3011 C C . ILE C 1 72 ? 13.377 -15.600 88.638 1.00 20.89 92 ILE C C 1
ATOM 3012 O O . ILE C 1 72 ? 14.082 -16.520 89.065 1.00 22.39 92 ILE C O 1
ATOM 3017 N N . GLN C 1 73 ? 13.892 -14.459 88.191 1.00 19.89 93 GLN C N 1
ATOM 3018 C CA . GLN C 1 73 ? 15.334 -14.253 88.161 1.00 18.40 93 GLN C CA 1
ATOM 3019 C C . GLN C 1 73 ? 15.806 -13.441 89.364 1.00 17.92 93 GLN C C 1
ATOM 3020 O O . GLN C 1 73 ? 15.109 -12.550 89.854 1.00 18.33 93 GLN C O 1
ATOM 3026 N N . SER C 1 74 ? 17.011 -13.760 89.829 1.00 18.35 94 SER C N 1
ATOM 3027 C CA . SER C 1 74 ? 17.627 -13.098 90.968 1.00 23.24 94 SER C CA 1
ATOM 3028 C C . SER C 1 74 ? 18.971 -12.506 90.568 1.00 26.97 94 SER C C 1
ATOM 3029 O O . SER C 1 74 ? 19.696 -13.065 89.738 1.00 25.06 94 SER C O 1
ATOM 3032 N N . GLY C 1 75 ? 19.302 -11.376 91.178 1.00 24.50 95 GLY C N 1
ATOM 3033 C CA . GLY C 1 75 ? 20.603 -10.791 90.979 1.00 24.53 95 GLY C CA 1
ATOM 3034 C C . GLY C 1 75 ? 21.645 -11.474 91.829 1.00 30.49 95 GLY C C 1
ATOM 3035 O O . GLY C 1 75 ? 21.344 -12.321 92.666 1.00 27.16 95 GLY C O 1
ATOM 3036 N N . GLU C 1 76 ? 22.901 -11.088 91.606 1.00 33.26 96 GLU C N 1
ATOM 3037 C CA . GLU C 1 76 ? 23.996 -11.666 92.375 1.00 37.24 96 GLU C CA 1
ATOM 3038 C C . GLU C 1 76 ? 23.933 -11.306 93.856 1.00 33.36 96 GLU C C 1
ATOM 3039 O O . GLU C 1 76 ? 24.692 -11.879 94.643 1.00 37.85 96 GLU C O 1
ATOM 3045 N N . ASP C 1 77 ? 23.054 -10.392 94.257 1.00 29.39 97 ASP C N 1
ATOM 3046 C CA . ASP C 1 77 ? 22.858 -10.083 95.670 1.00 30.56 97 ASP C CA 1
ATOM 3047 C C . ASP C 1 77 ? 21.720 -10.879 96.301 1.00 31.76 97 ASP C C 1
ATOM 3048 O O . ASP C 1 77 ? 21.400 -10.649 97.472 1.00 34.34 97 ASP C O 1
ATOM 3053 N N . GLY C 1 78 ? 21.104 -11.801 95.561 1.00 28.81 98 GLY C N 1
ATOM 3054 C CA . GLY C 1 78 ? 20.049 -12.637 96.085 1.00 28.80 98 GLY C CA 1
ATOM 3055 C C . GLY C 1 78 ? 18.648 -12.081 95.936 1.00 26.46 98 GLY C C 1
ATOM 3056 O O . GLY C 1 78 ? 17.682 -12.841 96.053 1.00 25.86 98 GLY C O 1
ATOM 3057 N N . LEU C 1 79 ? 18.503 -10.784 95.682 1.00 25.29 99 LEU C N 1
ATOM 3058 C CA . LEU C 1 79 ? 17.183 -10.192 95.525 1.00 20.94 99 LEU C CA 1
ATOM 3059 C C . LEU C 1 79 ? 16.649 -10.453 94.123 1.00 21.34 99 LEU C C 1
ATOM 3060 O O . LEU C 1 79 ? 17.406 -10.467 93.149 1.00 22.25 99 LEU C O 1
ATOM 3065 N N . PHE C 1 80 ? 15.341 -10.670 94.025 1.00 16.88 100 PHE C N 1
ATOM 3066 C CA . PHE C 1 80 ? 14.731 -10.807 92.710 1.00 19.28 100 PHE C CA 1
ATOM 3067 C C . PHE C 1 80 ? 14.972 -9.540 91.899 1.00 21.22 100 PHE C C 1
ATOM 3068 O O . PHE C 1 80 ? 14.980 -8.429 92.438 1.00 17.96 100 PHE C O 1
ATOM 3076 N N . VAL C 1 81 ? 15.193 -9.714 90.601 1.00 19.34 101 VAL C N 1
ATOM 3077 C CA . VAL C 1 81 ? 15.388 -8.581 89.708 1.00 17.91 101 VAL C CA 1
ATOM 3078 C C . VAL C 1 81 ? 14.028 -7.979 89.394 1.00 18.73 101 VAL C C 1
ATOM 3079 O O . VAL C 1 81 ? 13.112 -8.685 88.963 1.00 18.70 101 VAL C O 1
ATOM 3083 N N . ILE C 1 82 ? 13.890 -6.670 89.610 1.00 17.15 102 ILE C N 1
ATOM 3084 C CA . ILE C 1 82 ? 12.605 -6.007 89.420 1.00 18.30 102 ILE C CA 1
ATOM 3085 C C . ILE C 1 82 ? 12.280 -5.894 87.939 1.00 18.70 102 ILE C C 1
ATOM 3086 O O . ILE C 1 82 ? 13.105 -5.429 87.144 1.00 17.54 102 ILE C O 1
ATOM 3091 N N . ASP C 1 83 ? 11.056 -6.277 87.571 1.00 17.71 103 ASP C N 1
ATOM 3092 C CA . ASP C 1 83 ? 10.480 -5.850 86.297 1.00 21.46 103 ASP C CA 1
ATOM 3093 C C . ASP C 1 83 ? 9.701 -4.545 86.470 1.00 20.69 103 ASP C C 1
ATOM 3094 O O . ASP C 1 83 ? 10.065 -3.516 85.891 1.00 21.17 103 ASP C O 1
ATOM 3099 N N . LYS C 1 84 ? 8.623 -4.572 87.252 1.00 15.73 104 LYS C N 1
ATOM 3100 C CA . LYS C 1 84 ? 7.884 -3.340 87.505 1.00 17.37 104 LYS C CA 1
ATOM 3101 C C . LYS C 1 84 ? 7.069 -3.473 88.784 1.00 18.50 104 LYS C C 1
ATOM 3102 O O . LYS C 1 84 ? 6.704 -4.576 89.206 1.00 18.62 104 LYS C O 1
ATOM 3108 N N . LEU C 1 85 ? 6.782 -2.317 89.381 1.00 14.64 105 LEU C N 1
ATOM 3109 C CA . LEU C 1 85 ? 5.874 -2.252 90.520 1.00 13.87 105 LEU C CA 1
ATOM 3110 C C . LEU C 1 85 ? 4.504 -2.791 90.122 1.00 17.21 105 LEU C C 1
ATOM 3111 O O . LEU C 1 85 ? 3.946 -2.399 89.098 1.00 18.09 105 LEU C O 1
ATOM 3116 N N . ALA C 1 86 ? 3.969 -3.705 90.923 1.00 14.31 106 ALA C N 1
ATOM 3117 C CA . ALA C 1 86 ? 2.675 -4.311 90.635 1.00 16.15 106 ALA C CA 1
ATOM 3118 C C . ALA C 1 86 ? 1.558 -3.782 91.521 1.00 17.94 106 ALA C C 1
ATOM 3119 O O . ALA C 1 86 ? 0.438 -3.587 91.043 1.00 16.57 106 ALA C O 1
ATOM 3121 N N . ALA C 1 87 ? 1.834 -3.531 92.800 1.00 15.86 107 ALA C N 1
ATOM 3122 C CA . ALA C 1 87 ? 0.795 -3.070 93.705 1.00 13.83 107 ALA C CA 1
ATOM 3123 C C . ALA C 1 87 ? 1.441 -2.321 94.857 1.00 15.85 107 ALA C C 1
ATOM 3124 O O . ALA C 1 87 ? 2.643 -2.444 95.110 1.00 15.67 107 ALA C O 1
ATOM 3126 N N . ILE C 1 88 ? 0.617 -1.540 95.546 1.00 14.27 108 ILE C N 1
ATOM 3127 C CA . ILE C 1 88 ? 1.016 -0.761 96.713 1.00 12.49 108 ILE C CA 1
ATOM 3128 C C . ILE C 1 88 ? 0.073 -1.154 97.846 1.00 13.03 108 ILE C C 1
ATOM 3129 O O . ILE C 1 88 ? -1.121 -0.825 97.815 1.00 13.56 108 ILE C O 1
ATOM 3134 N N . ALA C 1 89 ? 0.600 -1.871 98.836 1.00 12.06 109 ALA C N 1
ATOM 3135 C CA . ALA C 1 89 ? -0.186 -2.347 99.964 1.00 12.47 109 ALA C CA 1
ATOM 3136 C C . ALA C 1 89 ? -0.001 -1.389 101.133 1.00 12.86 109 ALA C C 1
ATOM 3137 O O . ALA C 1 89 ? 1.119 -0.956 101.421 1.00 12.41 109 ALA C O 1
ATOM 3139 N N . VAL C 1 90 ? -1.111 -1.042 101.789 1.00 12.82 110 VAL C N 1
ATOM 3140 C CA . VAL C 1 90 ? -1.142 0.035 102.771 1.00 12.95 110 VAL C CA 1
ATOM 3141 C C . VAL C 1 90 ? -1.747 -0.491 104.065 1.00 14.86 110 VAL C C 1
ATOM 3142 O O . VAL C 1 90 ? -2.791 -1.149 104.043 1.00 13.88 110 VAL C O 1
ATOM 3146 N N . MET C 1 91 ? -1.096 -0.198 105.189 1.00 14.04 111 MET C N 1
ATOM 3147 C CA . MET C 1 91 ? -1.673 -0.402 106.511 1.00 13.29 111 MET C CA 1
ATOM 3148 C C . MET C 1 91 ? -1.701 0.941 107.217 1.00 14.06 111 MET C C 1
ATOM 3149 O O . MET C 1 91 ? -0.689 1.646 107.248 1.00 14.47 111 MET C O 1
ATOM 3154 N N . GLU C 1 92 ? -2.855 1.292 107.788 1.00 14.08 112 GLU C N 1
ATOM 3155 C CA . GLU C 1 92 ? -3.036 2.576 108.453 1.00 15.97 112 GLU C CA 1
ATOM 3156 C C . GLU C 1 92 ? -3.670 2.340 109.810 1.00 15.77 112 GLU C C 1
ATOM 3157 O O . GLU C 1 92 ? -4.727 1.708 109.902 1.00 15.84 112 GLU C O 1
ATOM 3163 N N . LYS C 1 93 ? -3.035 2.850 110.859 1.00 14.63 113 LYS C N 1
ATOM 3164 C CA . LYS C 1 93 ? -3.551 2.707 112.210 1.00 17.55 113 LYS C CA 1
ATOM 3165 C C . LYS C 1 93 ? -4.288 3.971 112.645 1.00 18.44 113 LYS C C 1
ATOM 3166 O O . LYS C 1 93 ? -3.769 5.081 112.512 1.00 20.12 113 LYS C O 1
ATOM 3172 N N . ARG C 1 94 ? -5.503 3.795 113.157 1.00 20.02 114 ARG C N 1
ATOM 3173 C CA . ARG C 1 94 ? -6.271 4.884 113.744 1.00 19.93 114 ARG C CA 1
ATOM 3174 C C . ARG C 1 94 ? -6.985 4.365 114.978 1.00 20.21 114 ARG C C 1
ATOM 3175 O O . ARG C 1 94 ? -7.366 3.194 115.039 1.00 20.92 114 ARG C O 1
ATOM 3183 N N . ASN C 1 95 ? -7.183 5.245 115.959 1.00 19.77 115 ASN C N 1
ATOM 3184 C CA . ASN C 1 95 ? -8.056 4.885 117.061 1.00 20.73 115 ASN C CA 1
ATOM 3185 C C . ASN C 1 95 ? -9.492 5.343 116.833 1.00 21.28 115 ASN C C 1
ATOM 3186 O O . ASN C 1 95 ? -10.344 5.113 117.695 1.00 23.02 115 ASN C O 1
ATOM 3191 N N . ASP C 1 96 ? -9.791 5.961 115.688 1.00 20.83 116 ASP C N 1
ATOM 3192 C CA . ASP C 1 96 ? -11.134 6.464 115.421 1.00 21.07 116 ASP C CA 1
ATOM 3193 C C . ASP C 1 96 ? -11.690 5.920 114.109 1.00 24.18 116 ASP C C 1
ATOM 3194 O O . ASP C 1 96 ? -12.426 6.621 113.407 1.00 25.97 116 ASP C O 1
ATOM 3199 N N . TRP C 1 97 ? -11.342 4.676 113.764 1.00 22.81 117 TRP C N 1
ATOM 3200 C CA . TRP C 1 97 ? -11.980 4.020 112.623 1.00 22.04 117 TRP C CA 1
ATOM 3201 C C . TRP C 1 97 ? -13.481 3.875 112.841 1.00 26.07 117 TRP C C 1
ATOM 3202 O O . TRP C 1 97 ? -14.270 4.066 111.909 1.00 24.46 117 TRP C O 1
ATOM 3213 N N . GLY C 1 98 ? -13.892 3.500 114.053 1.00 20.00 118 GLY C N 1
ATOM 3214 C CA . GLY C 1 98 ? -15.295 3.417 114.397 1.00 21.95 118 GLY C CA 1
ATOM 3215 C C . GLY C 1 98 ? -15.922 2.059 114.119 1.00 21.14 118 GLY C C 1
ATOM 3216 O O . GLY C 1 98 ? -15.343 1.176 113.484 1.00 24.86 118 GLY C O 1
ATOM 3217 N N . SER C 1 99 ? -17.152 1.905 114.616 1.00 23.33 119 SER C N 1
ATOM 3218 C CA . SER C 1 99 ? -17.892 0.671 114.390 1.00 26.21 119 SER C CA 1
ATOM 3219 C C . SER C 1 99 ? -18.186 0.444 112.909 1.00 23.94 119 SER C C 1
ATOM 3220 O O . SER C 1 99 ? -18.378 -0.704 112.487 1.00 25.70 119 SER C O 1
ATOM 3223 N N . ALA C 1 100 ? -18.241 1.516 112.109 1.00 22.70 120 ALA C N 1
ATOM 3224 C CA . ALA C 1 100 ? -18.596 1.368 110.696 1.00 25.88 120 ALA C CA 1
ATOM 3225 C C . ALA C 1 100 ? -17.515 0.633 109.918 1.00 29.36 120 ALA C C 1
ATOM 3226 O O . ALA C 1 100 ? -17.808 -0.002 108.898 1.00 25.76 120 ALA C O 1
ATOM 3228 N N . PHE C 1 101 ? -16.268 0.716 110.376 1.00 26.05 121 PHE C N 1
ATOM 3229 C CA . PHE C 1 101 ? -15.150 -0.038 109.813 1.00 25.58 121 PHE C CA 1
ATOM 3230 C C . PHE C 1 101 ? -15.084 -1.338 110.601 1.00 25.55 121 PHE C C 1
ATOM 3231 O O . PHE C 1 101 ? -14.478 -1.405 111.673 1.00 27.61 121 PHE C O 1
ATOM 3239 N N . LYS C 1 102 ? -15.724 -2.379 110.066 1.00 25.48 122 LYS C N 1
ATOM 3240 C CA . LYS C 1 102 ? -15.898 -3.629 110.799 1.00 29.91 122 LYS C CA 1
ATOM 3241 C C . LYS C 1 102 ? -14.581 -4.118 111.392 1.00 28.26 122 LYS C C 1
ATOM 3242 O O . LYS C 1 102 ? -13.586 -4.274 110.686 1.00 24.56 122 LYS C O 1
ATOM 3244 N N . ALA C 1 103 ? -14.587 -4.348 112.709 1.00 31.24 123 ALA C N 1
ATOM 3245 C CA . ALA C 1 103 ? -13.378 -4.784 113.404 1.00 30.20 123 ALA C CA 1
ATOM 3246 C C . ALA C 1 103 ? -12.807 -6.065 112.806 1.00 26.60 123 ALA C C 1
ATOM 3247 O O . ALA C 1 103 ? -11.585 -6.252 112.786 1.00 27.06 123 ALA C O 1
ATOM 3249 N N . ASP C 1 104 ? -13.667 -6.955 112.310 1.00 29.37 124 ASP C N 1
ATOM 3250 C CA . ASP C 1 104 ? -13.179 -8.197 111.725 1.00 27.37 124 ASP C CA 1
ATOM 3251 C C . ASP C 1 104 ? -12.368 -7.961 110.456 1.00 29.90 124 ASP C C 1
ATOM 3252 O O . ASP C 1 104 ? -11.579 -8.833 110.073 1.00 34.82 124 ASP C O 1
ATOM 3254 N N . ASP C 1 105 ? -12.534 -6.808 109.799 1.00 25.02 125 ASP C N 1
ATOM 3255 C CA . ASP C 1 105 ? -11.713 -6.465 108.643 1.00 24.52 125 ASP C CA 1
ATOM 3256 C C . ASP C 1 105 ? -10.366 -5.871 109.031 1.00 25.97 125 ASP C C 1
ATOM 3257 O O . ASP C 1 105 ? -9.528 -5.661 108.152 1.00 21.02 125 ASP C O 1
ATOM 3262 N N . ARG C 1 106 ? -10.144 -5.587 110.313 1.00 22.88 126 ARG C N 1
ATOM 3263 C CA . ARG C 1 106 ? -8.951 -4.898 110.776 1.00 22.20 126 ARG C CA 1
ATOM 3264 C C . ARG C 1 106 ? -8.090 -5.837 111.611 1.00 23.04 126 ARG C C 1
ATOM 3265 O O . ARG C 1 106 ? -8.589 -6.794 112.206 1.00 22.82 126 ARG C O 1
ATOM 3273 N N . SER C 1 107 ? -6.788 -5.558 111.658 1.00 22.45 127 SER C N 1
ATOM 3274 C CA . SER C 1 107 ? -5.893 -6.184 112.632 1.00 21.74 127 SER C CA 1
ATOM 3275 C C . SER C 1 107 ? -5.674 -5.155 113.733 1.00 23.32 127 SER C C 1
ATOM 3276 O O . SER C 1 107 ? -4.866 -4.235 113.582 1.00 20.38 127 SER C O 1
ATOM 3279 N N . GLY C 1 108 ? -6.396 -5.312 114.836 1.00 25.33 128 GLY C N 1
ATOM 3280 C CA . GLY C 1 108 ? -6.361 -4.293 115.873 1.00 26.36 128 GLY C CA 1
ATOM 3281 C C . GLY C 1 108 ? -6.898 -2.988 115.319 1.00 26.33 128 GLY C C 1
ATOM 3282 O O . GLY C 1 108 ? -8.002 -2.928 114.769 1.00 23.73 128 GLY C O 1
ATOM 3283 N N . ASN C 1 109 ? -6.107 -1.926 115.446 1.00 22.43 129 ASN C N 1
ATOM 3284 C CA . ASN C 1 109 ? -6.477 -0.626 114.914 1.00 20.58 129 ASN C CA 1
ATOM 3285 C C . ASN C 1 109 ? -5.888 -0.369 113.535 1.00 19.51 129 ASN C C 1
ATOM 3286 O O . ASN C 1 109 ? -6.020 0.744 113.021 1.00 19.50 129 ASN C O 1
ATOM 3291 N N . TRP C 1 110 ? -5.250 -1.370 112.930 1.00 18.31 130 TRP C N 1
ATOM 3292 C CA . TRP C 1 110 ? -4.763 -1.269 111.558 1.00 18.87 130 TRP C CA 1
ATOM 3293 C C . TRP C 1 110 ? -5.878 -1.574 110.567 1.00 19.73 130 TRP C C 1
ATOM 3294 O O . TRP C 1 110 ? -6.510 -2.631 110.649 1.00 16.95 130 TRP C O 1
ATOM 3305 N N . GLY C 1 111 ? -6.076 -0.679 109.603 1.00 18.85 131 GLY C N 1
ATOM 3306 C CA . GLY C 1 111 ? -6.871 -0.966 108.424 1.00 16.15 131 GLY C CA 1
ATOM 3307 C C . GLY C 1 111 ? -5.978 -1.212 107.218 1.00 16.82 131 GLY C C 1
ATOM 3308 O O . GLY C 1 111 ? -4.845 -0.739 107.163 1.00 16.90 131 GLY C O 1
ATOM 3309 N N . PHE C 1 112 ? -6.493 -1.978 106.256 1.00 15.18 132 PHE C N 1
ATOM 3310 C CA . PHE C 1 112 ? -5.734 -2.428 105.094 1.00 15.84 132 PHE C CA 1
ATOM 3311 C C . PHE C 1 112 ? -6.354 -1.904 103.801 1.00 15.10 132 PHE C C 1
ATOM 3312 O O . PHE C 1 112 ? -7.578 -1.806 103.686 1.00 17.06 132 PHE C O 1
ATOM 3320 N N . ALA C 1 113 ? -5.508 -1.631 102.799 1.00 15.19 133 ALA C N 1
ATOM 3321 C CA . ALA C 1 113 ? -6.001 -1.405 101.444 1.00 13.51 133 ALA C CA 1
ATOM 3322 C C . ALA C 1 113 ? -4.912 -1.748 100.441 1.00 13.45 133 ALA C C 1
ATOM 3323 O O . ALA C 1 113 ? -3.721 -1.610 100.728 1.00 13.14 133 ALA C O 1
ATOM 3325 N N . LEU C 1 114 ? -5.335 -2.207 99.261 1.00 13.72 134 LEU C N 1
ATOM 3326 C CA . LEU C 1 114 ? -4.416 -2.551 98.183 1.00 15.19 134 LEU C CA 1
ATOM 3327 C C . LEU C 1 114 ? -4.682 -1.653 96.985 1.00 14.75 134 LEU C C 1
ATOM 3328 O O . LEU C 1 114 ? -5.817 -1.587 96.501 1.00 15.30 134 LEU C O 1
ATOM 3333 N N . TYR C 1 115 ? -3.637 -0.983 96.499 1.00 14.03 135 TYR C N 1
ATOM 3334 C CA . TYR C 1 115 ? -3.753 -0.075 95.362 1.00 14.85 135 TYR C CA 1
ATOM 3335 C C . TYR C 1 115 ? -2.859 -0.520 94.211 1.00 16.71 135 TYR C C 1
ATOM 3336 O O . TYR C 1 115 ? -1.861 -1.218 94.404 1.00 14.29 135 TYR C O 1
ATOM 3345 N N . ASP C 1 116 ? -3.220 -0.098 93.001 1.00 17.30 136 ASP C N 1
ATOM 3346 C CA . ASP C 1 116 ? -2.348 -0.278 91.849 1.00 15.91 136 ASP C CA 1
ATOM 3347 C C . ASP C 1 116 ? -1.371 0.893 91.768 1.00 16.59 136 ASP C C 1
ATOM 3348 O O . ASP C 1 116 ? -1.480 1.861 92.530 1.00 14.12 136 ASP C O 1
ATOM 3353 N N . PRO C 1 117 ? -0.352 0.818 90.901 1.00 17.01 137 PRO C N 1
ATOM 3354 C CA . PRO C 1 117 ? 0.686 1.865 90.909 1.00 17.27 137 PRO C CA 1
ATOM 3355 C C . PRO C 1 117 ? 0.171 3.274 90.645 1.00 18.04 137 PRO C C 1
ATOM 3356 O O . PRO C 1 117 ? 0.882 4.237 90.965 1.00 18.12 137 PRO C O 1
ATOM 3360 N N . GLU C 1 118 ? -1.026 3.447 90.079 1.00 16.68 138 GLU C N 1
ATOM 3361 C CA . GLU C 1 118 ? -1.557 4.798 89.916 1.00 17.67 138 GLU C CA 1
ATOM 3362 C C . GLU C 1 118 ? -2.629 5.136 90.950 1.00 19.77 138 GLU C C 1
ATOM 3363 O O . GLU C 1 118 ? -3.413 6.070 90.749 1.00 19.54 138 GLU C O 1
ATOM 3369 N N . GLY C 1 119 ? -2.653 4.416 92.065 1.00 16.51 139 GLY C N 1
ATOM 3370 C CA . GLY C 1 119 ? -3.467 4.841 93.188 1.00 16.58 139 GLY C CA 1
ATOM 3371 C C . GLY C 1 119 ? -4.932 4.532 93.050 1.00 22.09 139 GLY C C 1
ATOM 3372 O O . GLY C 1 119 ? -5.750 5.150 93.734 1.00 25.75 139 GLY C O 1
ATOM 3373 N N . LYS C 1 120 ? -5.293 3.620 92.156 1.00 20.34 140 LYS C N 1
ATOM 3374 C CA . LYS C 1 120 ? -6.651 3.110 92.058 1.00 21.51 140 LYS C CA 1
ATOM 3375 C C . LYS C 1 120 ? -6.715 1.803 92.835 1.00 21.98 140 LYS C C 1
ATOM 3376 O O . LYS C 1 120 ? -5.763 1.018 92.811 1.00 19.64 140 LYS C O 1
ATOM 3378 N N . ALA C 1 121 ? -7.815 1.596 93.565 1.00 23.82 141 ALA C N 1
ATOM 3379 C CA . ALA C 1 121 ? -7.945 0.388 94.375 1.00 23.31 141 ALA C CA 1
ATOM 3380 C C . ALA C 1 121 ? -7.788 -0.841 93.493 1.00 23.63 141 ALA C C 1
ATOM 3381 O O . ALA C 1 121 ? -8.331 -0.899 92.388 1.00 23.44 141 ALA C O 1
ATOM 3383 N N . LYS C 1 122 ? -7.006 -1.809 93.961 1.00 24.73 142 LYS C N 1
ATOM 3384 C CA . LYS C 1 122 ? -6.692 -3.001 93.182 1.00 26.10 142 LYS C CA 1
ATOM 3385 C C . LYS C 1 122 ? -7.606 -4.145 93.608 1.00 28.97 142 LYS C C 1
ATOM 3386 O O . LYS C 1 122 ? -7.582 -4.563 94.771 1.00 25.93 142 LYS C O 1
ATOM 3392 N N . ASP C 1 123 ? -8.414 -4.637 92.668 1.00 32.50 143 ASP C N 1
ATOM 3393 C CA . ASP C 1 123 ? -9.315 -5.747 92.946 1.00 34.29 143 ASP C CA 1
ATOM 3394 C C . ASP C 1 123 ? -8.530 -6.956 93.438 1.00 31.39 143 ASP C C 1
ATOM 3395 O O . ASP C 1 123 ? -7.490 -7.310 92.874 1.00 30.93 143 ASP C O 1
ATOM 3397 N N . ASN C 1 124 ? -9.020 -7.570 94.509 1.00 27.25 144 ASN C N 1
ATOM 3398 C CA . ASN C 1 124 ? -8.350 -8.709 95.122 1.00 28.74 144 ASN C CA 1
ATOM 3399 C C . ASN C 1 124 ? -9.311 -9.333 96.122 1.00 34.13 144 ASN C C 1
ATOM 3400 O O . ASN C 1 124 ? -10.331 -8.741 96.491 1.00 30.41 144 ASN C O 1
ATOM 3405 N N . ASP C 1 125 ? -8.965 -10.537 96.566 1.00 27.72 145 ASP C N 1
ATOM 3406 C CA . ASP C 1 125 ? -9.788 -11.268 97.520 1.00 29.65 145 ASP C CA 1
ATOM 3407 C C . ASP C 1 125 ? -8.957 -11.752 98.698 1.00 26.18 145 ASP C C 1
ATOM 3408 O O . ASP C 1 125 ? -9.239 -12.801 99.282 1.00 29.08 145 ASP C O 1
ATOM 3413 N N . LEU C 1 126 ? -7.939 -10.985 99.065 1.00 27.70 146 LEU C N 1
ATOM 3414 C CA . LEU C 1 126 ? -7.048 -11.376 100.140 1.00 28.26 146 LEU C CA 1
ATOM 3415 C C . LEU C 1 126 ? -7.694 -11.109 101.491 1.00 29.61 146 LEU C C 1
ATOM 3416 O O . LEU C 1 126 ? -8.397 -10.111 101.676 1.00 27.22 146 LEU C O 1
ATOM 3421 N N . THR C 1 127 ? -7.442 -12.007 102.438 1.00 25.17 147 THR C N 1
ATOM 3422 C CA . THR C 1 127 ? -7.927 -11.858 103.804 1.00 25.83 147 THR C CA 1
ATOM 3423 C C . THR C 1 127 ? -6.799 -11.233 104.619 1.00 26.01 147 THR C C 1
ATOM 3424 O O . THR C 1 127 ? -6.091 -11.908 105.370 1.00 25.96 147 THR C O 1
ATOM 3428 N N . CYS C 1 128 ? -6.635 -9.914 104.450 1.00 20.79 148 CYS C N 1
ATOM 3429 C CA . CYS C 1 128 ? -5.506 -9.196 105.041 1.00 18.82 148 CYS C CA 1
ATOM 3430 C C . CYS C 1 128 ? -5.424 -9.419 106.549 1.00 22.72 148 CYS C C 1
ATOM 3431 O O . CYS C 1 128 ? -4.380 -9.813 107.083 1.00 21.24 148 CYS C O 1
ATOM 3434 N N . ALA C 1 129 ? -6.517 -9.132 107.257 1.00 19.01 149 ALA C N 1
ATOM 3435 C CA . ALA C 1 129 ? -6.477 -9.192 108.716 1.00 23.93 149 ALA C CA 1
ATOM 3436 C C . ALA C 1 129 ? -6.195 -10.609 109.206 1.00 25.13 149 ALA C C 1
ATOM 3437 O O . ALA C 1 129 ? -5.421 -10.802 110.148 1.00 27.80 149 ALA C O 1
ATOM 3439 N N . GLN C 1 130 ? -6.798 -11.615 108.564 1.00 25.28 150 GLN C N 1
ATOM 3440 C CA . GLN C 1 130 ? -6.604 -12.997 108.999 1.00 27.93 150 GLN C CA 1
ATOM 3441 C C . GLN C 1 130 ? -5.131 -13.388 108.974 1.00 28.19 150 GLN C C 1
ATOM 3442 O O . GLN C 1 130 ? -4.666 -14.148 109.833 1.00 25.73 150 GLN C O 1
ATOM 3448 N N . CYS C 1 131 ? -4.379 -12.867 108.009 1.00 25.36 151 CYS C N 1
ATOM 3449 C CA . CYS C 1 131 ? -2.969 -13.216 107.891 1.00 24.07 151 CYS C CA 1
ATOM 3450 C C . CYS C 1 131 ? -2.103 -12.461 108.894 1.00 23.49 151 CYS C C 1
ATOM 3451 O O . CYS C 1 131 ? -1.128 -13.018 109.414 1.00 23.50 151 CYS C O 1
ATOM 3454 N N . HIS C 1 132 ? -2.429 -11.197 109.169 1.00 19.38 152 HIS C N 1
ATOM 3455 C CA . HIS C 1 132 ? -1.638 -10.402 110.102 1.00 20.80 152 HIS C CA 1
ATOM 3456 C C . HIS C 1 132 ? -2.050 -10.579 111.554 1.00 21.22 152 HIS C C 1
ATOM 3457 O O . HIS C 1 132 ? -1.256 -10.254 112.439 1.00 20.48 152 HIS C O 1
ATOM 3464 N N . ASN C 1 133 ? -3.266 -11.060 111.817 1.00 22.64 153 ASN C N 1
ATOM 3465 C CA . ASN C 1 133 ? -3.744 -11.168 113.197 1.00 24.35 153 ASN C CA 1
ATOM 3466 C C . ASN C 1 133 ? -2.876 -12.038 114.103 1.00 29.98 153 ASN C C 1
ATOM 3467 O O . ASN C 1 133 ? -2.703 -11.665 115.279 1.00 25.86 153 ASN C O 1
ATOM 3472 N N . PRO C 1 134 ? -2.338 -13.186 113.672 1.00 28.40 154 PRO C N 1
ATOM 3473 C CA . PRO C 1 134 ? -1.549 -14.004 114.606 1.00 27.71 154 PRO C CA 1
ATOM 3474 C C . PRO C 1 134 ? -0.227 -13.372 115.022 1.00 33.59 154 PRO C C 1
ATOM 3475 O O . PRO C 1 134 ? 0.481 -13.967 115.842 1.00 33.78 154 PRO C O 1
ATOM 3479 N N . LEU C 1 135 ? 0.128 -12.202 114.484 1.00 29.39 155 LEU C N 1
ATOM 3480 C CA . LEU C 1 135 ? 1.316 -11.442 114.886 1.00 38.02 155 LEU C CA 1
ATOM 3481 C C . LEU C 1 135 ? 1.002 -10.381 115.935 1.00 39.84 155 LEU C C 1
ATOM 3482 O O . LEU C 1 135 ? 1.489 -9.244 115.836 1.00 37.04 155 LEU C O 1
ATOM 3487 N N . GLN C 1 136 ? 0.204 -10.711 116.950 1.00 41.65 156 GLN C N 1
ATOM 3488 C CA . GLN C 1 136 ? -0.211 -9.699 117.921 1.00 47.83 156 GLN C CA 1
ATOM 3489 C C . GLN C 1 136 ? 0.990 -9.043 118.605 1.00 53.60 156 GLN C C 1
ATOM 3490 O O . GLN C 1 136 ? 1.008 -7.820 118.803 1.00 46.49 156 GLN C O 1
ATOM 3492 N N . LYS C 1 137 ? 2.015 -9.836 118.949 1.00 50.13 157 LYS C N 1
ATOM 3493 C CA . LYS C 1 137 ? 3.168 -9.336 119.696 1.00 41.91 157 LYS C CA 1
ATOM 3494 C C . LYS C 1 137 ? 4.123 -8.490 118.857 1.00 44.58 157 LYS C C 1
ATOM 3495 O O . LYS C 1 137 ? 5.026 -7.868 119.426 1.00 48.54 157 LYS C O 1
ATOM 3497 N N . GLN C 1 138 ? 3.957 -8.456 117.533 1.00 29.74 158 GLN C N 1
ATOM 3498 C CA . GLN C 1 138 ? 4.791 -7.670 116.630 1.00 30.47 158 GLN C CA 1
ATOM 3499 C C . GLN C 1 138 ? 4.028 -6.485 116.045 1.00 25.23 158 GLN C C 1
ATOM 3500 O O . GLN C 1 138 ? 4.337 -6.037 114.938 1.00 22.56 158 GLN C O 1
ATOM 3506 N N . ASP C 1 139 ? 3.008 -5.992 116.753 1.00 20.48 159 ASP C N 1
ATOM 3507 C CA . ASP C 1 139 ? 2.170 -4.897 116.255 1.00 24.23 159 ASP C CA 1
ATOM 3508 C C . ASP C 1 139 ? 1.535 -5.249 114.906 1.00 19.17 159 ASP C C 1
ATOM 3509 O O . ASP C 1 139 ? 1.250 -4.366 114.089 1.00 18.95 159 ASP C O 1
ATOM 3514 N N . ASN C 1 140 ? 1.337 -6.545 114.655 1.00 18.43 160 ASN C N 1
ATOM 3515 C CA . ASN C 1 140 ? 0.726 -7.070 113.425 1.00 22.43 160 ASN C CA 1
ATOM 3516 C C . ASN C 1 140 ? 1.534 -6.758 112.167 1.00 19.85 160 ASN C C 1
ATOM 3517 O O . ASN C 1 140 ? 0.997 -6.817 111.046 1.00 18.88 160 ASN C O 1
ATOM 3522 N N . LEU C 1 141 ? 2.823 -6.467 112.317 1.00 18.06 161 LEU C N 1
ATOM 3523 C CA . LEU C 1 141 ? 3.721 -6.230 111.191 1.00 16.75 161 LEU C CA 1
ATOM 3524 C C . LEU C 1 141 ? 4.685 -7.398 111.068 1.00 17.71 161 LEU C C 1
ATOM 3525 O O . LEU C 1 141 ? 5.373 -7.738 112.037 1.00 19.14 161 LEU C O 1
ATOM 3530 N N . PHE C 1 142 ? 4.731 -8.013 109.883 1.00 17.29 162 PHE C N 1
ATOM 3531 C CA . PHE C 1 142 ? 5.713 -9.066 109.644 1.00 18.77 162 PHE C CA 1
ATOM 3532 C C . PHE C 1 142 ? 7.126 -8.513 109.733 1.00 16.84 162 PHE C C 1
ATOM 3533 O O . PHE C 1 142 ? 8.032 -9.174 110.258 1.00 19.90 162 PHE C O 1
ATOM 3541 N N . SER C 1 143 ? 7.332 -7.308 109.204 1.00 16.63 163 SER C N 1
ATOM 3542 C CA . SER C 1 143 ? 8.633 -6.659 109.176 1.00 18.71 163 SER C CA 1
ATOM 3543 C C . SER C 1 143 ? 8.874 -5.786 110.395 1.00 17.28 163 SER C C 1
ATOM 3544 O O . SER C 1 143 ? 9.721 -4.886 110.333 1.00 17.52 163 SER C O 1
ATOM 3547 N N . PHE C 1 144 ? 8.126 -6.021 111.479 1.00 15.57 164 PHE C N 1
ATOM 3548 C CA . PHE C 1 144 ? 8.284 -5.310 112.743 1.00 15.70 164 PHE C CA 1
ATOM 3549 C C . PHE C 1 144 ? 9.747 -5.052 113.092 1.00 19.86 164 PHE C C 1
ATOM 3550 O O . PHE C 1 144 ? 10.159 -3.902 113.280 1.00 18.09 164 PHE C O 1
ATOM 3558 N N . GLN C 1 145 ? 10.550 -6.114 113.198 1.00 17.38 165 GLN C N 1
ATOM 3559 C CA . GLN C 1 145 ? 11.913 -5.923 113.688 1.00 20.36 165 GLN C CA 1
ATOM 3560 C C . GLN C 1 145 ? 12.768 -5.141 112.694 1.00 18.83 165 GLN C C 1
ATOM 3561 O O . GLN C 1 145 ? 13.673 -4.402 113.107 1.00 20.69 165 GLN C O 1
ATOM 3567 N N . LYS C 1 146 ? 12.487 -5.264 111.389 1.00 17.81 166 LYS C N 1
ATOM 3568 C CA . LYS C 1 146 ? 13.199 -4.455 110.400 1.00 19.68 166 LYS C CA 1
ATOM 3569 C C . LYS C 1 146 ? 12.905 -2.975 110.593 1.00 16.52 166 LYS C C 1
ATOM 3570 O O . LYS C 1 146 ? 13.806 -2.134 110.492 1.00 15.11 166 LYS C O 1
ATOM 3576 N N . LEU C 1 147 ? 11.646 -2.640 110.870 1.00 17.01 167 LEU C N 1
ATOM 3577 C CA . LEU C 1 147 ? 11.285 -1.255 111.143 1.00 16.41 167 LEU C CA 1
ATOM 3578 C C . LEU C 1 147 ? 11.935 -0.759 112.430 1.00 18.45 167 LEU C C 1
ATOM 3579 O O . LEU C 1 147 ? 12.484 0.349 112.475 1.00 16.87 167 LEU C O 1
ATOM 3584 N N . VAL C 1 148 ? 11.862 -1.557 113.499 1.00 14.54 168 VAL C N 1
ATOM 3585 C CA . VAL C 1 148 ? 12.503 -1.164 114.754 1.00 17.75 168 VAL C CA 1
ATOM 3586 C C . VAL C 1 148 ? 13.992 -0.926 114.533 1.00 18.73 168 VAL C C 1
ATOM 3587 O O . VAL C 1 148 ? 14.529 0.128 114.886 1.00 19.34 168 VAL C O 1
ATOM 3591 N N . ASP C 1 149 ? 14.676 -1.894 113.914 1.00 16.27 169 ASP C N 1
ATOM 3592 C CA . ASP C 1 149 ? 16.119 -1.771 113.719 1.00 21.50 169 ASP C CA 1
ATOM 3593 C C . ASP C 1 149 ? 16.466 -0.539 112.890 1.00 22.59 169 ASP C C 1
ATOM 3594 O O . ASP C 1 149 ? 17.440 0.165 113.190 1.00 22.02 169 ASP C O 1
ATOM 3599 N N . TYR C 1 150 ? 15.679 -0.255 111.852 1.00 14.60 170 TYR C N 1
ATOM 3600 C CA . TYR C 1 150 ? 15.988 0.886 110.996 1.00 18.78 170 TYR C CA 1
ATOM 3601 C C . TYR C 1 150 ? 15.839 2.195 111.756 1.00 18.08 170 TYR C C 1
ATOM 3602 O O . TYR C 1 150 ? 16.718 3.063 111.686 1.00 18.52 170 TYR C O 1
ATOM 3611 N N . VAL C 1 151 ? 14.716 2.375 112.458 1.00 15.24 171 VAL C N 1
ATOM 3612 C CA . VAL C 1 151 ? 14.474 3.692 113.047 1.00 18.42 171 VAL C CA 1
ATOM 3613 C C . VAL C 1 151 ? 15.371 3.910 114.257 1.00 20.54 171 VAL C C 1
ATOM 3614 O O . VAL C 1 151 ? 15.717 5.055 114.576 1.00 22.47 171 VAL C O 1
ATOM 3618 N N . LYS C 1 152 ? 15.786 2.839 114.940 1.00 20.03 172 LYS C N 1
ATOM 3619 C CA . LYS C 1 152 ? 16.750 3.025 116.027 1.00 21.09 172 LYS C CA 1
ATOM 3620 C C . LYS C 1 152 ? 18.127 3.401 115.502 1.00 19.73 172 LYS C C 1
ATOM 3621 O O . LYS C 1 152 ? 18.930 3.964 116.243 1.00 25.46 172 LYS C O 1
ATOM 3627 N N . ALA C 1 153 ? 18.425 3.099 114.246 1.00 18.49 173 ALA C N 1
ATOM 3628 C CA . ALA C 1 153 ? 19.750 3.345 113.699 1.00 21.42 173 ALA C CA 1
ATOM 3629 C C . ALA C 1 153 ? 19.839 4.660 112.934 1.00 21.22 173 ALA C C 1
ATOM 3630 O O . ALA C 1 153 ? 20.929 5.022 112.475 1.00 22.92 173 ALA C O 1
ATOM 3632 N N . HIS C 1 154 ? 18.737 5.402 112.826 1.00 21.10 174 HIS C N 1
ATOM 3633 C CA . HIS C 1 154 ? 18.697 6.646 112.073 1.00 22.60 174 HIS C CA 1
ATOM 3634 C C . HIS C 1 154 ? 18.026 7.737 112.893 1.00 23.73 174 HIS C C 1
ATOM 3635 O O . HIS C 1 154 ? 17.138 7.469 113.706 1.00 22.67 174 HIS C O 1
ATOM 3642 N N . LYS C 1 155 ? 18.469 8.975 112.666 1.00 26.36 175 LYS C N 1
ATOM 3643 C CA . LYS C 1 155 ? 17.912 10.110 113.388 1.00 28.25 175 LYS C CA 1
ATOM 3644 C C . LYS C 1 155 ? 16.503 10.456 112.929 1.00 33.31 175 LYS C C 1
ATOM 3645 O O . LYS C 1 155 ? 15.741 11.044 113.705 1.00 36.89 175 LYS C O 1
ATOM 3651 N N . LEU C 1 156 ? 16.134 10.100 111.697 1.00 28.98 176 LEU C N 1
ATOM 3652 C CA . LEU C 1 156 ? 14.844 10.501 111.124 1.00 41.91 176 LEU C CA 1
ATOM 3653 C C . LEU C 1 156 ? 14.665 12.022 111.148 1.00 42.49 176 LEU C C 1
ATOM 3654 O O . LEU C 1 156 ? 13.541 12.523 111.186 1.00 46.33 176 LEU C O 1
ATOM 3659 N N . ALA C 1 157 ? 15.773 12.773 111.126 1.00 45.86 177 ALA C N 1
ATOM 3660 C CA . ALA C 1 157 ? 15.687 14.225 111.274 1.00 49.84 177 ALA C CA 1
ATOM 3661 C C . ALA C 1 157 ? 14.978 14.869 110.087 1.00 55.62 177 ALA C C 1
ATOM 3662 O O . ALA C 1 157 ? 14.165 15.785 110.267 1.00 56.01 177 ALA C O 1
ATOM 3664 N N . ALA C 1 158 ? 15.273 14.412 108.866 1.00 56.14 178 ALA C N 1
ATOM 3665 C CA . ALA C 1 158 ? 14.586 14.952 107.696 1.00 58.43 178 ALA C CA 1
ATOM 3666 C C . ALA C 1 158 ? 13.092 14.652 107.747 1.00 58.71 178 ALA C C 1
ATOM 3667 O O . ALA C 1 158 ? 12.267 15.499 107.380 1.00 58.91 178 ALA C O 1
ATOM 3669 N N . ALA C 1 159 ? 12.726 13.451 108.207 1.00 55.18 179 ALA C N 1
ATOM 3670 C CA . ALA C 1 159 ? 11.314 13.108 108.357 1.00 53.20 179 ALA C CA 1
ATOM 3671 C C . ALA C 1 159 ? 10.650 13.987 109.413 1.00 55.72 179 ALA C C 1
ATOM 3672 O O . ALA C 1 159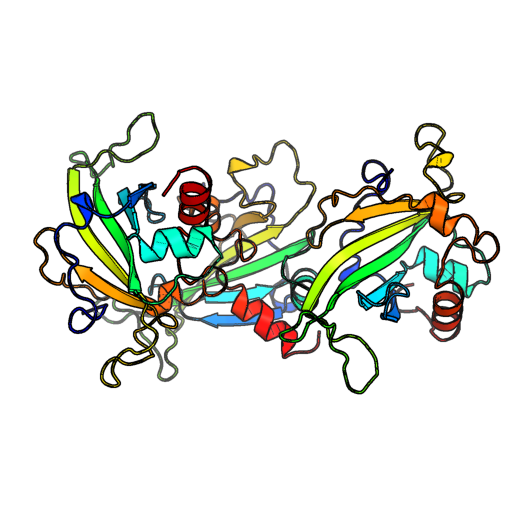 ? 9.570 14.548 109.186 1.00 57.57 179 ALA C O 1
ATOM 3674 N N . LEU C 1 160 ? 11.294 14.131 110.569 1.00 55.60 180 LEU C N 1
ATOM 3675 C CA . LEU C 1 160 ? 10.794 15.002 111.629 1.00 57.08 180 LEU C CA 1
ATOM 3676 C C . LEU C 1 160 ? 10.986 16.469 111.258 1.00 55.63 180 LEU C C 1
ATOM 3677 O O . LEU C 1 160 ? 10.018 17.189 111.018 1.00 66.90 180 LEU C O 1
#

B-factor: mean 22.83, std 9.64, range [6.56, 81.94]